Protein 5X45 (pdb70)

Radius of gyration: 27.93 Å; Cα contacts (8 Å, |Δi|>4): 1432; chains: 4; bounding box: 72×76×53 Å

B-factor: mean 42.94, std 18.09, range [15.45, 138.51]

Sequence (546 aa):
GPSDMFVHTRDAIYKCAHLTNPTDETILLALTADLQVDSTNVPGPDVIPCCDCTAGCYYSRSKDRYFPVECVSHDWYEIQESGYYPKHIQYNLLIGEGHCEPGDCGGKLLCKHGVIGMITAGGDNHVAFTDLRPYSGPSDMFVHTRDAIYKCAHLTNPTDETILLALTADLQVDSTNVPGPDVIPCCDCTAGCYYSRSKDRYFPVECVSHDWYEIQESGYYPKHIQYNLLIGEGHCEPGDCGGKLLCKHGVIGMITAGGDNHVAFTDLRPYSSGPSDMFVHTRDAIYKCAHLTNPTDETILLALTADLQVDSTNVPGPDVIPCCDCTAGCYYSRSKDRYFPVECVSHDWYEIQESGYYPKHIQYNLLIGEGHCEPGDCGGKLLCKHGVIGMITAGGDNHVAFTDLRPYSSGPSDMFVHTRDAIYKCAHLTNPTDETILLALTADLQVDSTNVPGPDVIPCCDCTAGCYYSRSKDRYFPVECVSHDWYEIQESGYYPKHIQYNLLIGEGHCEPGDCGGKLLCKHGVIGMITAGGDNHVAFTDLRPYS

Structure (mmCIF, N/CA/C/O backbone):
data_5X45
#
_entry.id   5X45
#
_cell.length_a   80.992
_cell.length_b   85.370
_cell.length_c   208.908
_cell.angle_alpha   90.000
_cell.angle_beta   90.000
_cell.angle_gamma   90.000
#
_symmetry.space_group_name_H-M   'C 2 2 21'
#
loop_
_entity.id
_entity.type
_entity.pdbx_description
1 polymer 'protease 2A'
2 non-polymer 'ZINC ION'
3 water water
#
loop_
_atom_site.group_PDB
_atom_site.id
_atom_site.type_symbol
_atom_site.label_atom_id
_atom_site.label_alt_id
_atom_site.label_comp_id
_atom_site.label_asym_id
_atom_site.label_entity_id
_atom_site.label_seq_id
_atom_site.pdbx_PDB_ins_code
_atom_site.Cartn_x
_atom_site.Cartn_y
_atom_site.Cartn_z
_atom_site.occupancy
_atom_site.B_iso_or_equiv
_atom_site.auth_seq_id
_atom_site.auth_comp_id
_atom_site.auth_asym_id
_atom_site.auth_atom_id
_atom_site.pdbx_PDB_model_num
ATOM 1 N N . GLY A 1 3 ? -21.597 2.863 27.399 1.00 59.01 1 GLY A N 1
ATOM 2 C CA . GLY A 1 3 ? -22.784 3.068 28.212 1.00 46.37 1 GLY A CA 1
ATOM 3 C C . GLY A 1 3 ? -22.528 3.565 29.623 1.00 42.23 1 GLY A C 1
ATOM 4 O O . GLY A 1 3 ? -23.085 4.584 30.028 1.00 39.41 1 GLY A O 1
ATOM 5 N N . PRO A 1 4 ? -21.694 2.843 30.391 1.00 44.01 2 PRO A N 1
ATOM 6 C CA . PRO A 1 4 ? -21.404 3.248 31.775 1.00 40.44 2 PRO A CA 1
ATOM 7 C C . PRO A 1 4 ? -20.716 4.611 31.892 1.00 35.27 2 PRO A C 1
ATOM 8 O O . PRO A 1 4 ? -20.742 5.211 32.964 1.00 31.56 2 PRO A O 1
ATOM 12 N N . SER A 1 5 ? -20.116 5.089 30.806 1.00 41.20 3 SER A N 1
ATOM 13 C CA . SER A 1 5 ? -19.371 6.340 30.836 1.00 33.15 3 SER A CA 1
ATOM 14 C C . SER A 1 5 ? -20.219 7.533 30.411 1.00 31.86 3 SER A C 1
ATOM 15 O O . SER A 1 5 ? -19.778 8.684 30.511 1.00 32.17 3 SER A O 1
ATOM 18 N N . ASP A 1 6 ? -21.430 7.267 29.936 1.00 31.10 4 ASP A N 1
ATOM 19 C CA . ASP A 1 6 ? -22.287 8.345 29.459 1.00 39.17 4 ASP A CA 1
ATOM 20 C C . ASP A 1 6 ? -22.696 9.248 30.624 1.00 36.21 4 ASP A C 1
ATOM 21 O O . ASP A 1 6 ? -23.120 8.764 31.670 1.00 27.94 4 ASP A O 1
ATOM 26 N N . MET A 1 7 ? -22.512 10.553 30.439 1.00 28.56 5 MET A N 1
ATOM 27 C CA . MET A 1 7 ? -22.834 11.575 31.438 1.00 37.49 5 MET A CA 1
ATOM 28 C C . MET A 1 7 ? -24.292 12.045 31.324 1.00 39.80 5 MET A C 1
ATOM 29 O O . MET A 1 7 ? -24.574 13.238 31.399 1.00 45.18 5 MET A O 1
ATOM 34 N N . PHE A 1 8 ? -25.202 11.116 31.074 1.00 33.22 6 PHE A N 1
ATOM 35 C CA . PHE A 1 8 ? -26.616 11.433 30.976 1.00 31.91 6 PHE A CA 1
ATOM 36 C C . PHE A 1 8 ? -27.378 10.146 31.236 1.00 33.54 6 PHE A C 1
ATOM 37 O O . PHE A 1 8 ? -26.790 9.072 31.223 1.00 32.49 6 PHE A O 1
ATOM 45 N N . VAL A 1 9 ? -28.682 10.256 31.459 1.00 34.45 7 VAL A N 1
ATOM 46 C CA . VAL A 1 9 ? -29.520 9.083 31.649 1.00 25.16 7 VAL A CA 1
ATOM 47 C C . VAL A 1 9 ? -30.541 8.981 30.532 1.00 31.39 7 VAL A C 1
ATOM 48 O O . VAL A 1 9 ? -31.293 9.916 30.287 1.00 39.41 7 VAL A O 1
ATOM 52 N N . HIS A 1 10 ? -30.573 7.834 29.864 1.00 40.60 8 HIS A N 1
ATOM 53 C CA . HIS A 1 10 ? -31.428 7.651 28.699 1.00 38.02 8 HIS A CA 1
ATOM 54 C C . HIS A 1 10 ? -32.386 6.480 28.901 1.00 29.81 8 HIS A C 1
ATOM 55 O O . HIS A 1 10 ? -32.015 5.321 28.725 1.00 31.00 8 HIS A O 1
ATOM 62 N N . THR A 1 11 ? -33.623 6.788 29.270 1.00 29.75 9 THR A N 1
ATOM 63 C CA . THR A 1 11 ? -34.622 5.750 29.515 1.00 31.22 9 THR A CA 1
ATOM 64 C C . THR A 1 11 ? -35.390 5.431 28.239 1.00 33.46 9 THR A C 1
ATOM 65 O O . THR A 1 11 ? -35.040 5.939 27.169 1.00 33.89 9 THR A O 1
ATOM 69 N N . ARG A 1 12 ? -36.443 4.617 28.356 1.00 41.07 10 ARG A N 1
ATOM 70 C CA . ARG A 1 12 ? -37.243 4.226 27.189 1.00 47.58 10 ARG A CA 1
ATOM 71 C C . ARG A 1 12 ? -37.845 5.432 26.478 1.00 49.24 10 ARG A C 1
ATOM 72 O O . ARG A 1 12 ? -37.992 5.448 25.251 1.00 61.18 10 ARG A O 1
ATOM 80 N N . ASP A 1 13 ? -38.212 6.435 27.261 1.00 46.76 11 ASP A N 1
ATOM 81 C CA . ASP A 1 13 ? -38.945 7.570 26.723 1.00 52.83 11 ASP A CA 1
ATOM 82 C C . ASP A 1 13 ? -38.306 8.941 26.980 1.00 44.71 11 ASP A C 1
ATOM 83 O O . ASP A 1 13 ? -38.747 9.937 26.411 1.00 42.32 11 ASP A O 1
ATOM 88 N N . ALA A 1 14 ? -37.268 9.008 27.810 1.00 38.09 12 ALA A N 1
ATOM 89 C CA . ALA A 1 14 ? -36.742 10.311 28.210 1.00 32.76 12 ALA A CA 1
ATOM 90 C C . ALA A 1 14 ? -35.224 10.337 28.350 1.00 38.54 12 ALA A C 1
ATOM 91 O O . ALA A 1 14 ? -34.578 9.305 28.545 1.00 41.32 12 ALA A O 1
ATOM 93 N N . ILE A 1 15 ? -34.672 11.543 28.251 1.00 34.14 13 ILE A N 1
ATOM 94 C CA . ILE A 1 15 ? -33.251 11.789 28.468 1.00 32.08 13 ILE A CA 1
ATOM 95 C C . ILE A 1 15 ? -33.063 12.815 29.588 1.00 31.08 13 ILE A C 1
ATOM 96 O O . ILE A 1 15 ? -33.659 13.891 29.561 1.00 25.26 13 ILE A O 1
ATOM 101 N N . TYR A 1 16 ? -32.231 12.474 30.566 1.00 27.96 14 TYR A N 1
ATOM 102 C CA . TYR A 1 16 ? -31.986 13.319 31.732 1.00 27.32 14 TYR A CA 1
ATOM 103 C C . TYR A 1 16 ? -30.571 13.878 31.682 1.00 23.35 14 TYR A C 1
ATOM 104 O O . TYR A 1 16 ? -29.605 13.122 31.602 1.00 26.54 14 TYR A O 1
ATOM 113 N N . LYS A 1 17 ? -30.440 15.197 31.729 1.00 25.60 15 LYS A N 1
ATOM 114 C CA . LYS A 1 17 ? -29.124 15.819 31.688 1.00 28.97 15 LYS A CA 1
ATOM 115 C C . LYS A 1 17 ? -29.012 16.876 32.772 1.00 26.88 15 LYS A C 1
ATOM 116 O O . LYS A 1 17 ? -30.023 17.380 33.258 1.00 37.35 15 LYS A O 1
ATOM 122 N N . CYS A 1 18 ? -27.804 17.220 33.121 1.00 27.62 16 CYS A N 1
ATOM 123 C CA . CYS A 1 18 ? -27.574 18.299 34.018 1.00 28.13 16 CYS A CA 1
ATOM 124 C C . CYS A 1 18 ? -27.846 19.542 33.228 1.00 39.26 16 CYS A C 1
ATOM 125 O O . CYS A 1 18 ? -27.384 19.674 32.139 1.00 40.85 16 CYS A O 1
ATOM 128 N N . ALA A 1 19 ? -28.628 20.449 33.767 1.00 39.78 17 ALA A N 1
ATOM 129 C CA . ALA A 1 19 ? -29.108 21.569 33.003 1.00 40.71 17 ALA A CA 1
ATOM 130 C C . ALA A 1 19 ? -28.035 22.500 32.447 1.00 39.82 17 ALA A C 1
ATOM 131 O O . ALA A 1 19 ? -28.186 23.017 31.373 1.00 27.97 17 ALA A O 1
ATOM 133 N N . HIS A 1 20 ? -26.958 22.694 33.172 1.00 30.24 18 HIS A N 1
ATOM 134 C CA . HIS A 1 20 ? -25.928 23.579 32.730 1.00 29.49 18 HIS A CA 1
ATOM 135 C C . HIS A 1 20 ? -25.097 23.040 31.586 1.00 47.27 18 HIS A C 1
ATOM 136 O O . HIS A 1 20 ? -24.289 23.740 31.029 1.00 46.95 18 HIS A O 1
ATOM 143 N N . LEU A 1 21 ? -25.353 21.808 31.208 1.00 40.77 19 LEU A N 1
ATOM 144 C CA . LEU A 1 21 ? -24.619 21.150 30.172 1.00 35.48 19 LEU A CA 1
ATOM 145 C C . LEU A 1 21 ? -25.430 21.073 28.916 1.00 36.43 19 LEU A C 1
ATOM 146 O O . LEU A 1 21 ? -25.023 20.478 27.960 1.00 38.93 19 LEU A O 1
ATOM 151 N N . THR A 1 22 ? -26.603 21.654 28.931 1.00 37.10 20 THR A N 1
ATOM 152 C CA . THR A 1 22 ? -27.472 21.602 27.794 1.00 42.79 20 THR A CA 1
ATOM 153 C C . THR A 1 22 ? -28.287 22.857 27.682 1.00 41.86 20 THR A C 1
ATOM 154 O O . THR A 1 22 ? -27.989 23.847 28.287 1.00 39.18 20 THR A O 1
ATOM 158 N N . ASN A 1 23 ? -29.302 22.815 26.862 1.00 38.92 21 ASN A N 1
ATOM 159 C CA . ASN A 1 23 ? -30.174 23.965 26.693 1.00 43.63 21 ASN A CA 1
ATOM 160 C C . ASN A 1 23 ? -31.592 23.499 26.443 1.00 43.04 21 ASN A C 1
ATOM 161 O O . ASN A 1 23 ? -31.807 22.390 25.947 1.00 39.37 21 ASN A O 1
ATOM 166 N N . PRO A 1 24 ? -32.573 24.322 26.831 1.00 42.18 22 PRO A N 1
ATOM 167 C CA . PRO A 1 24 ? -33.943 23.870 26.606 1.00 41.88 22 PRO A CA 1
ATOM 168 C C . PRO A 1 24 ? -34.228 23.774 25.116 1.00 49.14 22 PRO A C 1
ATOM 169 O O . PRO A 1 24 ? -33.801 24.630 24.338 1.00 56.11 22 PRO A O 1
ATOM 173 N N . THR A 1 25 ? -34.982 22.753 24.735 1.00 46.80 23 THR A N 1
ATOM 174 C CA . THR A 1 25 ? -35.289 22.497 23.341 1.00 46.00 23 THR A CA 1
ATOM 175 C C . THR A 1 25 ? -36.790 22.287 23.271 1.00 47.23 23 THR A C 1
ATOM 176 O O . THR A 1 25 ? -37.485 22.474 24.266 1.00 46.85 23 THR A O 1
ATOM 180 N N . ASP A 1 26 ? -37.301 21.879 22.118 1.00 52.61 24 ASP A N 1
ATOM 181 C CA . ASP A 1 26 ? -38.739 21.765 21.991 1.00 56.73 24 ASP A CA 1
ATOM 182 C C . ASP A 1 26 ? -39.201 20.400 22.536 1.00 54.19 24 ASP A C 1
ATOM 183 O O . ASP A 1 26 ? -40.398 20.172 22.705 1.00 52.10 24 ASP A O 1
ATOM 188 N N . GLU A 1 27 ? -38.250 19.513 22.851 1.00 50.20 25 GLU A N 1
ATOM 189 C CA . GLU A 1 27 ? -38.581 18.223 23.465 1.00 51.61 25 GLU A CA 1
ATOM 190 C C . GLU A 1 27 ? -38.425 18.246 24.983 1.00 43.97 25 GLU A C 1
ATOM 191 O O . GLU A 1 27 ? -38.605 17.221 25.640 1.00 42.46 25 GLU A O 1
ATOM 197 N N . THR A 1 28 ? -38.080 19.401 25.541 1.00 38.98 26 THR A N 1
ATOM 198 C CA . THR A 1 28 ? -37.970 19.531 26.990 1.00 34.74 26 THR A CA 1
ATOM 199 C C . THR A 1 28 ? -39.331 19.309 27.655 1.00 37.01 26 THR A C 1
ATOM 200 O O . THR A 1 28 ? -40.325 19.914 27.247 1.00 43.39 26 THR A O 1
ATOM 204 N N . ILE A 1 29 ? -39.380 18.425 28.650 1.00 29.15 27 ILE A N 1
ATOM 205 C CA . ILE A 1 29 ? -40.622 18.164 29.372 1.00 32.20 27 ILE A CA 1
ATOM 206 C C . ILE A 1 29 ? -40.483 18.522 30.859 1.00 29.45 27 ILE A C 1
ATOM 207 O O . ILE A 1 29 ? -41.465 18.536 31.595 1.00 31.02 27 ILE A O 1
ATOM 212 N N . LEU A 1 30 ? -39.264 18.831 31.292 1.00 30.28 28 LEU A N 1
ATOM 213 C CA . LEU A 1 30 ? -39.029 19.280 32.663 1.00 25.82 28 LEU A CA 1
ATOM 214 C C . LEU A 1 30 ? -37.734 20.061 32.738 1.00 29.09 28 LEU A C 1
ATOM 215 O O . LEU A 1 30 ? -36.700 19.609 32.248 1.00 28.10 28 LEU A O 1
ATOM 220 N N . LEU A 1 31 ? -37.789 21.230 33.367 1.00 25.27 29 LEU A N 1
ATOM 221 C CA . LEU A 1 31 ? -36.582 22.003 33.614 1.00 25.58 29 LEU A CA 1
ATOM 222 C C . LEU A 1 31 ? -36.600 22.532 35.041 1.00 27.66 29 LEU A C 1
ATOM 223 O O . LEU A 1 31 ? -37.466 23.321 35.412 1.00 33.36 29 LEU A O 1
ATOM 228 N N . ALA A 1 32 ? -35.659 22.050 35.847 1.00 31.61 30 ALA A N 1
ATOM 229 C CA . ALA A 1 32 ? -35.575 22.424 37.254 1.00 37.83 30 ALA A CA 1
ATOM 230 C C . ALA A 1 32 ? -34.148 22.803 37.652 1.00 25.06 30 ALA A C 1
ATOM 231 O O . ALA A 1 32 ? -33.327 21.934 37.929 1.00 33.59 30 ALA A O 1
ATOM 233 N N . LEU A 1 33 ? -33.859 24.101 37.684 1.00 41.27 31 LEU A N 1
ATOM 234 C CA . LEU A 1 33 ? -32.528 24.595 38.055 1.00 38.18 31 LEU A CA 1
ATOM 235 C C . LEU A 1 33 ? -32.217 24.401 39.538 1.00 30.37 31 LEU A C 1
ATOM 236 O O . LEU A 1 33 ? -31.052 24.366 39.938 1.00 28.16 31 LEU A O 1
ATOM 241 N N . THR A 1 34 ? -33.258 24.239 40.344 1.00 27.66 32 THR A N 1
ATOM 242 C CA . THR A 1 34 ? -33.083 23.952 41.764 1.00 44.31 32 THR A CA 1
ATOM 243 C C . THR A 1 34 ? -32.645 22.500 41.952 1.00 43.32 32 THR A C 1
ATOM 244 O O . THR A 1 34 ? -32.352 22.059 43.067 1.00 42.48 32 THR A O 1
ATOM 248 N N . ALA A 1 35 ? -32.618 21.756 40.851 1.00 35.18 33 ALA A N 1
ATOM 249 C CA . ALA A 1 35 ? -32.084 20.405 40.854 1.00 32.75 33 ALA A CA 1
ATOM 250 C C . ALA A 1 35 ? -31.014 20.246 39.776 1.00 35.14 33 ALA A C 1
ATOM 251 O O . ALA A 1 35 ? -30.527 19.134 39.547 1.00 27.68 33 ALA A O 1
ATOM 253 N N . ASP A 1 36 ? -30.675 21.357 39.112 1.00 30.76 34 ASP A N 1
ATOM 254 C CA . ASP A 1 36 ? -29.734 21.365 37.986 1.00 32.06 34 ASP A CA 1
ATOM 255 C C . ASP A 1 36 ? -30.088 20.252 36.994 1.00 30.61 34 ASP A C 1
ATOM 256 O O . ASP A 1 36 ? -29.223 19.497 36.530 1.00 28.67 34 ASP A O 1
ATOM 261 N N . LEU A 1 37 ? -31.367 20.173 36.650 1.00 23.55 35 LEU A N 1
ATOM 262 C CA . LEU A 1 37 ? -31.881 19.034 35.897 1.00 25.62 35 LEU A CA 1
ATOM 263 C C . LEU A 1 37 ? -32.731 19.454 34.724 1.00 29.66 35 LEU A C 1
ATOM 264 O O . LEU A 1 37 ? -33.619 20.298 34.854 1.00 32.64 35 LEU A O 1
ATOM 269 N N . GLN A 1 38 ? -32.460 18.855 33.574 1.00 28.31 36 GLN A N 1
ATOM 270 C CA . GLN A 1 38 ? -33.306 19.037 32.406 1.00 23.49 36 GLN A CA 1
ATOM 271 C C . GLN A 1 38 ? -33.741 17.679 31.896 1.00 23.48 36 GLN A C 1
ATOM 272 O O . GLN A 1 38 ? -32.930 16.761 31.815 1.00 23.29 36 GLN A O 1
ATOM 278 N N . VAL A 1 39 ? -35.026 17.528 31.600 1.00 23.97 37 VAL A N 1
ATOM 279 C CA . VAL A 1 39 ? -35.490 16.267 31.047 1.00 26.82 37 VAL A CA 1
ATOM 280 C C . VAL A 1 39 ? -36.142 16.493 29.689 1.00 34.37 37 VAL A C 1
ATOM 281 O O . VAL A 1 39 ? -37.015 17.351 29.542 1.00 26.47 37 VAL A O 1
ATOM 285 N N . ASP A 1 40 ? -35.709 15.712 28.701 1.00 40.23 38 ASP A N 1
ATOM 286 C CA . ASP A 1 40 ? -36.250 15.798 27.351 1.00 39.78 38 ASP A CA 1
ATOM 287 C C . ASP A 1 40 ? -36.921 14.492 26.978 1.00 35.28 38 ASP A C 1
ATOM 288 O O . ASP A 1 40 ? -36.463 13.421 27.358 1.00 38.83 38 ASP A O 1
ATOM 293 N N . SER A 1 41 ? -38.029 14.581 26.255 1.00 38.06 39 SER A N 1
ATOM 294 C CA . SER A 1 41 ? -38.645 13.390 25.695 1.00 36.85 39 SER A CA 1
ATOM 295 C C . SER A 1 41 ? -37.819 12.907 24.509 1.00 41.79 39 SER A C 1
ATOM 296 O O . SER A 1 41 ? -37.065 13.678 23.914 1.00 40.59 39 SER A O 1
ATOM 299 N N . THR A 1 42 ? -37.938 11.630 24.176 1.00 55.16 40 THR A N 1
ATOM 300 C CA . THR A 1 42 ? -37.230 11.107 23.019 1.00 58.98 40 THR A CA 1
ATOM 301 C C . THR A 1 42 ? -37.969 9.973 22.321 1.00 57.23 40 THR A C 1
ATOM 302 O O . THR A 1 42 ? -38.616 9.135 22.948 1.00 59.61 40 THR A O 1
ATOM 306 N N . ASN A 1 43 ? -37.860 9.981 21.000 1.00 55.21 41 ASN A N 1
ATOM 307 C CA . ASN A 1 43 ? -38.480 8.986 20.145 1.00 56.89 41 ASN A CA 1
ATOM 308 C C . ASN A 1 43 ? -37.679 7.686 20.132 1.00 59.53 41 ASN A C 1
ATOM 309 O O . ASN A 1 43 ? -38.219 6.623 19.822 1.00 54.48 41 ASN A O 1
ATOM 314 N N . VAL A 1 44 ? -36.376 7.786 20.399 1.00 66.62 42 VAL A N 1
ATOM 315 C CA . VAL A 1 44 ? -35.510 6.602 20.412 1.00 68.01 42 VAL A CA 1
ATOM 316 C C . VAL A 1 44 ? -35.343 6.122 21.868 1.00 61.51 42 VAL A C 1
ATOM 317 O O . VAL A 1 44 ? -34.979 6.892 22.762 1.00 55.81 42 VAL A O 1
ATOM 321 N N . PRO A 1 45 ? -35.741 4.869 22.131 1.00 60.10 43 PRO A N 1
ATOM 322 C CA . PRO A 1 45 ? -35.658 4.250 23.463 1.00 54.21 43 PRO A CA 1
ATOM 323 C C . PRO A 1 45 ? -34.224 4.080 23.988 1.00 50.56 43 PRO A C 1
ATOM 324 O O . PRO A 1 45 ? -33.314 3.755 23.225 1.00 47.63 43 PRO A O 1
ATOM 328 N N . GLY A 1 46 ? -34.033 4.320 25.282 1.00 45.99 44 GLY A N 1
ATOM 329 C CA . GLY A 1 46 ? -32.737 4.140 25.908 1.00 40.48 44 GLY A CA 1
ATOM 330 C C . GLY A 1 46 ? -32.705 2.931 26.819 1.00 47.47 44 GLY A C 1
ATOM 331 O O . GLY A 1 46 ? -33.752 2.392 27.188 1.00 44.73 44 GLY A O 1
ATOM 332 N N . PRO A 1 47 ? -31.493 2.504 27.202 1.00 51.15 45 PRO A N 1
ATOM 333 C CA . PRO A 1 47 ? -31.272 1.296 28.003 1.00 38.16 45 PRO A CA 1
ATOM 334 C C . PRO A 1 47 ? -31.439 1.486 29.511 1.00 40.28 45 PRO A C 1
ATOM 335 O O . PRO A 1 47 ? -31.564 0.488 30.216 1.00 52.28 45 PRO A O 1
ATOM 339 N N . ASP A 1 48 ? -31.413 2.723 30.000 1.00 34.22 46 ASP A N 1
ATOM 340 C CA . ASP A 1 48 ? -31.415 2.970 31.449 1.00 37.98 46 ASP A CA 1
ATOM 341 C C . ASP A 1 48 ? -32.802 2.886 32.087 1.00 41.70 46 ASP A C 1
ATOM 342 O O . ASP A 1 48 ? -33.819 3.166 31.446 1.00 42.54 46 ASP A O 1
ATOM 347 N N . VAL A 1 49 ? -32.820 2.547 33.375 1.00 37.56 47 VAL A N 1
ATOM 348 C CA . VAL A 1 49 ? -34.061 2.408 34.133 1.00 29.32 47 VAL A CA 1
ATOM 349 C C . VAL A 1 49 ? -33.959 3.128 35.476 1.00 37.22 47 VAL A C 1
ATOM 350 O O . VAL A 1 49 ? -33.048 2.869 36.264 1.00 34.60 47 VAL A O 1
ATOM 354 N N . ILE A 1 50 ? -34.889 4.042 35.732 1.00 33.36 48 ILE A N 1
ATOM 355 C CA . ILE A 1 50 ? -34.949 4.709 37.025 1.00 28.90 48 ILE A CA 1
ATOM 356 C C . ILE A 1 50 ? -35.942 3.981 37.931 1.00 34.12 48 ILE A C 1
ATOM 357 O O . ILE A 1 50 ? -37.140 3.988 37.671 1.00 39.80 48 ILE A O 1
ATOM 362 N N . PRO A 1 51 ? -35.419 3.336 38.952 1.00 36.28 49 PRO A N 1
ATOM 363 C CA . PRO A 1 51 ? -36.196 2.492 39.842 1.00 30.57 49 PRO A CA 1
ATOM 364 C C . PRO A 1 51 ? -37.015 3.284 40.806 1.00 35.42 49 PRO A C 1
ATOM 365 O O . PRO A 1 51 ? -36.744 4.416 41.042 1.00 46.66 49 PRO A O 1
ATOM 369 N N . CYS A 1 52 ? -38.024 2.671 41.368 1.00 48.29 50 CYS A N 1
ATOM 370 C CA . CYS A 1 52 ? -38.811 3.315 42.384 1.00 50.20 50 CYS A CA 1
ATOM 371 C C . CYS A 1 52 ? -38.444 2.707 43.687 1.00 52.52 50 CYS A C 1
ATOM 372 O O . CYS A 1 52 ? -39.252 2.584 44.547 1.00 66.24 50 CYS A O 1
ATOM 375 N N . CYS A 1 53 ? -3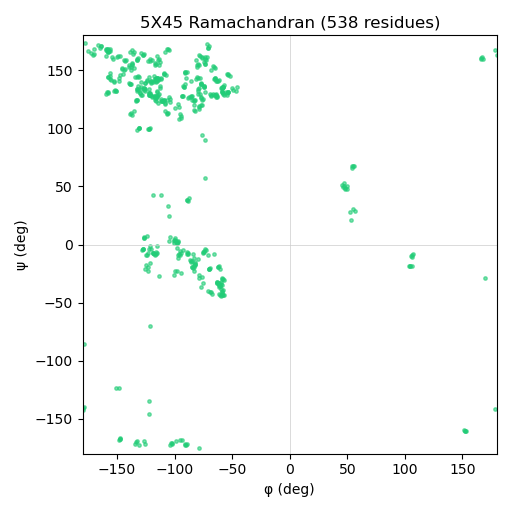7.200 2.317 43.816 1.00 43.92 51 CYS A N 1
ATOM 376 C CA . CYS A 1 53 ? -36.721 1.776 45.047 1.00 48.60 51 CYS A CA 1
ATOM 377 C C . CYS A 1 53 ? -36.425 2.886 46.042 1.00 53.57 51 CYS A C 1
ATOM 378 O O . CYS A 1 53 ? -36.703 4.053 45.823 1.00 47.78 51 CYS A O 1
ATOM 381 N N . ASP A 1 54 ? -35.878 2.461 47.151 1.00 60.92 52 ASP A N 1
ATOM 382 C CA . ASP A 1 54 ? -35.523 3.295 48.299 1.00 66.31 52 ASP A CA 1
ATOM 383 C C . ASP A 1 54 ? -34.010 3.348 48.556 1.00 59.70 52 ASP A C 1
ATOM 384 O O . ASP A 1 54 ? -33.559 4.021 49.487 1.00 58.18 52 ASP A O 1
ATOM 389 N N . CYS A 1 55 ? -33.238 2.630 47.741 1.00 58.23 53 CYS A N 1
ATOM 390 C CA . CYS A 1 55 ? -31.786 2.521 47.927 1.00 59.65 53 CYS A CA 1
ATOM 391 C C . CYS A 1 55 ? -31.047 3.859 48.032 1.00 64.42 53 CYS A C 1
ATOM 392 O O . CYS A 1 55 ? -31.435 4.857 47.419 1.00 59.75 53 CYS A O 1
ATOM 395 N N . THR A 1 56 ? -29.986 3.863 48.836 1.00 64.84 54 THR A N 1
ATOM 396 C CA . THR A 1 56 ? -29.115 5.025 48.985 1.00 62.67 54 THR A CA 1
ATOM 397 C C . THR A 1 56 ? -27.651 4.632 48.785 1.00 62.55 54 THR A C 1
ATOM 398 O O . THR A 1 56 ? -26.760 5.477 48.818 1.00 59.67 54 THR A O 1
ATOM 402 N N . ALA A 1 57 ? -27.410 3.336 48.611 1.00 61.93 55 ALA A N 1
ATOM 403 C CA . ALA A 1 57 ? -26.063 2.824 48.377 1.00 52.71 55 ALA A CA 1
ATOM 404 C C . ALA A 1 57 ? -25.944 2.182 46.997 1.00 55.89 55 ALA A C 1
ATOM 405 O O . ALA A 1 57 ? -26.868 1.515 46.524 1.00 64.17 55 ALA A O 1
ATOM 407 N N . GLY A 1 58 ? -24.792 2.368 46.365 1.00 37.04 56 GLY A N 1
ATOM 408 C CA . GLY A 1 58 ? -24.547 1.792 45.061 1.00 25.20 56 GLY A CA 1
ATOM 409 C C . GLY A 1 58 ? -23.164 2.119 44.544 1.00 24.55 56 GLY A C 1
ATOM 410 O O . GLY A 1 58 ? -22.184 2.128 45.291 1.00 32.83 56 GLY A O 1
ATOM 411 N N . CYS A 1 59 ? -23.082 2.386 43.251 1.00 23.77 57 CYS A N 1
ATOM 412 C CA . CYS A 1 59 ? -21.813 2.696 42.623 1.00 23.49 57 CYS A CA 1
ATOM 413 C C . CYS A 1 59 ? -21.975 3.840 41.640 1.00 31.29 57 CYS A C 1
ATOM 414 O O . CYS A 1 59 ? -23.062 4.056 41.105 1.00 30.95 57 CYS A O 1
ATOM 417 N N . TYR A 1 60 ? -20.909 4.597 41.417 1.00 22.84 58 TYR A N 1
ATOM 418 C CA . TYR A 1 60 ? -21.014 5.713 40.497 1.00 25.05 58 TYR A CA 1
ATOM 419 C C . TYR A 1 60 ? -19.787 5.859 39.602 1.00 31.44 58 TYR A C 1
ATOM 420 O O . TYR A 1 60 ? -18.684 5.446 39.956 1.00 28.94 58 TYR A O 1
ATOM 429 N N . TYR A 1 61 ? -19.995 6.466 38.441 1.00 28.73 59 TYR A N 1
ATOM 430 C CA . TYR A 1 61 ? -18.911 6.737 37.515 1.00 24.22 59 TYR A CA 1
ATOM 431 C C . TYR A 1 61 ? -18.211 8.054 37.857 1.00 26.74 59 TYR A C 1
ATOM 432 O O . TYR A 1 61 ? -18.858 9.087 38.012 1.00 32.13 59 TYR A O 1
ATOM 441 N N . SER A 1 62 ? -16.892 8.000 37.993 1.00 25.43 60 SER A N 1
ATOM 442 C CA . SER A 1 62 ? -16.061 9.188 38.172 1.00 31.03 60 SER A CA 1
ATOM 443 C C . SER A 1 62 ? -15.290 9.468 36.894 1.00 41.04 60 SER A C 1
ATOM 444 O O . SER A 1 62 ? -14.396 8.688 36.541 1.00 42.11 60 SER A O 1
ATOM 447 N N . ARG A 1 63 ? -15.601 10.572 36.211 1.00 28.44 61 ARG A N 1
ATOM 448 C CA . ARG A 1 63 ? -14.935 10.849 34.934 1.00 33.31 61 ARG A CA 1
ATOM 449 C C . ARG A 1 63 ? -13.461 11.170 35.147 1.00 31.83 61 ARG A C 1
ATOM 450 O O . ARG A 1 63 ? -12.612 10.698 34.392 1.00 36.16 61 ARG A O 1
ATOM 458 N N . SER A 1 64 ? -13.167 11.945 36.189 1.00 31.66 62 SER A N 1
ATOM 459 C CA . SER A 1 64 ? -11.804 12.364 36.495 1.00 33.28 62 SER A CA 1
ATOM 460 C C . SER A 1 64 ? -10.873 11.193 36.796 1.00 35.05 62 SER A C 1
ATOM 461 O O . SER A 1 64 ? -9.685 11.257 36.481 1.00 47.32 62 SER A O 1
ATOM 464 N N . LYS A 1 65 ? -11.406 10.134 37.409 1.00 32.74 63 LYS A N 1
ATOM 465 C CA . LYS A 1 65 ? -10.626 8.924 37.694 1.00 34.94 63 LYS A CA 1
ATOM 466 C C . LYS A 1 65 ? -10.835 7.849 36.632 1.00 32.26 63 LYS A C 1
ATOM 467 O O . LYS A 1 65 ? -10.126 6.845 36.620 1.00 40.12 63 LYS A O 1
ATOM 473 N N . ASP A 1 66 ? -11.806 8.086 35.749 1.00 42.53 64 ASP A N 1
ATOM 474 C CA . ASP A 1 66 ? -12.243 7.148 34.705 1.00 36.85 64 ASP A CA 1
ATOM 475 C C . ASP A 1 66 ? -12.474 5.718 35.219 1.00 34.31 64 ASP A C 1
ATOM 476 O O . ASP A 1 66 ? -11.967 4.750 34.651 1.00 38.13 64 ASP A O 1
ATOM 481 N N . ARG A 1 67 ? -13.247 5.595 36.291 1.00 29.21 65 ARG A N 1
ATOM 482 C CA . ARG A 1 67 ? -13.634 4.290 36.819 1.00 28.41 65 ARG A CA 1
ATOM 483 C C . ARG A 1 67 ? -14.872 4.410 37.686 1.00 26.84 65 ARG A C 1
ATOM 484 O O . ARG A 1 67 ? -15.275 5.504 38.063 1.00 26.34 65 ARG A O 1
ATOM 492 N N . TYR A 1 68 ? -15.458 3.272 38.018 1.00 28.21 66 TYR A N 1
ATOM 493 C CA . TYR A 1 68 ? -16.578 3.242 38.940 1.00 25.24 66 TYR A CA 1
ATOM 494 C C . TYR A 1 68 ? -16.107 3.096 40.387 1.00 25.38 66 TYR A C 1
ATOM 495 O O . TYR A 1 68 ? -15.061 2.501 40.644 1.00 26.27 66 TYR A O 1
ATOM 504 N N . PHE A 1 69 ? -16.868 3.679 41.314 1.00 24.76 67 PHE A N 1
ATOM 505 C CA . PHE A 1 69 ? -16.626 3.554 42.755 1.00 30.98 67 PHE A CA 1
ATOM 506 C C . PHE A 1 69 ? -17.863 3.064 43.480 1.00 29.16 67 PHE A C 1
ATOM 507 O O . PHE A 1 69 ? -18.955 3.540 43.206 1.00 33.91 67 PHE A O 1
ATOM 515 N N . PRO A 1 70 ? -17.692 2.162 44.453 1.00 31.36 68 PRO A N 1
ATOM 516 C CA . PRO A 1 70 ? -18.794 1.906 45.387 1.00 32.21 68 PRO A CA 1
ATOM 517 C C . PRO A 1 70 ? -19.053 3.165 46.189 1.00 31.79 68 PRO A C 1
ATOM 518 O O . PRO A 1 70 ? -18.121 3.953 46.342 1.00 40.06 68 PRO A O 1
ATOM 522 N N . VAL A 1 71 ? -20.278 3.378 46.661 1.00 27.96 69 VAL A N 1
ATOM 523 C CA . VAL A 1 71 ? -20.574 4.584 47.437 1.00 29.05 69 VAL A CA 1
ATOM 524 C C . VAL A 1 71 ? -21.808 4.369 48.306 1.00 30.78 69 VAL A C 1
ATOM 525 O O . VAL A 1 71 ? -22.729 3.647 47.913 1.00 26.40 69 VAL A O 1
ATOM 529 N N . GLU A 1 72 ? -21.800 4.950 49.506 1.00 36.07 70 GLU A N 1
ATOM 530 C CA . GLU A 1 72 ? -22.963 4.921 50.401 1.00 42.37 70 GLU A CA 1
ATOM 531 C C . GLU A 1 72 ? -23.459 6.347 50.627 1.00 37.07 70 GLU A C 1
ATOM 532 O O . GLU A 1 72 ? -22.686 7.204 51.047 1.00 40.68 70 GLU A O 1
ATOM 538 N N . CYS A 1 73 ? -24.728 6.629 50.354 1.00 39.43 71 CYS A N 1
ATOM 539 C CA . CYS A 1 73 ? -25.181 8.017 50.482 1.00 41.88 71 CYS A CA 1
ATOM 540 C C . CYS A 1 73 ? -26.207 8.271 51.577 1.00 38.28 71 CYS A C 1
ATOM 541 O O . CYS A 1 73 ? -26.914 7.373 52.019 1.00 47.59 71 CYS A O 1
ATOM 544 N N . VAL A 1 74 ? -26.277 9.530 51.984 1.00 38.41 72 VAL A N 1
ATOM 545 C CA . VAL A 1 74 ? -27.322 10.028 52.858 1.00 39.70 72 VAL A CA 1
ATOM 546 C C . VAL A 1 74 ? -28.163 11.061 52.099 1.00 36.89 72 VAL A C 1
ATOM 547 O O . VAL A 1 74 ? -27.626 11.835 51.305 1.00 38.09 72 VAL A O 1
ATOM 551 N N . SER A 1 75 ? -29.477 11.040 52.311 1.00 35.42 73 SER A N 1
ATOM 552 C CA . SER A 1 75 ? -30.375 12.044 51.739 1.00 31.02 73 SER A CA 1
ATOM 553 C C . SER A 1 75 ? -30.375 13.399 52.453 1.00 31.94 73 SER A C 1
ATOM 554 O O . SER A 1 75 ? -30.363 13.476 53.682 1.00 33.70 73 SER A O 1
ATOM 557 N N . HIS A 1 76 ? -30.405 14.463 51.657 1.00 32.13 74 HIS A N 1
ATOM 558 C CA . HIS A 1 76 ? -30.599 15.819 52.154 1.00 31.94 74 HIS A CA 1
ATOM 559 C C . HIS A 1 76 ? -31.728 16.453 51.355 1.00 31.87 74 HIS A C 1
ATOM 560 O O . HIS A 1 76 ? -31.696 16.452 50.126 1.00 31.32 74 HIS A O 1
ATOM 567 N N . ASP A 1 77 ? -32.712 17.004 52.048 1.00 29.04 75 ASP A N 1
ATOM 568 C CA . ASP A 1 77 ? -33.799 17.719 51.390 1.00 29.17 75 ASP A CA 1
ATOM 569 C C . ASP A 1 77 ? -33.262 18.887 50.569 1.00 28.32 75 ASP A C 1
ATOM 570 O O . ASP A 1 77 ? -33.710 19.125 49.455 1.00 29.02 75 ASP A O 1
ATOM 575 N N . TRP A 1 78 ? -32.277 19.595 51.106 1.00 28.67 76 TRP A N 1
ATOM 576 C CA . TRP A 1 78 ? -31.627 20.640 50.341 1.00 28.31 76 TRP A CA 1
ATOM 577 C C . TRP A 1 78 ? -30.187 20.812 50.762 1.00 28.62 76 TRP A C 1
ATOM 578 O O . TRP A 1 78 ? -29.801 20.392 51.849 1.00 30.77 76 TRP A O 1
ATOM 589 N N . TYR A 1 79 ? -29.403 21.450 49.899 1.00 28.37 77 TYR A N 1
ATOM 590 C CA . TYR A 1 79 ? -27.963 21.529 50.078 1.00 29.02 77 TYR A CA 1
ATOM 591 C C . TYR A 1 79 ? -27.408 22.786 49.429 1.00 34.10 77 TYR A C 1
ATOM 592 O O . TYR A 1 79 ? -27.850 23.168 48.342 1.00 30.55 77 TYR A O 1
ATOM 601 N N . GLU A 1 80 ? -26.441 23.424 50.089 1.00 35.61 78 GLU A N 1
ATOM 602 C CA . GLU A 1 80 ? -25.797 24.625 49.549 1.00 40.14 78 GLU A CA 1
ATOM 603 C C . GLU A 1 80 ? -24.688 24.246 48.571 1.00 39.51 78 GLU A C 1
ATOM 604 O O . GLU A 1 80 ? -23.697 23.621 48.954 1.00 39.34 78 GLU A O 1
ATOM 610 N N . ILE A 1 81 ? -24.863 24.622 47.309 1.00 33.05 79 ILE A N 1
ATOM 611 C CA . ILE A 1 81 ? -23.833 24.412 46.302 1.00 33.56 79 ILE A CA 1
ATOM 612 C C . ILE A 1 81 ? -22.970 25.659 46.198 1.00 36.61 79 ILE A C 1
ATOM 613 O O . ILE A 1 81 ? -23.491 26.770 46.026 1.00 37.67 79 ILE A O 1
ATOM 618 N N . GLN A 1 82 ? -21.656 25.495 46.300 1.00 38.47 80 GLN A N 1
ATOM 619 C CA . GLN A 1 82 ? -20.793 26.664 46.236 1.00 46.28 80 GLN A CA 1
ATOM 620 C C . GLN A 1 82 ? -20.706 27.195 44.811 1.00 43.88 80 GLN A C 1
ATOM 621 O O . GLN A 1 82 ? -20.935 26.457 43.842 1.00 45.14 80 GLN A O 1
ATOM 627 N N . GLU A 1 83 ? -20.391 28.484 44.703 1.00 51.99 81 GLU A N 1
ATOM 628 C CA . GLU A 1 83 ? -20.220 29.152 43.418 1.00 49.56 81 GLU A CA 1
ATOM 629 C C . GLU A 1 83 ? -19.288 28.370 42.501 1.00 59.31 81 GLU A C 1
ATOM 630 O O . GLU A 1 83 ? -18.227 27.909 42.923 1.00 64.82 81 GLU A O 1
ATOM 636 N N . SER A 1 84 ? -19.690 28.231 41.243 1.00 62.51 82 SER A N 1
ATOM 637 C CA . SER A 1 84 ? -18.885 27.546 40.240 1.00 60.84 82 SER A CA 1
ATOM 638 C C . SER A 1 84 ? -18.617 28.501 39.081 1.00 68.74 82 SER A C 1
ATOM 639 O O . SER A 1 84 ? -18.288 29.668 39.304 1.00 77.83 82 SER A O 1
ATOM 642 N N . GLY A 1 85 ? -18.779 28.029 37.850 1.00 64.21 83 GLY A N 1
ATOM 643 C CA . GLY A 1 85 ? -18.553 28.887 36.702 1.00 72.80 83 GLY A CA 1
ATOM 644 C C . GLY A 1 85 ? -19.854 29.132 35.969 1.00 72.33 83 GLY A C 1
ATOM 645 O O . GLY A 1 85 ? -20.049 30.178 35.343 1.00 64.07 83 GLY A O 1
ATOM 646 N N . TYR A 1 86 ? -20.765 28.173 36.085 1.00 72.95 84 TYR A N 1
ATOM 647 C CA . TYR A 1 86 ? -22.064 28.267 35.438 1.00 69.41 84 TYR A CA 1
ATOM 648 C C . TYR A 1 86 ? -23.168 28.761 36.388 1.00 67.83 84 TYR A C 1
ATOM 649 O O . TYR A 1 86 ? -24.179 29.303 35.938 1.00 72.25 84 TYR A O 1
ATOM 658 N N . TYR A 1 87 ? -22.971 28.588 37.693 1.00 59.19 85 TYR A N 1
ATOM 659 C CA . TYR A 1 87 ? -23.955 29.045 38.679 1.00 57.74 85 TYR A CA 1
ATOM 660 C C . TYR A 1 87 ? -23.287 29.829 39.789 1.00 59.88 85 TYR A C 1
ATOM 661 O O . TYR A 1 87 ? -22.171 29.501 40.207 1.00 46.37 85 TYR A O 1
ATOM 670 N N . PRO A 1 88 ? -23.981 30.857 40.295 1.00 56.36 86 PRO A N 1
ATOM 671 C CA . PRO A 1 88 ? -23.585 31.452 41.571 1.00 53.98 86 PRO A CA 1
ATOM 672 C C . PRO A 1 88 ? -23.890 30.482 42.711 1.00 52.51 86 PRO A C 1
ATOM 673 O O . PRO A 1 88 ? -24.526 29.445 42.479 1.00 50.94 86 PRO A O 1
ATOM 677 N N . LYS A 1 89 ? -23.420 30.800 43.911 1.00 45.70 87 LYS A N 1
ATOM 678 C CA . LYS A 1 89 ? -23.758 30.030 45.100 1.00 54.93 87 LYS A CA 1
ATOM 679 C C . LYS A 1 89 ? -25.283 29.959 45.213 1.00 48.59 87 LYS A C 1
ATOM 680 O O . LYS A 1 89 ? -25.956 30.990 45.142 1.00 42.76 87 LYS A O 1
ATOM 686 N N . HIS A 1 90 ? -25.825 28.751 45.376 1.00 39.18 88 HIS A N 1
ATOM 687 C CA . HIS A 1 90 ? -27.279 28.556 45.380 1.00 36.77 88 HIS A CA 1
ATOM 688 C C . HIS A 1 90 ? -27.687 27.275 46.097 1.00 36.97 88 HIS A C 1
ATOM 689 O O . HIS A 1 90 ? -26.855 26.402 46.347 1.00 35.15 88 HIS A O 1
ATOM 696 N N . ILE A 1 91 ? -28.975 27.168 46.415 1.00 35.13 89 ILE A N 1
ATOM 697 C CA . ILE A 1 91 ? -29.525 25.977 47.060 1.00 31.82 89 ILE A CA 1
ATOM 698 C C . ILE A 1 91 ? -30.058 24.993 46.020 1.00 31.98 89 ILE A C 1
ATOM 699 O O . ILE A 1 91 ? -30.720 25.389 45.067 1.00 41.93 89 ILE A O 1
ATOM 704 N N . GLN A 1 92 ? -29.768 23.709 46.213 1.00 29.67 90 GLN A N 1
ATOM 705 C CA . GLN A 1 92 ? -30.372 22.659 45.407 1.00 33.94 90 GLN A CA 1
ATOM 706 C C . GLN A 1 92 ? -31.167 21.705 46.301 1.00 26.52 90 GLN A C 1
ATOM 707 O O . GLN A 1 92 ? -30.964 21.663 47.510 1.00 26.94 90 GLN A O 1
ATOM 713 N N . TYR A 1 93 ? -32.102 20.978 45.698 1.00 30.17 91 TYR A N 1
ATOM 714 C CA . TYR A 1 93 ? -33.021 20.112 46.440 1.00 31.16 91 TYR A CA 1
ATOM 715 C C . TYR A 1 93 ? -32.864 18.637 46.072 1.00 33.93 91 TYR A C 1
ATOM 716 O O . TYR A 1 93 ? -32.366 18.305 44.990 1.00 32.47 91 TYR A O 1
ATOM 725 N N . ASN A 1 94 ? -33.271 17.763 46.992 1.00 32.63 92 ASN A N 1
ATOM 726 C CA . ASN A 1 94 ? -33.227 16.314 46.789 1.00 26.46 92 ASN A CA 1
ATOM 727 C C . ASN A 1 94 ? -31.849 15.781 46.415 1.00 31.62 92 ASN A C 1
ATOM 728 O O . ASN A 1 94 ? -31.624 15.308 45.299 1.00 31.37 92 ASN A O 1
ATOM 733 N N . LEU A 1 95 ? -30.923 15.858 47.363 1.00 31.94 93 LEU A N 1
ATOM 734 C CA . LEU A 1 95 ? -29.579 15.381 47.111 1.00 22.85 93 LEU A CA 1
ATOM 735 C C . LEU A 1 95 ? -29.256 14.107 47.866 1.00 26.07 93 LEU A C 1
ATOM 736 O O . LEU A 1 95 ? -29.728 13.879 48.984 1.00 25.27 93 LEU A O 1
ATOM 741 N N . LEU A 1 96 ? -28.433 13.285 47.228 1.00 23.66 94 LEU A N 1
ATOM 742 C CA . LEU A 1 96 ? -27.760 12.187 47.893 1.00 27.45 94 LEU A CA 1
ATOM 743 C C . LEU A 1 96 ? -26.304 12.577 48.103 1.00 23.84 94 LEU A C 1
ATOM 744 O O . LEU A 1 96 ? -25.647 13.039 47.174 1.00 30.28 94 LEU A O 1
ATOM 749 N N . ILE A 1 97 ? -25.818 12.474 49.333 1.00 25.33 95 ILE A N 1
ATOM 750 C CA . ILE A 1 97 ? -24.433 12.852 49.596 1.00 28.72 95 ILE A CA 1
ATOM 751 C C . ILE A 1 97 ? -23.624 11.688 50.141 1.00 30.53 95 ILE A C 1
ATOM 752 O O . ILE A 1 97 ? -24.013 11.068 51.132 1.00 33.55 95 ILE A O 1
ATOM 757 N N . GLY A 1 98 ? -22.491 11.409 49.503 1.00 31.66 96 GLY A N 1
ATOM 758 C CA . GLY A 1 98 ? -21.633 10.332 49.946 1.00 35.11 96 GLY A CA 1
ATOM 759 C C . GLY A 1 98 ? -20.178 10.749 49.938 1.00 44.40 96 GLY A C 1
ATOM 760 O O . GLY A 1 98 ? -19.811 11.739 49.312 1.00 54.41 96 GLY A O 1
ATOM 761 N N . GLU A 1 99 ? -19.341 9.977 50.624 1.00 48.85 97 GLU A N 1
ATOM 762 C CA . GLU A 1 99 ? -17.911 10.206 50.569 1.00 52.36 97 GLU A CA 1
ATOM 763 C C . GLU A 1 99 ? -17.402 9.614 49.273 1.00 49.53 97 GLU A C 1
ATOM 764 O O . GLU A 1 99 ? -17.750 8.497 48.902 1.00 46.91 97 GLU A O 1
ATOM 770 N N . GLY A 1 100 ? -16.570 10.376 48.582 1.00 46.93 98 GLY A N 1
ATOM 771 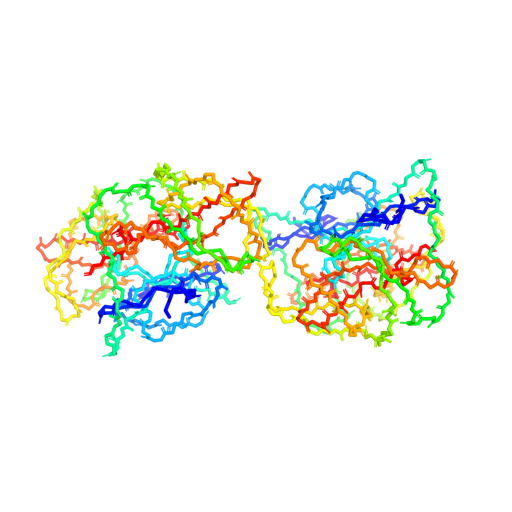C CA . GLY A 1 100 ? -16.069 9.953 47.295 1.00 44.73 98 GLY A CA 1
ATOM 772 C C . GLY A 1 100 ? -15.383 11.092 46.586 1.00 46.82 98 GLY A C 1
ATOM 773 O O . GLY A 1 100 ? -15.581 12.252 46.925 1.00 43.77 98 GLY A O 1
ATOM 774 N N . HIS A 1 101 ? -14.539 10.749 45.623 1.00 52.94 99 HIS A N 1
ATOM 775 C CA . HIS A 1 101 ? -13.818 11.751 44.866 1.00 55.35 99 HIS A CA 1
ATOM 776 C C . HIS A 1 101 ? -14.708 12.474 43.852 1.00 54.05 99 HIS A C 1
ATOM 777 O O . HIS A 1 101 ? -15.517 11.853 43.151 1.00 49.61 99 HIS A O 1
ATOM 784 N N . CYS A 1 102 ? -14.557 13.794 43.785 1.00 58.19 100 CYS A N 1
ATOM 785 C CA . CYS A 1 102 ? -15.287 14.583 42.804 1.00 38.36 100 CYS A CA 1
ATOM 786 C C . CYS A 1 102 ? -14.509 15.838 42.420 1.00 47.27 100 CYS A C 1
ATOM 787 O O . CYS A 1 102 ? -14.010 16.562 43.276 1.00 57.32 100 CYS A O 1
ATOM 790 N N . GLU A 1 103 ? -14.409 16.086 41.121 1.00 48.27 101 GLU A N 1
ATOM 791 C CA . GLU A 1 103 ? -13.730 17.267 40.601 1.00 50.56 101 GLU A CA 1
ATOM 792 C C . GLU A 1 103 ? -14.655 18.000 39.644 1.00 48.71 101 GLU A C 1
ATOM 793 O O . GLU A 1 103 ? -15.627 17.419 39.163 1.00 41.75 101 GLU A O 1
ATOM 799 N N . PRO A 1 104 ? -14.346 19.273 39.345 1.00 60.72 102 PRO A N 1
ATOM 800 C CA . PRO A 1 104 ? -15.064 19.934 38.252 1.00 55.39 102 PRO A CA 1
ATOM 801 C C . PRO A 1 104 ? -14.990 19.109 36.969 1.00 47.20 102 PRO A C 1
ATOM 802 O O . PRO A 1 104 ? -13.911 18.660 36.592 1.00 50.84 102 PRO A O 1
ATOM 806 N N . GLY A 1 105 ? -16.130 18.894 36.322 1.00 45.22 103 GLY A N 1
ATOM 807 C CA . GLY A 1 105 ? -16.158 18.104 35.106 1.00 44.15 103 GLY A CA 1
ATOM 808 C C . GLY A 1 105 ? -16.765 16.725 35.291 1.00 44.03 103 GLY A C 1
ATOM 809 O O . GLY A 1 105 ? -16.980 16.003 34.318 1.00 39.06 103 GLY A O 1
ATOM 810 N N . ASP A 1 106 ? -17.027 16.349 36.538 1.00 37.34 104 ASP A N 1
ATOM 811 C CA . ASP A 1 106 ? -17.575 15.027 36.832 1.00 40.71 104 ASP A CA 1
ATOM 812 C C . ASP A 1 106 ? -19.110 15.024 36.804 1.00 42.54 104 ASP A C 1
ATOM 813 O O . ASP A 1 106 ? -19.733 13.966 36.917 1.00 41.05 104 ASP A O 1
ATOM 818 N N . CYS A 1 107 ? -19.716 16.203 36.666 1.00 32.17 105 CYS A N 1
ATOM 819 C CA . CYS A 1 107 ? -21.180 16.317 36.669 1.00 31.54 105 CYS A CA 1
ATOM 820 C C . CYS A 1 107 ? -21.827 15.490 35.556 1.00 28.98 105 CYS A C 1
ATOM 821 O O . CYS A 1 107 ? -21.360 15.482 34.415 1.00 30.72 105 CYS A O 1
ATOM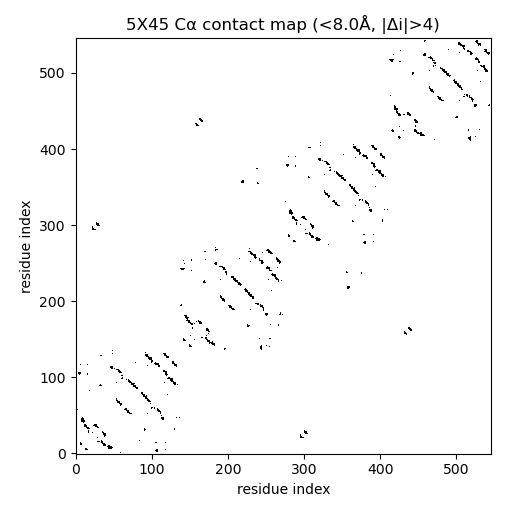 824 N N . GLY A 1 108 ? -22.888 14.768 35.908 1.00 26.88 106 GLY A N 1
ATOM 825 C CA . GLY A 1 108 ? -23.582 13.928 34.951 1.00 27.86 106 GLY A CA 1
ATOM 826 C C . GLY A 1 108 ? -23.262 12.446 35.117 1.00 34.76 106 GLY A C 1
ATOM 827 O O . GLY A 1 108 ? -23.994 11.590 34.613 1.00 32.32 106 GLY A O 1
ATOM 828 N N . GLY A 1 109 ? -22.154 12.147 35.799 1.00 33.53 107 GLY A N 1
ATOM 829 C CA . GLY A 1 109 ? -21.760 10.779 36.078 1.00 25.90 107 GLY A CA 1
ATOM 830 C C . GLY A 1 109 ? -22.865 10.074 36.836 1.00 28.13 107 GLY A C 1
ATOM 831 O O . GLY A 1 109 ? -23.458 10.641 37.756 1.00 23.88 107 GLY A O 1
ATOM 832 N N . LYS A 1 110 ? -23.159 8.845 36.427 1.00 23.94 108 LYS A N 1
ATOM 833 C CA . LYS A 1 110 ? -24.311 8.123 36.940 1.00 22.85 108 LYS A CA 1
ATOM 834 C C . LYS A 1 110 ? -24.088 7.461 38.286 1.00 22.50 108 LYS A C 1
ATOM 835 O O . LYS A 1 110 ? -23.021 6.915 38.543 1.00 26.75 108 LYS A O 1
ATOM 841 N N . LEU A 1 111 ? -25.129 7.492 39.116 1.00 21.72 109 LEU A N 1
ATOM 842 C CA . LEU A 1 111 ? -25.200 6.725 40.352 1.00 21.78 109 LEU A CA 1
ATOM 843 C C . LEU A 1 111 ? -26.210 5.590 40.191 1.00 28.97 109 LEU A C 1
ATOM 844 O O . LEU A 1 111 ? -27.39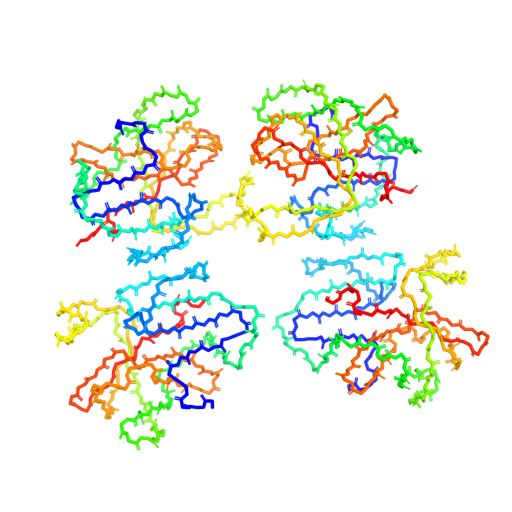8 5.825 39.931 1.00 25.07 109 LEU A O 1
ATOM 849 N N . LEU A 1 112 ? -25.735 4.361 40.370 1.00 22.77 110 LEU A N 1
ATOM 850 C CA . LEU A 1 112 ? -26.573 3.177 40.196 1.00 26.38 110 LEU A CA 1
ATOM 851 C C . LEU A 1 112 ? -26.706 2.341 41.455 1.00 27.45 110 LEU A C 1
ATOM 852 O O . LEU A 1 112 ? -25.746 2.147 42.199 1.00 29.41 110 LEU A O 1
ATOM 857 N N . CYS A 1 113 ? -27.914 1.854 41.689 1.00 28.00 111 CYS A N 1
ATOM 858 C CA . CYS A 1 113 ? -28.129 0.771 42.633 1.00 26.63 111 CYS A CA 1
ATOM 859 C C . CYS A 1 113 ? -28.362 -0.516 41.838 1.00 27.95 111 CYS A C 1
ATOM 860 O O . CYS A 1 113 ? -28.226 -0.531 40.619 1.00 31.68 111 CYS A O 1
ATOM 863 N N . LYS A 1 114 ? -28.733 -1.589 42.519 1.00 36.01 112 LYS A N 1
ATOM 864 C CA . LYS A 1 114 ? -28.964 -2.851 41.842 1.00 36.60 112 LYS A CA 1
ATOM 865 C C . LYS A 1 114 ? -30.091 -2.730 40.805 1.00 34.32 112 LYS A C 1
ATOM 866 O O . LYS A 1 114 ? -30.034 -3.339 39.742 1.00 38.18 112 LYS A O 1
ATOM 872 N N . HIS A 1 115 ? -31.103 -1.925 41.112 1.00 31.52 113 HIS A N 1
ATOM 873 C CA . HIS A 1 115 ? -32.301 -1.834 40.278 1.00 40.13 113 HIS A CA 1
ATOM 874 C C . HIS A 1 115 ? -32.215 -0.838 39.108 1.00 43.84 113 HIS A C 1
ATOM 875 O O . HIS A 1 115 ? -33.038 -0.881 38.195 1.00 47.59 113 HIS A O 1
ATOM 882 N N . GLY A 1 116 ? -31.220 0.042 39.121 1.00 43.72 114 GLY A N 1
ATOM 883 C CA . GLY A 1 116 ? -31.040 0.970 38.021 1.00 27.66 114 GLY A CA 1
ATOM 884 C C . GLY A 1 116 ? -30.360 2.266 38.407 1.00 25.70 114 GLY A C 1
ATOM 885 O O . GLY A 1 116 ? -29.676 2.351 39.424 1.00 30.88 114 GLY A O 1
ATOM 886 N N . VAL A 1 117 ? -30.534 3.276 37.569 1.00 25.20 115 VAL A N 1
ATOM 887 C CA . VAL A 1 117 ? -29.931 4.576 37.798 1.00 30.87 115 VAL A CA 1
ATOM 888 C C . VAL A 1 117 ? -30.814 5.424 38.714 1.00 26.65 115 VAL A C 1
ATOM 889 O O . VAL A 1 117 ? -31.988 5.641 38.420 1.00 28.08 115 VAL A O 1
ATOM 893 N N . ILE A 1 118 ? -30.259 5.908 39.818 1.00 24.91 116 ILE A N 1
ATOM 894 C CA . ILE A 1 118 ? -31.057 6.697 40.746 1.00 32.82 116 ILE A CA 1
ATOM 895 C C . ILE A 1 118 ? -30.560 8.137 40.852 1.00 33.23 116 ILE A C 1
ATOM 896 O O . ILE A 1 118 ? -31.222 8.969 41.465 1.00 38.93 116 ILE A O 1
ATOM 901 N N . GLY A 1 119 ? -29.413 8.438 40.251 1.00 21.10 117 GLY A N 1
ATOM 902 C CA . GLY A 1 119 ? -28.827 9.756 40.407 1.00 20.64 117 GLY A CA 1
ATOM 903 C C . GLY A 1 119 ? -27.745 10.151 39.424 1.00 27.34 117 GLY A C 1
ATOM 904 O O . GLY A 1 119 ? -27.270 9.337 38.634 1.00 28.34 117 GLY A O 1
ATOM 905 N N . MET A 1 120 ? -27.375 11.427 39.471 1.00 25.77 118 MET A N 1
ATOM 906 C CA . MET A 1 120 ? -26.310 11.986 38.640 1.00 24.90 118 MET A CA 1
ATOM 907 C C . MET A 1 120 ? -25.480 12.948 39.469 1.00 29.18 118 MET A C 1
ATOM 908 O O . MET A 1 120 ? -26.030 13.724 40.252 1.00 24.95 118 MET A O 1
ATOM 913 N N . ILE A 1 121 ? -24.166 12.912 39.308 1.00 26.35 119 ILE A N 1
ATOM 914 C CA . ILE A 1 121 ? -23.323 13.877 40.002 1.00 28.87 119 ILE A CA 1
ATOM 915 C C . ILE A 1 121 ? -23.722 15.287 39.591 1.00 28.62 119 ILE A C 1
ATOM 916 O O . ILE A 1 121 ? -23.865 15.573 38.402 1.00 27.58 119 ILE A O 1
ATOM 921 N N . THR A 1 122 ? -23.915 16.160 40.574 1.00 32.43 120 THR A N 1
ATOM 922 C CA . THR A 1 122 ? -24.332 17.528 40.303 1.00 31.57 120 THR A CA 1
ATOM 923 C C . THR A 1 122 ? -23.378 18.538 40.934 1.00 33.57 120 THR A C 1
ATOM 924 O O . THR A 1 122 ? -23.312 19.697 40.522 1.00 49.37 120 THR A O 1
ATOM 928 N N . ALA A 1 123 ? -22.640 18.072 41.934 1.00 34.77 121 ALA A N 1
ATOM 929 C CA . ALA A 1 123 ? -21.675 18.878 42.663 1.00 33.26 121 ALA A CA 1
ATOM 930 C C . ALA A 1 123 ? -20.870 17.963 43.575 1.00 37.02 121 ALA A C 1
ATOM 931 O O . ALA A 1 123 ? -21.267 16.829 43.826 1.00 46.84 121 ALA A O 1
ATOM 933 N N . GLY A 1 124 ? -19.729 18.445 44.046 1.00 38.92 122 GLY A N 1
ATOM 934 C CA . GLY A 1 124 ? -18.925 17.711 45.007 1.00 44.72 122 GLY A CA 1
ATOM 935 C C . GLY A 1 124 ? -17.656 18.466 45.356 1.00 55.04 122 GLY A C 1
ATOM 936 O O . GLY A 1 124 ? -17.278 19.402 44.659 1.00 61.53 122 GLY A O 1
ATOM 937 N N . GLY A 1 125 ? -16.960 18.033 46.399 1.00 62.83 123 GLY A N 1
ATOM 938 C CA . GLY A 1 125 ? -15.737 18.707 46.790 1.00 72.60 123 GLY A CA 1
ATOM 939 C C . GLY A 1 125 ? -14.695 17.798 47.413 1.00 80.60 123 GLY A C 1
ATOM 940 O O . GLY A 1 125 ? -14.291 16.804 46.805 1.00 91.24 123 GLY A O 1
ATOM 941 N N . ASP A 1 126 ? -14.268 18.134 48.627 1.00 77.47 124 ASP A N 1
ATOM 942 C CA . ASP A 1 126 ? -13.268 17.356 49.367 1.00 87.44 124 ASP A CA 1
ATOM 943 C C . ASP A 1 126 ? -13.822 16.069 49.984 1.00 83.70 124 ASP A C 1
ATOM 944 O O . ASP A 1 126 ? -14.392 16.054 51.075 1.00 79.97 124 ASP A O 1
ATOM 949 N N . ASN A 1 127 ? -13.654 15.001 49.210 1.00 76.56 125 ASN A N 1
ATOM 950 C CA . ASN A 1 127 ? -14.086 13.644 49.518 1.00 74.67 125 ASN A CA 1
ATOM 951 C C . ASN A 1 127 ? -15.595 13.596 49.803 1.00 63.13 125 ASN A C 1
ATOM 952 O O . ASN A 1 127 ? -16.103 12.829 50.621 1.00 65.09 125 ASN A O 1
ATOM 957 N N . HIS A 1 128 ? -16.301 14.516 49.180 1.00 59.07 126 HIS A N 1
ATOM 958 C CA . HIS A 1 128 ? -17.735 14.437 49.130 1.00 50.56 126 HIS A CA 1
ATOM 959 C C . HIS A 1 128 ? -18.217 14.597 47.701 1.00 44.82 126 HIS A C 1
ATOM 960 O O . HIS A 1 128 ? -17.686 15.405 46.931 1.00 48.38 126 HIS A O 1
ATOM 967 N N . VAL A 1 129 ? -19.216 13.806 47.349 1.00 37.21 127 VAL A N 1
ATOM 968 C CA . VAL A 1 129 ? -19.830 13.874 46.042 1.00 34.38 127 VAL A CA 1
ATOM 969 C C . VAL A 1 129 ? -21.334 13.975 46.274 1.00 28.89 127 VAL A C 1
ATOM 970 O O . VAL A 1 129 ? -21.888 13.273 47.126 1.00 28.24 127 VAL A O 1
ATOM 974 N N . ALA A 1 130 ? -21.977 14.875 45.539 1.00 26.46 128 ALA A N 1
ATOM 975 C CA . ALA A 1 130 ? -23.410 15.119 45.660 1.00 24.92 128 ALA A CA 1
ATOM 976 C C . ALA A 1 130 ? -24.127 14.701 44.389 1.00 27.22 128 ALA A C 1
ATOM 977 O O . ALA A 1 130 ? -23.743 15.088 43.283 1.00 27.28 128 ALA A O 1
ATOM 979 N N . PHE A 1 131 ? -25.180 13.918 44.551 1.00 22.41 129 PHE A N 1
ATOM 980 C CA . PHE A 1 131 ? -25.958 13.475 43.412 1.00 29.05 129 PHE A CA 1
ATOM 981 C C . PHE A 1 131 ? -27.353 14.082 43.493 1.00 28.06 129 PHE A C 1
ATOM 982 O O . PHE A 1 131 ? -27.911 14.193 44.589 1.00 21.35 129 PHE A O 1
ATOM 990 N N . THR A 1 132 ? -27.919 14.479 42.356 1.00 24.28 130 THR A N 1
ATOM 991 C CA . THR A 1 132 ? -29.355 14.712 42.332 1.00 33.99 130 THR A CA 1
ATOM 992 C C . THR A 1 132 ? -30.044 13.360 42.247 1.00 26.96 130 THR A C 1
ATOM 993 O O . THR A 1 132 ? -29.701 12.521 41.421 1.00 26.97 130 THR A O 1
ATOM 997 N N . ASP A 1 133 ? -30.998 13.158 43.138 1.00 23.01 131 ASP A N 1
ATOM 998 C CA . ASP A 1 133 ? -31.823 11.977 43.134 1.00 29.31 131 ASP A CA 1
ATOM 999 C C . ASP A 1 133 ? -32.838 12.141 42.003 1.00 32.81 131 ASP A C 1
ATOM 1000 O O . ASP A 1 133 ? -33.616 13.096 41.996 1.00 38.74 131 ASP A O 1
ATOM 1005 N N . LEU A 1 134 ? -32.822 11.216 41.047 1.00 26.66 132 LEU A N 1
ATOM 1006 C CA . LEU A 1 134 ? -33.670 11.317 39.864 1.00 27.18 132 LEU A CA 1
ATOM 1007 C C . LEU A 1 134 ? -35.074 10.786 40.127 1.00 28.35 132 LEU A C 1
ATOM 1008 O O . LEU A 1 134 ? -36.006 11.089 39.381 1.00 41.85 132 LEU A O 1
ATOM 1013 N N . ARG A 1 135 ? -35.218 9.981 41.175 1.00 25.62 133 ARG A N 1
ATOM 1014 C CA . ARG A 1 135 ? -36.496 9.335 41.476 1.00 33.23 133 ARG A CA 1
ATOM 1015 C C . ARG A 1 135 ? -37.671 10.309 41.686 1.00 34.48 133 ARG A C 1
ATOM 1016 O O . ARG A 1 135 ? -38.762 10.065 41.158 1.00 39.16 133 ARG A O 1
ATOM 1024 N N . PRO A 1 136 ? -37.461 11.416 42.428 1.00 38.80 134 PRO A N 1
ATOM 1025 C CA . PRO A 1 136 ? -38.554 12.398 42.511 1.00 37.98 134 PRO A CA 1
ATOM 1026 C C . PRO A 1 136 ? -39.027 12.922 41.152 1.00 52.30 134 PRO A C 1
ATOM 1027 O O . PRO A 1 136 ? -40.199 13.272 41.021 1.00 65.36 134 PRO A O 1
ATOM 1031 N N . TYR A 1 137 ? -38.135 12.983 40.166 1.00 52.26 135 TYR A N 1
ATOM 1032 C CA . TYR A 1 137 ? -38.461 13.609 38.886 1.00 50.11 135 TYR A CA 1
ATOM 1033 C C . TYR A 1 137 ? -38.820 12.648 37.752 1.00 54.58 135 TYR A C 1
ATOM 1034 O O . TYR A 1 137 ? -39.090 13.101 36.644 1.00 60.50 135 TYR A O 1
ATOM 1043 N N . SER A 1 138 ? -38.835 11.342 38.007 1.00 51.43 136 SER A N 1
ATOM 1044 C CA . SER A 1 138 ? -39.155 10.392 36.941 1.00 51.17 136 SER A CA 1
ATOM 1045 C C . SER A 1 138 ? -40.657 10.140 36.825 1.00 52.87 136 SER A C 1
ATOM 1046 O O . SER A 1 138 ? -41.367 10.091 37.828 1.00 55.37 136 SER A O 1
ATOM 1049 N N . GLY B 1 3 ? -81.825 13.525 23.219 1.00 45.05 1 GLY B N 1
ATOM 1050 C CA . GLY B 1 3 ? -81.094 13.021 22.070 1.00 30.05 1 GLY B CA 1
ATOM 1051 C C . GLY B 1 3 ? -80.142 13.893 21.271 1.00 43.28 1 GLY B C 1
ATOM 1052 O O . GLY B 1 3 ? -78.983 13.513 21.093 1.00 38.60 1 GLY B O 1
ATOM 1053 N N . PRO B 1 4 ? -80.606 15.054 20.778 1.00 39.79 2 PRO B N 1
ATOM 1054 C CA . PRO B 1 4 ? -79.742 15.892 19.933 1.00 30.02 2 PRO B CA 1
ATOM 1055 C C . PRO B 1 4 ? -78.457 16.392 20.601 1.00 30.24 2 PRO B C 1
ATOM 1056 O O . PRO B 1 4 ? -77.506 16.751 19.906 1.00 29.78 2 PRO B O 1
ATOM 1060 N N . SER B 1 5 ? -78.428 16.415 21.928 1.00 38.43 3 SER B N 1
ATOM 1061 C CA . SER B 1 5 ? -77.263 16.906 22.657 1.00 31.94 3 SER B CA 1
ATOM 1062 C C . SER B 1 5 ? -76.341 15.764 23.126 1.00 36.03 3 SER B C 1
ATOM 1063 O O . SER B 1 5 ? -75.294 16.014 23.723 1.00 34.88 3 SER B O 1
ATOM 1066 N N . ASP B 1 6 ? -76.738 14.518 22.871 1.00 29.25 4 ASP B N 1
ATOM 1067 C CA . ASP B 1 6 ? -75.951 13.366 23.296 1.00 28.31 4 ASP B CA 1
ATOM 1068 C C . ASP B 1 6 ? -74.591 13.313 22.600 1.00 33.80 4 ASP B C 1
ATOM 1069 O O . ASP B 1 6 ? -74.494 13.427 21.373 1.00 32.54 4 ASP B O 1
ATOM 1074 N N . MET B 1 7 ? -73.538 13.159 23.398 1.00 29.13 5 MET B N 1
ATOM 1075 C CA . MET B 1 7 ? -72.174 13.126 22.876 1.00 35.28 5 MET B CA 1
ATOM 1076 C C . MET B 1 7 ? -71.734 11.721 22.501 1.00 26.76 5 MET B C 1
ATOM 1077 O O . MET B 1 7 ? -70.591 11.343 22.714 1.00 31.25 5 MET B O 1
ATOM 1082 N N . PHE B 1 8 ? -72.653 10.951 21.942 1.00 24.92 6 PHE B N 1
ATOM 1083 C CA . PHE B 1 8 ? -72.365 9.594 21.502 1.00 29.05 6 PHE B CA 1
ATOM 1084 C C . PHE B 1 8 ? -73.392 9.211 20.455 1.00 28.02 6 PHE B C 1
ATOM 1085 O O . PHE B 1 8 ? -74.435 9.858 20.338 1.00 31.00 6 PHE B O 1
ATOM 1093 N N . VAL B 1 9 ? -73.132 8.138 19.724 1.00 21.43 7 VAL B N 1
ATOM 1094 C CA . VAL B 1 9 ? -74.095 7.678 18.749 1.00 21.02 7 VAL B CA 1
ATOM 1095 C C . VAL B 1 9 ? -74.607 6.305 19.164 1.00 29.07 7 VAL B C 1
ATOM 1096 O O . VAL B 1 9 ? -73.828 5.409 19.485 1.00 33.41 7 VAL B O 1
ATOM 1100 N N . HIS B 1 10 ? -75.926 6.168 19.216 1.00 29.42 8 HIS B N 1
ATOM 1101 C CA . HIS B 1 10 ? -76.552 4.942 19.677 1.00 22.59 8 HIS B CA 1
ATOM 1102 C C . HIS B 1 10 ? -77.480 4.371 18.604 1.00 23.51 8 HIS B C 1
ATOM 1103 O O . HIS B 1 10 ? -78.613 4.823 18.435 1.00 23.31 8 HIS B O 1
ATOM 1110 N N . THR B 1 11 ? -76.988 3.381 17.872 1.00 22.26 9 THR B N 1
ATOM 1111 C CA . THR B 1 11 ? -77.777 2.737 16.830 1.00 30.51 9 THR B CA 1
ATOM 1112 C C . THR B 1 11 ? -78.542 1.536 17.381 1.00 30.97 9 THR B C 1
ATOM 1113 O O . THR B 1 11 ? -78.589 1.318 18.587 1.00 43.47 9 THR B O 1
ATOM 1117 N N . ARG B 1 12 ? -79.151 0.772 16.478 1.00 31.43 10 ARG B N 1
ATOM 1118 C CA . ARG B 1 12 ? -79.907 -0.429 16.820 1.00 37.22 10 ARG B CA 1
ATOM 1119 C C . ARG B 1 12 ? -79.040 -1.478 17.525 1.00 37.34 10 ARG B C 1
ATOM 1120 O O . ARG B 1 12 ? -79.512 -2.244 18.362 1.00 42.25 10 ARG B O 1
ATOM 1128 N N . ASP B 1 13 ? -77.764 -1.516 17.160 1.00 41.65 11 ASP B N 1
ATOM 1129 C CA . ASP B 1 13 ? -76.862 -2.587 17.581 1.00 48.20 11 ASP B CA 1
ATOM 1130 C C . ASP B 1 13 ? -75.615 -2.179 18.363 1.00 43.32 11 ASP B C 1
ATOM 1131 O O . ASP B 1 13 ? -75.009 -3.014 19.034 1.00 44.77 11 ASP B O 1
ATOM 1136 N N . ALA B 1 14 ? -75.270 -0.895 18.320 1.00 36.93 12 ALA B N 1
ATOM 1137 C CA . ALA B 1 14 ? -73.985 -0.444 18.847 1.00 28.31 12 ALA B CA 1
ATOM 1138 C C . ALA B 1 14 ? -74.017 0.960 19.434 1.00 26.52 12 ALA B C 1
ATOM 1139 O O . ALA B 1 14 ? -74.935 1.727 19.175 1.00 33.26 12 ALA B O 1
ATOM 1141 N N . ILE B 1 15 ? -73.011 1.273 20.244 1.00 25.60 13 ILE B N 1
ATOM 1142 C CA . ILE B 1 15 ? -72.814 2.613 20.779 1.00 24.83 13 ILE B CA 1
ATOM 1143 C C . ILE B 1 15 ? -71.431 3.066 20.348 1.00 24.72 13 ILE B C 1
ATOM 1144 O O . ILE B 1 15 ? -70.461 2.330 20.510 1.00 31.22 13 ILE B O 1
ATOM 1149 N N . TYR B 1 16 ? -71.354 4.254 19.755 1.00 20.80 14 TYR B N 1
ATOM 1150 C CA . TYR B 1 16 ? -70.092 4.789 19.249 1.00 20.34 14 TYR B CA 1
ATOM 1151 C C . TYR B 1 16 ? -69.682 5.991 20.103 1.00 21.68 14 TYR B C 1
ATOM 1152 O O . TYR B 1 16 ? -70.460 6.927 20.279 1.00 27.87 14 TYR B O 1
ATOM 1161 N N . LYS B 1 17 ? -68.475 5.959 20.654 1.00 23.72 15 LYS B N 1
ATOM 1162 C CA . LYS B 1 17 ? -67.973 7.067 21.461 1.00 27.47 15 LYS B CA 1
ATOM 1163 C C . LYS B 1 17 ? -66.560 7.449 21.047 1.00 22.54 15 LYS B C 1
ATOM 1164 O O . LYS B 1 17 ? -65.843 6.639 20.471 1.00 33.07 15 LYS B O 1
ATOM 1170 N N . CYS B 1 18 ? -66.162 8.677 21.368 1.00 29.98 16 CYS B N 1
ATOM 1171 C CA . CYS B 1 18 ? -64.768 9.091 21.270 1.00 24.27 16 CYS B CA 1
ATOM 1172 C C . CYS B 1 18 ? -63.979 8.355 22.329 1.00 30.09 16 CYS B C 1
ATOM 1173 O O . CYS B 1 18 ? -64.328 8.409 23.507 1.00 26.45 16 CYS B O 1
ATOM 1176 N N . ALA B 1 19 ? -62.897 7.704 21.912 1.00 31.73 17 ALA B N 1
ATOM 1177 C CA . ALA B 1 19 ? -62.122 6.831 22.794 1.00 26.30 17 ALA B CA 1
ATOM 1178 C C . ALA B 1 19 ? -61.543 7.518 24.039 1.00 33.40 17 ALA B C 1
ATOM 1179 O O . ALA B 1 19 ? -61.604 6.941 25.119 1.00 34.90 17 ALA B O 1
ATOM 1181 N N . HIS B 1 20 ? -61.011 8.703 23.914 1.00 39.83 18 HIS B N 1
ATOM 1182 C CA . HIS B 1 20 ? -60.489 9.362 25.057 1.00 31.56 18 HIS B CA 1
ATOM 1183 C C . HIS B 1 20 ? -61.520 9.745 26.103 1.00 36.51 18 HIS B C 1
ATOM 1184 O O . HIS B 1 20 ? -61.159 10.141 27.166 1.00 44.74 18 HIS B O 1
ATOM 1191 N N . LEU B 1 21 ? -62.797 9.596 25.815 1.00 36.26 19 LEU B N 1
ATOM 1192 C CA . LEU B 1 21 ? -63.850 9.936 26.764 1.00 43.60 19 LEU B CA 1
ATOM 1193 C C . LEU B 1 21 ? -64.476 8.698 27.412 1.00 45.88 19 LEU B C 1
ATOM 1194 O O . LEU B 1 21 ? -65.467 8.794 28.140 1.00 43.08 19 LEU B O 1
ATOM 1199 N N . THR B 1 22 ? -63.902 7.533 27.130 1.00 43.08 20 THR B N 1
ATOM 1200 C CA . THR B 1 22 ? -64.387 6.296 27.721 1.00 41.30 20 THR B CA 1
ATOM 1201 C C . THR B 1 22 ? -63.225 5.334 27.939 1.00 39.15 20 THR B C 1
ATOM 1202 O O . THR B 1 22 ? -62.060 5.719 27.856 1.00 44.82 20 THR B O 1
ATOM 1206 N N . ASN B 1 23 ? -63.551 4.081 28.219 1.00 42.71 21 ASN B N 1
ATOM 1207 C CA . ASN B 1 23 ? -62.549 3.050 28.443 1.00 37.54 21 ASN B CA 1
ATOM 1208 C C . ASN B 1 23 ? -63.053 1.741 27.876 1.00 34.33 21 ASN B C 1
ATOM 1209 O O . ASN B 1 23 ? -64.261 1.518 27.821 1.00 37.96 21 ASN B O 1
ATOM 1214 N N . PRO B 1 24 ? -62.138 0.877 27.428 1.00 37.37 22 PRO B N 1
ATOM 1215 C CA . PRO B 1 24 ? -62.604 -0.384 26.844 1.00 37.67 22 PRO B CA 1
ATOM 1216 C C . PRO B 1 24 ? -63.299 -1.240 27.894 1.00 40.98 22 PRO B C 1
ATOM 1217 O O . PRO B 1 24 ? -62.884 -1.249 29.055 1.00 51.59 22 PRO B O 1
ATOM 1221 N N . THR B 1 25 ? -64.351 -1.939 27.478 1.00 38.71 23 THR B N 1
ATOM 1222 C CA . THR B 1 25 ? -65.186 -2.759 28.362 1.00 39.65 23 THR B CA 1
ATOM 1223 C C . THR B 1 25 ? -65.428 -4.131 27.719 1.00 47.46 23 THR B C 1
ATOM 1224 O O . THR B 1 25 ? -64.812 -4.454 26.697 1.00 44.48 23 THR B O 1
ATOM 1228 N N . ASP B 1 26 ? -66.329 -4.937 28.283 1.00 50.92 24 ASP B N 1
ATOM 1229 C CA . ASP B 1 26 ? -66.529 -6.284 27.739 1.00 49.37 24 ASP B CA 1
ATOM 1230 C C . ASP B 1 26 ? -67.401 -6.305 26.509 1.00 45.27 24 ASP B C 1
ATOM 1231 O O . ASP B 1 26 ? -67.445 -7.312 25.811 1.00 39.37 24 ASP B O 1
ATOM 1236 N N . GLU B 1 27 ? -68.066 -5.195 26.220 1.00 34.72 25 GLU B N 1
ATOM 1237 C CA . GLU B 1 27 ? -68.883 -5.107 25.021 1.00 32.82 25 GLU B CA 1
ATOM 1238 C C . GLU B 1 27 ? -68.159 -4.373 23.903 1.00 39.52 25 GLU B C 1
ATOM 1239 O O . GLU B 1 27 ? -68.734 -4.139 22.836 1.00 41.68 25 GLU B O 1
ATOM 1245 N N . THR B 1 28 ? -66.901 -4.010 24.140 1.00 35.83 26 THR B N 1
ATOM 1246 C CA . THR B 1 28 ? -66.125 -3.346 23.100 1.00 36.28 26 THR B CA 1
ATOM 1247 C C . THR B 1 28 ? -65.934 -4.309 21.926 1.00 36.18 26 THR B C 1
ATOM 1248 O O . THR B 1 28 ? -65.485 -5.438 22.109 1.00 39.27 26 THR B O 1
ATOM 1252 N N . ILE B 1 29 ? -66.292 -3.855 20.727 1.00 34.39 27 ILE B N 1
ATOM 1253 C CA . ILE B 1 29 ? -66.144 -4.654 19.511 1.00 33.65 27 ILE B CA 1
ATOM 1254 C C . ILE B 1 29 ? -65.196 -3.968 18.524 1.00 25.12 27 ILE B C 1
ATOM 1255 O O . ILE B 1 29 ? -64.852 -4.519 17.486 1.00 36.32 27 ILE B O 1
ATOM 1260 N N . LEU B 1 30 ? -64.792 -2.750 18.843 1.00 24.28 28 LEU B N 1
ATOM 1261 C CA . LEU B 1 30 ? -63.862 -2.030 18.004 1.00 23.61 28 LEU B CA 1
ATOM 1262 C C . LEU B 1 30 ? -63.196 -0.936 18.812 1.00 28.02 28 LEU B C 1
ATOM 1263 O O . LEU B 1 30 ? -63.866 -0.127 19.454 1.00 23.20 28 LEU B O 1
ATOM 1268 N N . LEU B 1 31 ? -61.874 -0.891 18.758 1.00 27.18 29 LEU B N 1
ATOM 1269 C CA . LEU B 1 31 ? -61.140 0.192 19.393 1.00 24.59 29 LEU B CA 1
ATOM 1270 C C . LEU B 1 31 ? -60.049 0.642 18.457 1.00 24.74 29 LEU B C 1
ATOM 1271 O O . LEU B 1 31 ? -59.075 -0.074 18.245 1.00 25.74 29 LEU B O 1
ATOM 1276 N N . ALA B 1 32 ? -60.193 1.849 17.928 1.00 27.87 30 ALA B N 1
ATOM 1277 C CA . ALA B 1 32 ? -59.253 2.362 16.945 1.00 24.52 30 ALA B CA 1
ATOM 1278 C C . ALA B 1 32 ? -58.788 3.763 17.306 1.00 31.60 30 ALA B C 1
ATOM 1279 O O . ALA B 1 32 ? -59.496 4.747 17.069 1.00 33.55 30 ALA B O 1
ATOM 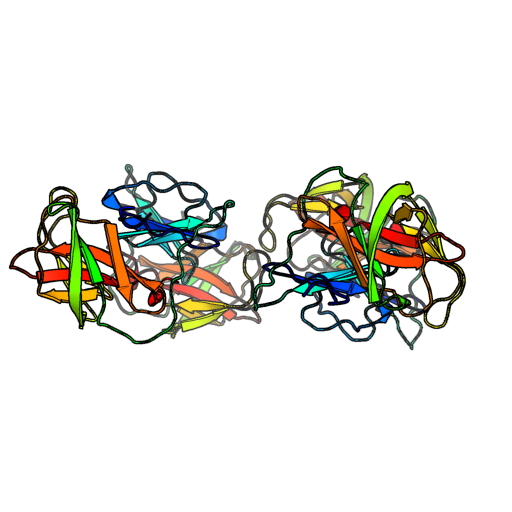1281 N N . LEU B 1 33 ? -57.594 3.849 17.877 1.00 31.14 31 LEU B N 1
ATOM 1282 C CA . LEU B 1 33 ? -57.043 5.133 18.299 1.00 40.76 31 LEU B CA 1
ATOM 1283 C C . LEU B 1 33 ? -56.668 6.030 17.113 1.00 37.13 31 LEU B C 1
ATOM 1284 O O . LEU B 1 33 ? -56.572 7.252 17.262 1.00 39.88 31 LEU B O 1
ATOM 1289 N N . THR B 1 34 ? -56.483 5.431 15.938 1.00 33.70 32 THR B N 1
ATOM 1290 C CA . THR B 1 34 ? -56.186 6.192 14.720 1.00 39.30 32 THR B CA 1
ATOM 1291 C C . THR B 1 34 ? -57.421 6.905 14.192 1.00 41.72 32 THR B C 1
ATOM 1292 O O . THR B 1 34 ? -57.339 7.660 13.223 1.00 40.46 32 THR B O 1
ATOM 1296 N N . ALA B 1 35 ? -58.566 6.628 14.810 1.00 37.31 33 ALA B N 1
ATOM 1297 C CA . ALA B 1 35 ? -59.799 7.352 14.525 1.00 30.53 33 ALA B CA 1
ATOM 1298 C C . ALA B 1 35 ? -60.417 7.913 15.814 1.00 34.21 33 ALA B C 1
ATOM 1299 O O . ALA B 1 35 ? -61.529 8.439 15.784 1.00 34.24 33 ALA B O 1
ATOM 1301 N N . ASP B 1 36 ? -59.696 7.779 16.932 1.00 29.99 34 ASP B N 1
ATOM 1302 C CA . ASP B 1 36 ? -60.178 8.172 18.260 1.00 25.48 34 ASP B CA 1
ATOM 1303 C C . ASP B 1 36 ? -61.587 7.617 18.508 1.00 31.17 34 ASP B C 1
ATOM 1304 O O . ASP B 1 36 ? -62.495 8.336 18.947 1.00 23.87 34 ASP B O 1
ATOM 1309 N N . LEU B 1 37 ? -61.764 6.329 18.236 1.00 23.25 35 LEU B N 1
ATOM 1310 C CA . LEU B 1 37 ? -63.097 5.739 18.222 1.00 22.13 35 LEU B CA 1
ATOM 1311 C C . LEU B 1 37 ? -63.175 4.433 18.993 1.00 29.68 35 LEU B C 1
ATOM 1312 O O . LEU B 1 37 ? -62.313 3.563 18.855 1.00 22.71 35 LEU B O 1
ATOM 1317 N N . GLN B 1 38 ? -64.214 4.315 19.811 1.00 22.13 36 GLN B N 1
ATOM 1318 C CA . GLN B 1 38 ? -64.527 3.070 20.492 1.00 25.56 36 GLN B CA 1
ATOM 1319 C C . GLN B 1 38 ? -65.976 2.685 20.203 1.00 22.21 36 GLN B C 1
ATOM 1320 O O . GLN B 1 38 ? -66.876 3.521 20.266 1.00 21.54 36 GLN B O 1
ATOM 1326 N N . VAL B 1 39 ? -66.191 1.423 19.855 1.00 21.93 37 VAL B N 1
ATOM 1327 C CA . VAL B 1 39 ? -67.530 0.947 19.565 1.00 21.67 37 VAL B CA 1
ATOM 1328 C C . VAL B 1 39 ? -67.892 -0.199 20.473 1.00 25.54 37 VAL B C 1
ATOM 1329 O O . VAL B 1 39 ? -67.120 -1.154 20.629 1.00 29.23 37 VAL B O 1
ATOM 1333 N N . ASP B 1 40 ? -69.064 -0.095 21.087 1.00 28.44 38 ASP B N 1
ATOM 1334 C CA . ASP B 1 40 ? -69.562 -1.147 21.958 1.00 33.88 38 ASP B CA 1
ATOM 1335 C C . ASP B 1 40 ? -70.852 -1.707 21.373 1.00 34.00 38 ASP B C 1
ATOM 1336 O O . ASP B 1 40 ? -71.686 -0.965 20.863 1.00 36.53 38 ASP B O 1
ATOM 1341 N N . SER B 1 41 ? -71.020 -3.019 21.465 1.00 36.18 39 SER B N 1
ATOM 1342 C CA . SER B 1 41 ? -72.279 -3.646 21.092 1.00 36.01 39 SER B CA 1
ATOM 1343 C C . SER B 1 41 ? -73.302 -3.324 22.162 1.00 34.43 39 SER B C 1
ATOM 1344 O O . SER B 1 41 ? -72.934 -3.019 23.293 1.00 39.70 39 SER B O 1
ATOM 1347 N N . THR B 1 42 ? -74.585 -3.410 21.835 1.00 32.45 40 THR B N 1
ATOM 1348 C CA . THR B 1 42 ? -75.566 -3.130 22.859 1.00 33.14 40 THR B CA 1
ATOM 1349 C C . THR B 1 42 ? -76.827 -3.974 22.759 1.00 41.27 40 THR B C 1
ATOM 1350 O O . THR B 1 42 ? -77.263 -4.374 21.681 1.00 41.15 40 THR B O 1
ATOM 1354 N N . ASN B 1 43 ? -77.359 -4.254 23.943 1.00 43.19 41 ASN B N 1
ATOM 1355 C CA . ASN B 1 43 ? -78.549 -5.044 24.164 1.00 41.79 41 ASN B CA 1
ATOM 1356 C C . ASN B 1 43 ? -79.862 -4.301 23.881 1.00 46.59 41 ASN B C 1
ATOM 1357 O O . ASN B 1 43 ? -80.833 -4.897 23.406 1.00 48.78 41 ASN B O 1
ATOM 1362 N N . VAL B 1 44 ? -79.904 -3.012 24.208 1.00 44.41 42 VAL B N 1
ATOM 1363 C CA . VAL B 1 44 ? -81.106 -2.202 23.987 1.00 50.49 42 VAL B CA 1
ATOM 1364 C C . VAL B 1 44 ? -80.897 -1.297 22.773 1.00 41.46 42 VAL B C 1
ATOM 1365 O O . VAL B 1 44 ? -79.927 -0.541 22.702 1.00 39.90 42 VAL B O 1
ATOM 1369 N N . PRO B 1 45 ? -81.777 -1.426 21.776 1.00 45.92 43 PRO B N 1
ATOM 1370 C CA . PRO B 1 45 ? -81.666 -0.640 20.542 1.00 38.07 43 PRO B CA 1
ATOM 1371 C C . PRO B 1 45 ? -81.772 0.864 20.783 1.00 38.85 43 PRO B C 1
ATOM 1372 O O . PRO B 1 45 ? -82.540 1.312 21.633 1.00 42.57 43 PRO B O 1
ATOM 1376 N N . GLY B 1 46 ? -80.974 1.626 20.043 1.00 38.09 44 GLY B N 1
ATOM 1377 C CA . GLY B 1 46 ? -80.988 3.075 20.108 1.00 34.03 44 GLY B CA 1
ATOM 1378 C C . GLY B 1 46 ? -81.649 3.665 18.871 1.00 40.62 44 GLY B C 1
ATOM 1379 O O . GLY B 1 46 ? -81.894 2.953 17.891 1.00 38.54 44 GLY B O 1
ATOM 1380 N N . PRO B 1 47 ? -81.945 4.974 18.908 1.00 40.96 45 PRO B N 1
ATOM 1381 C CA . PRO B 1 47 ? -82.676 5.665 17.834 1.00 36.82 45 PRO B CA 1
ATOM 1382 C C . PRO B 1 47 ? -81.837 6.107 16.617 1.00 36.03 45 PRO B C 1
ATOM 1383 O O . PRO B 1 47 ? -82.426 6.386 15.570 1.00 41.07 45 PRO B O 1
ATOM 1387 N N . ASP B 1 48 ? -80.512 6.166 16.735 1.00 25.53 46 ASP B N 1
ATOM 1388 C CA . ASP B 1 48 ? -79.680 6.728 15.662 1.00 24.20 46 ASP B CA 1
ATOM 1389 C C . ASP B 1 48 ? -79.453 5.740 14.510 1.00 36.54 46 ASP B C 1
ATOM 1390 O O . ASP B 1 48 ? -79.511 4.518 14.684 1.00 39.66 46 ASP B O 1
ATOM 1395 N N . VAL B 1 49 ? -79.180 6.290 13.333 1.00 36.05 47 VAL B N 1
ATOM 1396 C CA . VAL B 1 49 ? -78.928 5.493 12.140 1.00 36.44 47 VAL B CA 1
ATOM 1397 C C . VAL B 1 49 ? -77.685 5.999 11.415 1.00 40.08 47 VAL B C 1
ATOM 1398 O O . VAL B 1 49 ? -77.599 7.181 11.082 1.00 39.74 47 VAL B O 1
ATOM 1402 N N . ILE B 1 50 ? -76.716 5.119 11.184 1.00 27.65 48 ILE B N 1
ATOM 1403 C CA . ILE B 1 50 ? -75.569 5.490 10.367 1.00 24.10 48 ILE B CA 1
ATOM 1404 C C . ILE B 1 50 ? -75.815 5.042 8.926 1.00 31.65 48 ILE B C 1
ATOM 1405 O O . ILE B 1 50 ? -75.822 3.850 8.639 1.00 32.08 48 ILE B O 1
ATOM 1410 N N . PRO B 1 51 ? -75.980 6.022 8.066 1.00 34.31 49 PRO B N 1
ATOM 1411 C CA . PRO B 1 51 ? -76.392 5.848 6.690 1.00 31.79 49 PRO B CA 1
ATOM 1412 C C . PRO B 1 51 ? -75.263 5.461 5.762 1.00 31.36 49 PRO B C 1
ATOM 1413 O O . PRO B 1 51 ? -74.116 5.695 6.024 1.00 36.99 49 PRO B O 1
ATOM 1417 N N . CYS B 1 52 ? -75.636 4.888 4.643 1.00 37.12 50 CYS B N 1
ATOM 1418 C CA . CYS B 1 52 ? -74.717 4.261 3.725 1.00 44.23 50 CYS B CA 1
ATOM 1419 C C . CYS B 1 52 ? -74.496 5.130 2.516 1.00 52.95 50 CYS B C 1
ATOM 1420 O O . CYS B 1 52 ? -74.158 4.685 1.464 1.00 71.45 50 CYS B O 1
ATOM 1423 N N . CYS B 1 53 ? -74.710 6.398 2.706 1.00 51.04 51 CYS B N 1
ATOM 1424 C CA . CYS B 1 53 ? -74.691 7.424 1.671 1.00 50.15 51 CYS B CA 1
ATOM 1425 C C . CYS B 1 53 ? -73.318 8.085 1.552 1.00 50.76 51 CYS B C 1
ATOM 1426 O O . CYS B 1 53 ? -72.338 7.625 2.138 1.00 58.03 51 CYS B O 1
ATOM 1429 N N . ASP B 1 54 ? -73.274 9.193 0.818 1.00 48.26 52 ASP B N 1
ATOM 1430 C CA . ASP B 1 54 ? -72.022 9.863 0.467 1.00 60.21 52 ASP B CA 1
ATOM 1431 C C . ASP B 1 54 ? -71.924 11.320 0.938 1.00 61.06 52 ASP B C 1
ATOM 1432 O O . ASP B 1 54 ? -70.919 11.986 0.677 1.00 60.85 52 ASP B O 1
ATOM 1437 N N . CYS B 1 55 ? -72.975 11.819 1.588 1.00 56.22 53 CYS B N 1
ATOM 1438 C CA . CYS B 1 55 ? -73.046 13.225 2.005 1.00 55.89 53 CYS B CA 1
ATOM 1439 C C . CYS B 1 55 ? -71.835 13.705 2.804 1.00 60.83 53 CYS B C 1
ATOM 1440 O O . CYS B 1 55 ? -71.255 12.964 3.596 1.00 64.22 53 CYS B O 1
ATOM 1443 N N . THR B 1 56 ? -71.475 14.966 2.589 1.00 62.99 54 THR B N 1
ATOM 1444 C CA . THR B 1 56 ? -70.389 15.600 3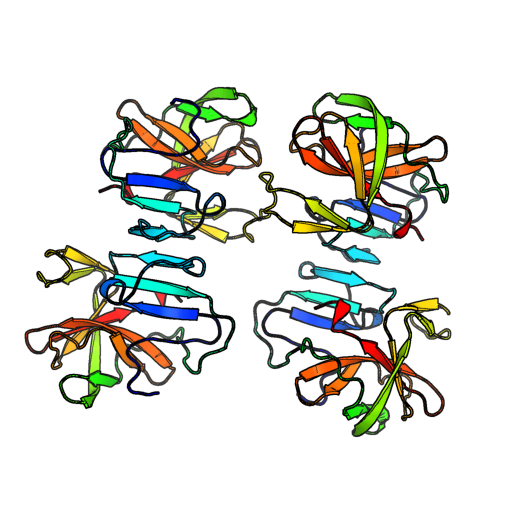.318 1.00 63.80 54 THR B CA 1
ATOM 1445 C C . THR B 1 56 ? -70.878 16.922 3.927 1.00 67.01 54 THR B C 1
ATOM 1446 O O . THR B 1 56 ? -70.151 17.594 4.654 1.00 64.68 54 THR B O 1
ATOM 1450 N N . ALA B 1 57 ? -72.121 17.284 3.625 1.00 62.91 55 ALA B N 1
ATOM 1451 C CA . ALA B 1 57 ? -72.730 18.485 4.185 1.00 50.57 55 ALA B CA 1
ATOM 1452 C C . ALA B 1 57 ? -73.923 18.134 5.084 1.00 53.06 55 ALA B C 1
ATOM 1453 O O . ALA B 1 57 ? -74.663 17.181 4.819 1.00 63.40 55 ALA B O 1
ATOM 1455 N N . GLY B 1 58 ? -74.089 18.891 6.161 1.00 34.01 56 GLY B N 1
ATOM 1456 C CA . GLY B 1 58 ? -75.195 18.679 7.071 1.00 24.81 56 GLY B CA 1
ATOM 1457 C C . GLY B 1 58 ? -75.154 19.640 8.240 1.00 24.22 56 GLY B C 1
ATOM 1458 O O . GLY B 1 58 ? -74.807 20.804 8.077 1.00 39.74 56 GLY B O 1
ATOM 1459 N N . CYS B 1 59 ? -75.498 19.146 9.422 1.00 23.22 57 CYS B N 1
ATOM 1460 C CA . CYS B 1 59 ? -75.508 19.967 10.626 1.00 22.97 57 CYS B CA 1
ATOM 1461 C C . CYS B 1 59 ? -74.918 19.236 11.833 1.00 30.64 57 CYS B C 1
ATOM 1462 O O . CYS B 1 59 ? -75.033 18.013 11.940 1.00 38.25 57 CYS B O 1
ATOM 1465 N N . TYR B 1 60 ? -74.321 19.982 12.761 1.00 22.15 58 TYR B N 1
ATOM 1466 C CA . TYR B 1 60 ? -73.710 19.354 13.935 1.00 21.65 58 TYR B CA 1
ATOM 1467 C C . TYR B 1 60 ? -73.999 20.072 15.242 1.00 25.07 58 TYR B C 1
ATOM 1468 O O . TYR B 1 60 ? -74.312 21.256 15.269 1.00 22.92 58 TYR B O 1
ATOM 1477 N N . TYR B 1 61 ? -73.910 19.313 16.327 1.00 28.63 59 TYR B N 1
ATOM 1478 C CA . TYR B 1 61 ? -74.093 19.849 17.656 1.00 22.68 59 TYR B CA 1
ATOM 1479 C C . TYR B 1 61 ? -72.790 20.429 18.205 1.00 23.40 59 TYR B C 1
ATOM 1480 O O . TYR B 1 61 ? -71.754 19.766 18.205 1.00 36.03 59 TYR B O 1
ATOM 1489 N N . SER B 1 62 ? -72.851 21.675 18.656 1.00 24.58 60 SER B N 1
ATOM 1490 C CA . SER B 1 62 ? -71.743 22.308 19.359 1.00 26.02 60 SER B CA 1
ATOM 1491 C C . SER B 1 62 ? -72.099 22.442 20.829 1.00 28.62 60 SER B C 1
ATOM 1492 O O . SER B 1 62 ? -73.019 23.176 21.180 1.00 39.13 60 SER B O 1
ATOM 1495 N N . ARG B 1 63 ? -71.370 21.740 21.687 1.00 34.27 61 ARG B N 1
ATOM 1496 C CA . ARG B 1 63 ? -71.672 21.741 23.114 1.00 41.26 61 ARG B CA 1
ATOM 1497 C C . ARG B 1 63 ? -71.402 23.104 23.739 1.00 44.00 61 ARG B C 1
ATOM 1498 O O . ARG B 1 63 ? -72.189 23.596 24.549 1.00 41.08 61 ARG B O 1
ATOM 1506 N N . SER B 1 64 ? -70.278 23.700 23.356 1.00 31.45 62 SER B N 1
ATOM 1507 C CA . SER B 1 64 ? -69.857 24.984 23.898 1.00 40.07 62 SER B CA 1
ATOM 1508 C C . SER B 1 64 ? -70.828 26.124 23.560 1.00 42.18 62 SER B C 1
ATOM 1509 O O . SER B 1 64 ? -70.989 27.049 24.356 1.00 48.20 62 SER B O 1
ATOM 1512 N N . LYS B 1 65 ? -71.470 26.055 22.394 1.00 34.32 63 LYS B N 1
ATOM 1513 C CA . LYS B 1 65 ? -72.469 27.056 21.991 1.00 34.55 63 LYS B CA 1
ATOM 1514 C C . LYS B 1 65 ? -73.906 26.627 22.311 1.00 32.66 63 LYS B C 1
ATOM 1515 O O . LYS B 1 65 ? -74.838 27.418 22.175 1.00 39.59 63 LYS B O 1
ATOM 1521 N N . ASP B 1 66 ? -74.056 25.365 22.714 1.00 32.51 64 ASP B N 1
ATOM 1522 C CA . ASP B 1 66 ? -75.341 24.700 22.981 1.00 32.16 64 ASP B CA 1
ATOM 1523 C C . ASP B 1 66 ? -76.396 24.955 21.892 1.00 39.40 64 ASP B C 1
ATOM 1524 O O . ASP B 1 66 ? -77.534 25.371 22.166 1.00 45.09 64 ASP B O 1
ATOM 1529 N N . ARG B 1 67 ? -75.996 24.708 20.650 1.00 28.84 65 ARG B N 1
ATOM 1530 C CA . ARG B 1 67 ? -76.900 24.797 19.508 1.00 34.09 65 ARG B CA 1
ATOM 1531 C C . ARG B 1 67 ? -76.339 23.993 18.342 1.00 31.02 65 ARG B C 1
ATOM 1532 O O . ARG B 1 67 ? -75.186 23.566 18.366 1.00 25.98 65 ARG B O 1
ATOM 1540 N N . TYR B 1 68 ? -77.166 23.777 17.329 1.00 31.48 66 TYR B N 1
ATOM 1541 C CA . TYR B 1 68 ? -76.705 23.153 16.101 1.00 24.89 66 TYR B CA 1
ATOM 1542 C C . TYR B 1 68 ? -76.241 24.206 15.090 1.00 29.30 66 TYR B C 1
ATOM 1543 O O . TYR B 1 68 ? -76.774 25.326 15.044 1.00 27.83 66 TYR B O 1
ATOM 1552 N N . PHE B 1 69 ? -75.251 23.832 14.281 1.00 24.96 67 PHE B N 1
ATOM 1553 C CA . PHE B 1 69 ? -74.747 24.657 13.188 1.00 25.71 67 PHE B CA 1
ATOM 1554 C C . PHE B 1 69 ? -74.831 23.869 11.887 1.00 26.50 67 PHE B C 1
ATOM 1555 O O . PHE B 1 69 ? -74.580 22.669 11.882 1.00 28.05 67 PHE B O 1
ATOM 1563 N N . PRO B 1 70 ? -75.206 24.524 10.779 1.00 33.27 68 PRO B N 1
ATOM 1564 C CA . PRO B 1 70 ? -74.975 23.907 9.463 1.00 26.24 68 PRO B CA 1
ATOM 1565 C C . PRO B 1 70 ? -73.477 23.800 9.157 1.00 26.28 68 PRO B C 1
ATOM 1566 O O . PRO B 1 70 ? -72.700 24.578 9.691 1.00 26.75 68 PRO B O 1
ATOM 1570 N N . VAL B 1 71 ? -73.068 22.851 8.325 1.00 26.08 69 VAL B N 1
ATOM 1571 C CA . VAL B 1 71 ? -71.651 22.708 7.999 1.00 26.39 69 VAL B CA 1
ATOM 1572 C C . VAL B 1 71 ? -71.449 22.007 6.655 1.00 35.88 69 VAL B C 1
ATOM 1573 O O . VAL B 1 71 ? -72.240 21.142 6.275 1.00 35.77 69 VAL B O 1
ATOM 1577 N N . GLU B 1 72 ? -70.414 22.417 5.918 1.00 48.30 70 GLU B N 1
ATOM 1578 C CA . GLU B 1 72 ? -70.001 21.738 4.680 1.00 54.41 70 GLU B CA 1
ATOM 1579 C C . GLU B 1 72 ? -68.620 21.117 4.865 1.00 44.56 70 GLU B C 1
ATOM 1580 O O . GLU B 1 72 ? -67.653 21.824 5.146 1.00 48.90 70 GLU B O 1
ATOM 1586 N N . CYS B 1 73 ? -68.506 19.811 4.674 1.00 43.46 71 CYS B N 1
ATOM 1587 C CA . CYS B 1 73 ? -67.236 19.147 4.934 1.00 46.93 71 CYS B CA 1
ATOM 1588 C C . CYS B 1 73 ? -66.559 18.582 3.701 1.00 50.00 71 CYS B C 1
ATOM 1589 O O . CYS B 1 73 ? -67.199 18.336 2.678 1.00 55.26 71 CYS B O 1
ATOM 1592 N N . VAL B 1 74 ? -65.254 18.368 3.836 1.00 45.01 72 VAL B N 1
ATOM 1593 C CA . VAL B 1 74 ? -64.475 17.645 2.853 1.00 40.41 72 VAL B CA 1
ATOM 1594 C C . VAL B 1 74 ? -64.025 16.345 3.486 1.00 36.29 72 VAL B C 1
ATOM 1595 O O . VAL B 1 74 ? -63.548 16.329 4.622 1.00 33.94 72 VAL B O 1
ATOM 1599 N N . SER B 1 75 ? -64.163 15.259 2.737 1.00 32.57 73 SER B N 1
ATOM 1600 C CA . SER B 1 75 ? -63.719 13.959 3.200 1.00 32.13 73 SER B CA 1
ATOM 1601 C C . SER B 1 75 ? -62.198 13.902 3.065 1.00 37.87 73 SER B C 1
ATOM 1602 O O . SER B 1 75 ? -61.651 14.380 2.070 1.00 35.77 73 SER B O 1
ATOM 1605 N N . HIS B 1 76 ? -61.517 13.343 4.064 1.00 32.99 74 HIS B N 1
ATOM 1606 C CA . HIS B 1 76 ? -60.063 13.135 3.992 1.00 35.65 74 HIS B CA 1
ATOM 1607 C C . HIS B 1 76 ? -59.672 11.713 4.361 1.00 34.72 74 HIS B C 1
ATOM 1608 O O . HIS B 1 76 ? -60.131 11.183 5.380 1.00 32.99 74 HIS B O 1
ATOM 1615 N N . ASP B 1 77 ? -58.850 11.075 3.532 1.00 25.49 75 ASP B N 1
ATOM 1616 C CA . ASP B 1 77 ? -58.366 9.747 3.898 1.00 24.13 75 ASP B CA 1
ATOM 1617 C C . ASP B 1 77 ? -57.572 9.827 5.203 1.00 25.83 75 ASP B C 1
ATOM 1618 O O . ASP B 1 77 ? -57.760 9.004 6.090 1.00 27.57 75 ASP B O 1
ATOM 1623 N N . TRP B 1 78 ? -56.720 10.834 5.350 1.00 30.04 76 TRP B N 1
ATOM 1624 C CA . TRP B 1 78 ? -56.100 11.063 6.648 1.00 31.63 76 TRP B CA 1
ATOM 1625 C C . TRP B 1 78 ? -55.688 12.513 6.824 1.00 31.80 76 TRP B C 1
ATOM 1626 O O . TRP B 1 78 ? -55.580 13.262 5.859 1.00 31.23 76 TRP B O 1
ATOM 1637 N N . TYR B 1 79 ? -55.482 12.908 8.072 1.00 32.74 77 TYR B N 1
ATOM 1638 C CA . TYR B 1 79 ? -55.216 14.300 8.369 1.00 36.78 77 TYR B CA 1
ATOM 1639 C C . TYR B 1 79 ? -54.454 14.427 9.682 1.00 34.14 77 TYR B C 1
ATOM 1640 O O . TYR B 1 79 ? -54.633 13.625 10.593 1.00 29.58 77 TYR B O 1
ATOM 1649 N N . GLU B 1 80 ? -53.593 15.429 9.772 1.00 36.84 78 GLU B N 1
ATOM 1650 C CA . GLU B 1 80 ? -52.826 15.652 10.986 1.00 42.37 78 GLU B CA 1
ATOM 1651 C C . GLU B 1 80 ? -53.637 16.348 12.075 1.00 43.30 78 GLU B C 1
ATOM 1652 O O . GLU B 1 80 ? -54.080 17.477 11.894 1.00 44.36 78 GLU B O 1
ATOM 1658 N N . ILE B 1 81 ? -53.837 15.664 13.198 1.00 41.91 79 ILE B N 1
ATOM 1659 C CA . ILE B 1 81 ? -54.466 16.277 14.365 1.00 47.74 79 ILE B CA 1
ATOM 1660 C C . ILE B 1 81 ? -53.381 16.833 15.286 1.00 56.20 79 ILE B C 1
ATOM 1661 O O . ILE B 1 81 ? -52.423 16.132 15.607 1.00 56.19 79 ILE B O 1
ATOM 1666 N N . GLN B 1 82 ? -53.495 18.102 15.662 1.00 59.48 80 GLN B N 1
ATOM 1667 C CA . GLN B 1 82 ? -52.492 18.723 16.521 1.00 64.98 80 GLN B CA 1
ATOM 1668 C C . GLN B 1 82 ? -52.647 18.284 17.990 1.00 59.83 80 GLN B C 1
ATOM 1669 O O . GLN B 1 82 ? -53.700 17.785 18.396 1.00 52.82 80 GLN B O 1
ATOM 1675 N N . GLU B 1 83 ? -51.577 18.478 18.759 1.00 59.25 81 GLU B N 1
ATOM 1676 C CA . GLU B 1 83 ? -51.496 18.145 20.180 1.00 63.61 81 GLU B CA 1
ATOM 1677 C C . GLU B 1 83 ? -52.675 18.581 21.060 1.00 67.95 81 GLU B C 1
ATOM 1678 O O . GLU B 1 83 ? -53.148 19.721 21.007 1.00 65.94 81 GLU B O 1
ATOM 1684 N N . SER B 1 84 ? -53.149 17.642 21.869 1.00 70.67 82 SER B N 1
ATOM 1685 C CA . SER B 1 84 ? -54.145 17.927 22.885 1.00 66.20 82 SER B CA 1
ATOM 1686 C C . SER B 1 84 ? -53.567 17.392 24.194 1.00 70.10 82 SER B C 1
ATOM 1687 O O . SER B 1 84 ? -52.392 17.018 24.258 1.00 66.90 82 SER B O 1
ATOM 1690 N N . GLY B 1 85 ? -54.392 17.344 25.231 1.00 69.89 83 GLY B N 1
ATOM 1691 C CA . GLY B 1 85 ? -53.975 16.828 26.522 1.00 68.54 83 GLY B CA 1
ATOM 1692 C C . GLY B 1 85 ? -54.056 15.316 26.577 1.00 68.21 83 GLY B C 1
ATOM 1693 O O . GLY B 1 85 ? -53.404 14.675 27.403 1.00 71.36 83 GLY B O 1
ATOM 1694 N N . TYR B 1 86 ? -54.889 14.749 25.708 1.00 61.56 84 TYR B N 1
ATOM 1695 C CA . TYR B 1 86 ? -55.060 13.307 25.652 1.00 48.05 84 TYR B CA 1
ATOM 1696 C C . TYR B 1 86 ? -54.153 12.680 24.603 1.00 52.59 84 TYR B C 1
ATOM 1697 O O . TYR B 1 86 ? -53.796 11.508 24.710 1.00 50.29 84 TYR B O 1
ATOM 1706 N N . TYR B 1 87 ? -53.764 13.459 23.597 1.00 61.41 85 TYR B N 1
ATOM 1707 C CA . TYR B 1 87 ? -52.909 12.933 22.534 1.00 63.92 85 TYR B CA 1
ATOM 1708 C C . TYR B 1 87 ? -51.758 13.867 22.180 1.00 62.65 85 TYR B C 1
ATOM 1709 O O . TYR B 1 87 ? -51.924 15.088 22.176 1.00 63.44 85 TYR B O 1
ATOM 1718 N N . PRO B 1 88 ? -50.590 13.295 21.851 1.00 59.40 86 PRO B N 1
ATOM 1719 C CA . PRO B 1 88 ? -49.579 14.099 21.158 1.00 58.47 86 PRO B CA 1
ATOM 1720 C C . PRO B 1 88 ? -50.047 14.378 19.729 1.00 60.65 86 PRO B C 1
ATOM 1721 O O . PRO B 1 88 ? -51.024 13.769 19.301 1.00 64.24 86 PRO B O 1
ATOM 1725 N N . LYS B 1 89 ? -49.378 15.275 19.011 1.00 59.14 87 LYS B N 1
ATOM 1726 C CA . LYS B 1 89 ? -49.702 15.537 17.606 1.00 52.88 87 LYS B CA 1
ATOM 1727 C C . LYS B 1 89 ? -49.590 14.235 16.788 1.00 52.48 87 LYS B C 1
ATOM 1728 O O . LYS B 1 89 ? -48.597 13.514 16.886 1.00 55.59 87 LYS B O 1
ATOM 1734 N N . HIS B 1 90 ? -50.625 13.933 16.004 1.00 50.85 88 HIS B N 1
ATOM 1735 C CA . HIS B 1 90 ? -50.731 12.640 15.330 1.00 35.87 88 HIS B CA 1
ATOM 1736 C C . HIS B 1 90 ? -51.652 12.634 14.106 1.00 34.01 88 HIS B C 1
ATOM 1737 O O . HIS B 1 90 ? -52.412 13.572 13.870 1.00 46.55 88 HIS B O 1
ATOM 1744 N N . ILE B 1 91 ? -51.573 11.557 13.335 1.00 33.23 89 ILE B N 1
ATOM 1745 C CA . ILE B 1 91 ? -52.412 11.370 12.163 1.00 34.27 89 ILE B CA 1
ATOM 1746 C C . ILE B 1 91 ? -53.696 10.604 12.506 1.00 30.31 89 ILE B C 1
ATOM 1747 O O . ILE B 1 91 ? -53.649 9.597 13.208 1.00 31.47 89 ILE B O 1
ATOM 1752 N N . GLN B 1 92 ? -54.837 11.071 11.999 1.00 29.10 90 GLN B N 1
ATOM 1753 C CA . GLN B 1 92 ? -56.081 10.312 12.103 1.00 30.19 90 GLN B CA 1
ATOM 1754 C C . GLN B 1 92 ? -56.664 10.007 10.722 1.00 28.24 90 GLN B C 1
ATOM 1755 O O . GLN B 1 92 ? -56.334 10.667 9.737 1.00 28.79 90 GLN B O 1
ATOM 1761 N N . TYR B 1 93 ? -57.527 8.999 10.655 1.00 26.59 91 TYR B N 1
ATOM 1762 C CA . TYR B 1 93 ? -58.065 8.542 9.378 1.00 25.45 91 TYR B CA 1
ATOM 1763 C C . TYR B 1 93 ? -59.574 8.736 9.252 1.00 28.48 91 TYR B C 1
ATOM 1764 O O . TYR B 1 93 ? -60.296 8.779 10.256 1.00 35.72 91 TYR B O 1
ATOM 1773 N N . ASN B 1 94 ? -60.028 8.839 8.003 1.00 23.61 92 ASN B N 1
ATOM 1774 C CA . ASN B 1 94 ? -61.439 9.005 7.660 1.00 22.81 92 ASN B CA 1
ATOM 1775 C C . ASN B 1 94 ? -62.056 10.182 8.372 1.00 23.60 92 ASN B C 1
ATOM 1776 O O . ASN B 1 94 ? -62.896 10.020 9.242 1.00 30.71 92 ASN B O 1
ATOM 1781 N N . LEU B 1 95 ? -61.609 11.371 8.006 1.00 25.41 93 LEU B N 1
ATOM 1782 C CA . LEU B 1 95 ? -62.098 12.568 8.640 1.00 29.48 93 LEU B CA 1
ATOM 1783 C C . LEU B 1 95 ? -62.975 13.354 7.689 1.00 32.55 93 LEU B C 1
ATOM 1784 O O . LEU B 1 95 ? -62.772 13.329 6.471 1.00 32.48 93 LEU B O 1
ATOM 1789 N N . LEU B 1 96 ? -63.975 14.015 8.263 1.00 30.72 94 LEU B N 1
ATOM 1790 C CA . LEU B 1 96 ? -64.706 15.080 7.596 1.00 27.03 94 LEU B CA 1
ATOM 1791 C C . LEU B 1 96 ? -64.269 16.392 8.224 1.00 29.77 94 LEU B C 1
ATOM 1792 O O . LEU B 1 96 ? -64.359 16.555 9.440 1.00 37.22 94 LEU B O 1
ATOM 1797 N N . ILE B 1 97 ? -63.798 17.321 7.399 1.00 24.55 95 ILE B N 1
ATOM 1798 C CA . ILE B 1 97 ? -63.280 18.594 7.888 1.00 25.89 95 ILE B CA 1
ATOM 1799 C C . ILE B 1 97 ? -64.105 19.740 7.341 1.00 33.53 95 ILE B C 1
ATOM 1800 O O . ILE B 1 97 ? -64.296 19.843 6.130 1.00 32.44 95 ILE B O 1
ATOM 1805 N N . GLY B 1 98 ? -64.584 20.611 8.220 1.00 34.82 96 GLY B N 1
ATOM 1806 C CA . GLY B 1 98 ? -65.381 21.740 7.783 1.00 31.70 96 GLY B CA 1
ATOM 1807 C C . GLY B 1 98 ? -65.045 23.026 8.505 1.00 33.59 96 GLY B C 1
ATOM 1808 O O . GLY B 1 98 ? -64.360 23.017 9.528 1.00 38.89 96 GLY B O 1
ATOM 1809 N N . GLU B 1 99 ? -65.520 24.140 7.963 1.00 34.05 97 GLU B N 1
ATOM 1810 C CA . GLU B 1 99 ? -65.423 25.412 8.658 1.00 39.25 97 GLU B CA 1
ATOM 1811 C C . GLU B 1 99 ? -66.542 25.478 9.697 1.00 41.11 97 GLU B C 1
ATOM 1812 O O . GLU B 1 99 ? -67.686 25.140 9.403 1.00 47.36 97 GLU B O 1
ATOM 1814 N N . GLY B 1 100 ? -66.207 25.886 10.915 1.00 36.87 98 GLY B N 1
ATOM 1815 C CA . GLY B 1 100 ? -67.175 25.934 11.994 1.00 31.25 98 GLY B CA 1
ATOM 1816 C C . GLY B 1 100 ? -66.474 26.115 13.329 1.00 45.53 98 GLY B C 1
ATOM 1817 O O . GLY B 1 100 ? -65.268 25.879 13.444 1.00 35.83 98 GLY B O 1
ATOM 1818 N N . HIS B 1 101 ? -67.223 26.552 14.336 1.00 52.52 99 HIS B N 1
ATOM 1819 C CA . HIS B 1 101 ? -66.666 26.759 15.671 1.00 48.37 99 HIS B CA 1
ATOM 1820 C C . HIS B 1 101 ? -66.412 25.455 16.426 1.00 51.31 99 HIS B C 1
ATOM 1821 O O . HIS B 1 101 ? -67.263 24.562 16.432 1.00 46.45 99 HIS B O 1
ATOM 1828 N N . CYS B 1 102 ? -65.250 25.354 17.073 1.00 52.24 100 CYS B N 1
ATOM 1829 C CA . CYS B 1 102 ? -64.930 24.168 17.865 1.00 48.97 100 CYS B CA 1
ATOM 1830 C C . CYS B 1 102 ? -63.958 24.447 19.025 1.00 55.93 100 CYS B C 1
ATOM 1831 O O . CYS B 1 102 ? -62.913 25.075 18.833 1.00 60.82 100 CYS B O 1
ATOM 1834 N N . GLU B 1 103 ? -64.294 23.949 20.215 1.00 48.10 101 GLU B N 1
ATOM 1835 C CA . GLU B 1 103 ? -63.460 24.130 21.407 1.00 49.95 101 GLU B CA 1
ATOM 1836 C C . GLU B 1 103 ? -63.154 22.797 22.095 1.00 49.19 101 GLU B C 1
ATOM 1837 O O . GLU B 1 103 ? -63.821 21.800 21.837 1.00 45.74 101 GLU B O 1
ATOM 1843 N N . PRO B 1 104 ? -62.133 22.772 22.970 1.00 53.68 102 PRO B N 1
ATOM 1844 C CA . PRO B 1 104 ? -61.958 21.583 23.807 1.00 54.36 102 PRO B CA 1
ATOM 1845 C C . PRO B 1 104 ? -63.236 21.277 24.579 1.00 54.37 102 PRO B C 1
ATOM 1846 O O . PRO B 1 104 ? -63.796 22.188 25.189 1.00 52.13 102 PRO B O 1
ATOM 1850 N N . GLY B 1 105 ? -63.695 20.030 24.547 1.00 53.29 103 GLY B N 1
ATOM 1851 C CA . GLY B 1 105 ? -64.917 19.667 25.242 1.00 40.25 103 GLY B CA 1
ATOM 1852 C C . GLY B 1 105 ? -66.090 19.430 24.309 1.00 40.18 103 GLY B C 1
ATOM 1853 O O . GLY B 1 105 ? -67.151 18.984 24.743 1.00 44.98 103 GLY B O 1
ATOM 1854 N N . ASP B 1 106 ? -65.914 19.759 23.033 1.00 31.78 104 ASP B N 1
ATOM 1855 C CA . ASP B 1 106 ? -66.968 19.561 22.039 1.00 29.20 104 ASP B CA 1
ATOM 1856 C C . ASP B 1 106 ? -66.902 18.183 21.384 1.00 31.53 104 ASP B C 1
ATOM 1857 O O . ASP B 1 106 ? -67.808 17.804 20.641 1.00 34.69 104 ASP B O 1
ATOM 1862 N N . CYS B 1 107 ? -65.836 17.434 21.657 1.00 29.54 105 CYS B N 1
ATOM 1863 C CA . CYS B 1 107 ? -65.656 16.118 21.044 1.00 29.76 105 CYS B CA 1
ATOM 1864 C C . CYS B 1 107 ? -66.826 15.190 21.374 1.00 30.40 105 CYS B C 1
ATOM 1865 O O . CYS B 1 107 ? -67.304 15.156 22.508 1.00 31.49 105 CYS B O 1
ATOM 1868 N N . GLY B 1 108 ? -67.317 14.474 20.367 1.00 27.80 106 GLY B N 1
ATOM 1869 C CA . GLY B 1 108 ? -68.444 13.586 20.572 1.00 23.64 106 GLY B CA 1
ATOM 1870 C C . GLY B 1 108 ? -69.743 14.151 20.022 1.00 31.47 106 GLY B C 1
ATOM 1871 O O . GLY B 1 108 ? -70.711 13.409 19.851 1.00 27.72 106 GLY B O 1
ATOM 1872 N N . GLY B 1 109 ? -69.777 15.467 19.786 1.00 30.49 107 GLY B N 1
ATOM 1873 C CA . GLY B 1 109 ? -70.933 16.125 19.195 1.00 22.07 107 GLY B CA 1
ATOM 1874 C C . GLY B 1 109 ? -71.273 15.529 17.840 1.00 32.00 107 GLY B C 1
ATOM 1875 O O . GLY B 1 109 ? -70.382 15.273 17.023 1.00 24.94 107 GLY B O 1
ATOM 1876 N N . LYS B 1 110 ? -72.556 15.284 17.599 1.00 20.62 108 LYS B N 1
ATOM 1877 C CA . LYS B 1 110 ? -72.950 14.537 16.412 1.00 19.73 108 LYS B CA 1
ATOM 1878 C C . LYS B 1 110 ? -72.989 15.382 15.148 1.00 19.14 108 LYS B C 1
ATOM 1879 O O . LYS B 1 110 ? -73.341 16.552 15.179 1.00 19.44 108 LYS B O 1
ATOM 1885 N N . LEU B 1 111 ? -72.609 14.770 14.035 1.00 18.66 109 LEU B N 1
ATOM 1886 C CA . LEU B 1 111 ? -72.771 15.362 12.717 1.00 18.02 109 LEU B CA 1
ATOM 1887 C C . LEU B 1 111 ? -73.858 14.607 11.950 1.00 20.53 109 LEU B C 1
ATOM 1888 O O . LEU B 1 111 ? -73.785 13.387 11.804 1.00 27.88 109 LEU B O 1
ATOM 1893 N N . LEU B 1 112 ? -74.881 15.307 11.477 1.00 22.30 110 LEU B N 1
ATOM 1894 C CA . LEU B 1 112 ? -75.962 14.619 10.765 1.00 28.59 110 LEU B CA 1
ATOM 1895 C C . LEU B 1 112 ? -76.160 15.108 9.341 1.00 25.71 110 LEU B C 1
ATOM 1896 O O . LEU B 1 112 ? -76.096 16.299 9.072 1.00 33.22 110 LEU B O 1
ATOM 1901 N N . CYS B 1 113 ? -76.418 14.184 8.428 1.00 28.64 111 CYS B N 1
ATOM 1902 C CA . CYS B 1 113 ? -76.957 14.566 7.127 1.00 23.69 111 CYS B CA 1
ATOM 1903 C C . CYS B 1 113 ? -78.445 14.241 7.155 1.00 24.59 111 CYS B C 1
ATOM 1904 O O . CYS B 1 113 ? -78.977 13.899 8.207 1.00 30.41 111 CYS B O 1
ATOM 1907 N N . LYS B 1 114 ? -79.128 14.351 6.023 1.00 31.67 112 LYS B N 1
ATOM 1908 C CA . LYS B 1 114 ? -80.561 14.070 6.009 1.00 36.67 112 LYS B CA 1
ATOM 1909 C C . LYS B 1 114 ? -80.850 12.607 6.410 1.00 36.82 112 LYS B C 1
ATOM 1910 O O . LYS B 1 114 ? -81.843 12.318 7.088 1.00 37.46 112 LYS B O 1
ATOM 1916 N N . HIS B 1 115 ? -79.965 11.695 6.015 1.00 33.36 113 HIS B N 1
ATOM 1917 C CA . HIS B 1 115 ? -80.212 10.266 6.180 1.00 30.22 113 HIS B CA 1
ATOM 1918 C C . HIS B 1 115 ? -79.834 9.716 7.554 1.00 31.88 113 HIS B C 1
ATOM 1919 O O . HIS B 1 115 ? -80.235 8.613 7.912 1.00 36.23 113 HIS B O 1
ATOM 1926 N N . GLY B 1 116 ? -79.076 10.481 8.328 1.00 32.80 114 GLY B N 1
ATOM 1927 C CA . GLY B 1 116 ? -78.733 10.061 9.671 1.00 26.01 114 GLY B CA 1
ATOM 1928 C C . GLY B 1 116 ? -77.421 10.625 10.165 1.00 25.70 114 GLY B C 1
ATOM 1929 O O . GLY B 1 116 ? -76.907 11.613 9.629 1.00 25.36 114 GLY B O 1
ATOM 1930 N N . VAL B 1 117 ? -76.873 9.983 11.189 1.00 23.33 115 VAL B N 1
ATOM 1931 C CA . VAL B 1 117 ? -75.617 10.409 11.788 1.00 23.79 115 VAL B CA 1
ATOM 1932 C C . VAL B 1 117 ? -74.424 9.869 11.008 1.00 21.04 115 VAL B C 1
ATOM 1933 O O . VAL B 1 117 ? -74.298 8.664 10.809 1.00 31.00 115 VAL B O 1
ATOM 1937 N N . ILE B 1 118 ? -73.543 10.762 10.567 1.00 27.43 116 ILE B N 1
ATOM 1938 C CA . ILE B 1 118 ? -72.389 10.338 9.776 1.00 31.39 116 ILE B CA 1
ATOM 1939 C C . ILE B 1 118 ? -71.063 10.596 10.472 1.00 30.33 116 ILE B C 1
ATOM 1940 O O . ILE B 1 118 ? -70.016 10.171 9.982 1.00 31.83 116 ILE B O 1
ATOM 1945 N N . GLY B 1 119 ? -71.096 11.294 11.604 1.00 25.78 117 GLY B N 1
ATOM 1946 C CA . GLY B 1 119 ? -69.861 11.636 12.282 1.00 20.23 117 GLY B CA 1
ATOM 1947 C C . GLY B 1 119 ? -69.981 12.139 13.706 1.00 26.43 117 GLY B C 1
ATOM 1948 O O . GLY B 1 119 ? -71.083 12.406 14.192 1.00 20.70 117 GLY B O 1
ATOM 1949 N N . MET B 1 120 ? -68.822 12.279 14.352 1.00 18.44 118 MET B N 1
ATOM 1950 C CA . MET B 1 120 ? -68.687 12.814 15.704 1.00 18.77 118 MET B CA 1
ATOM 1951 C C . MET B 1 120 ? -67.474 13.748 15.726 1.00 24.53 118 MET B C 1
ATOM 1952 O O . MET B 1 120 ? -66.439 13.437 15.144 1.00 26.25 118 MET B O 1
ATOM 1957 N N . ILE B 1 121 ? -67.588 14.886 16.393 1.00 28.26 119 ILE B N 1
ATOM 1958 C CA . ILE B 1 121 ? -66.454 15.794 16.509 1.00 20.34 119 ILE B CA 1
ATOM 1959 C C . ILE B 1 121 ? -65.284 15.089 17.182 1.00 21.44 119 ILE B C 1
ATOM 1960 O O . ILE B 1 121 ? -65.442 14.477 18.229 1.00 22.16 119 ILE B O 1
ATOM 1965 N N . THR B 1 122 ? -64.104 15.187 16.590 1.00 28.93 120 THR B N 1
ATOM 1966 C CA . THR B 1 122 ? -62.944 14.495 17.140 1.00 33.01 120 THR B CA 1
ATOM 1967 C C . THR B 1 122 ? -61.807 15.473 17.399 1.00 28.74 120 THR B C 1
ATOM 1968 O O . THR B 1 122 ? -60.884 15.191 18.156 1.00 37.36 120 THR B O 1
ATOM 1972 N N . ALA B 1 123 ? -61.905 16.635 16.769 1.00 37.38 121 ALA B N 1
ATOM 1973 C CA . ALA B 1 123 ? -60.886 17.659 16.872 1.00 38.79 121 ALA B CA 1
ATOM 1974 C C . ALA B 1 123 ? -61.399 18.939 16.253 1.00 39.01 121 ALA B C 1
ATOM 1975 O O . ALA B 1 123 ? -62.433 18.958 15.584 1.00 32.30 121 ALA B O 1
ATOM 1977 N N . GLY B 1 124 ? -60.675 20.019 16.493 1.00 48.99 122 GLY B N 1
ATOM 1978 C CA . GLY B 1 124 ? -60.986 21.283 15.858 1.00 53.57 122 GLY B CA 1
ATOM 1979 C C . GLY B 1 124 ? -59.948 22.319 16.217 1.00 60.46 122 GLY B C 1
ATOM 1980 O O . GLY B 1 124 ? -59.144 22.110 17.120 1.00 68.39 122 GLY B O 1
ATOM 1981 N N . GLY B 1 125 ? -59.947 23.432 15.493 1.00 69.39 123 GLY B N 1
ATOM 1982 C CA . GLY B 1 125 ? -58.982 24.479 15.751 1.00 83.46 123 GLY B CA 1
ATOM 1983 C C . GLY B 1 125 ? -59.445 25.876 15.402 1.00 93.24 123 GLY B C 1
ATOM 1984 O O . GLY B 1 125 ? -60.501 26.322 15.850 1.00 93.38 123 GLY B O 1
ATOM 1985 N N . ASP B 1 126 ? -58.675 26.539 14.542 1.00 96.12 124 ASP B N 1
ATOM 1986 C CA . ASP B 1 126 ? -58.972 27.906 14.134 1.00 91.95 124 ASP B CA 1
ATOM 1987 C C . ASP B 1 126 ? -60.160 27.915 13.186 1.00 86.75 124 ASP B C 1
ATOM 1988 O O . ASP B 1 126 ? -60.002 27.791 11.971 1.00 86.76 124 ASP B O 1
ATOM 1990 N N . ASN B 1 127 ? -61.350 28.027 13.771 1.00 79.43 125 ASN B N 1
ATOM 1991 C CA . ASN B 1 127 ? -62.617 28.010 13.042 1.00 71.20 125 ASN B CA 1
ATOM 1992 C C . ASN B 1 127 ? -62.708 26.778 12.111 1.00 58.90 125 ASN B C 1
ATOM 1993 O O . ASN B 1 127 ? -63.401 26.779 11.092 1.00 53.29 125 ASN B O 1
ATOM 1998 N N . HIS B 1 128 ? -62.015 25.714 12.493 1.00 55.94 126 HIS B N 1
ATOM 1999 C CA . HIS B 1 128 ? -62.179 24.420 11.846 1.00 55.51 126 HIS B CA 1
ATOM 2000 C C . HIS B 1 128 ? -62.620 23.367 12.832 1.00 44.14 126 HIS B C 1
ATOM 2001 O O . HIS B 1 128 ? -62.218 23.366 13.991 1.00 47.76 126 HIS B O 1
ATOM 2008 N N . VAL B 1 129 ? -63.509 22.507 12.365 1.00 28.32 127 VAL B N 1
ATOM 2009 C CA . VAL B 1 129 ? -63.994 21.403 13.164 1.00 38.39 127 VAL B CA 1
ATOM 2010 C C . VAL B 1 129 ? -63.792 20.109 12.378 1.00 32.34 127 VAL B C 1
ATOM 2011 O O . VAL B 1 129 ? -64.036 20.056 11.174 1.00 24.34 127 VAL B O 1
ATOM 2015 N N . ALA B 1 130 ? -63.279 19.089 13.055 1.00 30.59 128 ALA B N 1
ATOM 2016 C CA . ALA B 1 130 ? -63.023 17.805 12.422 1.00 25.19 128 ALA B CA 1
ATOM 2017 C C . ALA B 1 130 ? -63.905 16.725 13.022 1.00 25.33 128 ALA B C 1
ATOM 2018 O O . ALA B 1 130 ? -64.011 16.592 14.248 1.00 33.36 128 ALA B O 1
ATOM 2020 N N . PHE B 1 131 ? -64.536 15.954 12.148 1.00 25.98 129 PHE B N 1
ATOM 2021 C CA . PHE B 1 131 ? -65.374 14.844 12.573 1.00 21.56 129 PHE B CA 1
ATOM 2022 C C . PHE B 1 131 ? -64.730 13.529 12.166 1.00 22.59 129 PHE B C 1
ATOM 2023 O O . PHE B 1 131 ? -64.108 13.446 11.109 1.00 24.29 129 PHE B O 1
ATOM 2031 N N . THR B 1 132 ? -64.862 12.507 13.006 1.00 27.30 130 THR B N 1
ATOM 2032 C CA . THR B 1 132 ? -64.600 11.149 12.553 1.00 27.33 130 THR B CA 1
ATOM 2033 C C . THR B 1 132 ? -65.781 10.677 11.726 1.00 29.76 130 THR B C 1
ATOM 2034 O O . THR B 1 132 ? -66.923 10.749 12.182 1.00 36.97 130 THR B O 1
ATOM 2038 N N . ASP B 1 133 ? -65.514 10.201 10.516 1.00 22.88 131 ASP B N 1
ATOM 2039 C CA . ASP B 1 133 ? -66.565 9.656 9.664 1.00 20.49 131 ASP B CA 1
ATOM 2040 C C . ASP B 1 133 ? -66.903 8.237 10.134 1.00 32.29 131 ASP B C 1
ATOM 2041 O O . ASP B 1 133 ? -66.054 7.344 10.120 1.00 34.53 131 ASP B O 1
ATOM 2046 N N . LEU B 1 134 ? -68.154 8.038 10.539 1.00 26.40 132 LEU B N 1
ATOM 2047 C CA . LEU B 1 134 ? -68.584 6.771 11.122 1.00 30.72 132 LEU B CA 1
ATOM 2048 C C . LEU B 1 134 ? -68.976 5.737 10.072 1.00 33.07 132 LEU B C 1
ATOM 2049 O O . LEU B 1 134 ? -69.011 4.541 10.360 1.00 27.76 132 LEU B O 1
ATOM 2054 N N . ARG B 1 135 ? -69.270 6.196 8.859 1.00 27.29 133 ARG B N 1
ATOM 2055 C CA . ARG B 1 135 ? -69.746 5.288 7.824 1.00 30.86 133 ARG B CA 1
ATOM 2056 C C . ARG B 1 135 ? -68.779 4.128 7.533 1.00 33.04 133 ARG B C 1
ATOM 2057 O O . ARG B 1 135 ? -69.226 2.989 7.399 1.00 35.00 133 ARG B O 1
ATOM 2065 N N . PRO B 1 136 ? -67.460 4.397 7.444 1.00 37.75 134 PRO B N 1
ATOM 2066 C CA . PRO B 1 136 ? -66.542 3.258 7.297 1.00 39.45 134 PRO B CA 1
ATOM 2067 C C . PRO B 1 136 ? -66.620 2.243 8.433 1.00 43.36 134 PRO B C 1
ATOM 2068 O O . PRO B 1 136 ? -66.338 1.067 8.207 1.00 51.00 134 PRO B O 1
ATOM 2072 N N . TYR B 1 137 ? -66.968 2.696 9.636 1.00 43.57 135 TYR B N 1
ATOM 2073 C CA . TYR B 1 137 ? -66.942 1.831 10.820 1.00 49.56 135 TYR B CA 1
ATOM 2074 C C . TYR B 1 137 ? -68.297 1.243 11.207 1.00 49.18 135 TYR B C 1
ATOM 2075 O O . TYR B 1 137 ? -68.397 0.553 12.210 1.00 50.75 135 TYR B O 1
ATOM 2084 N N . SER B 1 138 ? -69.339 1.541 10.438 1.00 45.24 136 SER B N 1
ATOM 2085 C CA . SER B 1 138 ? -70.664 0.999 10.705 1.00 43.61 136 SER B CA 1
ATOM 2086 C C . SER B 1 138 ? -70.895 -0.323 9.982 1.00 61.07 136 SER B C 1
ATOM 2087 O O . SER B 1 138 ? -70.431 -0.509 8.853 1.00 66.22 136 SER B O 1
ATOM 2090 N N . SER B 1 139 ? -71.607 -1.233 10.642 1.00 71.46 137 SER B N 1
ATOM 2091 C CA . SER B 1 139 ? -72.018 -2.502 10.042 1.00 78.84 137 SER B CA 1
ATOM 2092 C C . SER B 1 139 ? -73.168 -3.124 10.833 1.00 88.58 137 SER B C 1
ATOM 2093 O O . SER B 1 139 ? -74.287 -3.247 10.331 1.00 95.36 137 SER B O 1
ATOM 2096 N N . GLY C 1 3 ? -53.273 45.590 29.445 1.00 38.93 1 GLY C N 1
ATOM 2097 C CA . GLY C 1 3 ? -52.565 44.933 30.533 1.00 34.77 1 GLY C CA 1
ATOM 2098 C C . GLY C 1 3 ? -53.358 43.926 31.358 1.00 41.94 1 GLY C C 1
ATOM 2099 O O . GLY C 1 3 ? -52.932 42.785 31.539 1.00 39.15 1 GLY C O 1
ATOM 2100 N N . PRO C 1 4 ? -54.505 44.361 31.907 1.00 34.48 2 PRO C N 1
ATOM 2101 C CA . PRO C 1 4 ? -55.332 43.485 32.742 1.00 29.18 2 PRO C CA 1
ATOM 2102 C C . PRO C 1 4 ? -55.881 42.267 32.005 1.00 27.03 2 PRO C C 1
ATOM 2103 O O . PRO C 1 4 ? -56.285 41.306 32.645 1.00 36.01 2 PRO C O 1
ATOM 2107 N N . SER C 1 5 ? -55.915 42.316 30.681 1.00 38.34 3 SER C N 1
ATOM 2108 C CA . SER C 1 5 ? -56.485 41.226 29.903 1.00 28.38 3 SER C CA 1
ATOM 2109 C C . SER C 1 5 ? -55.416 40.246 29.430 1.00 33.46 3 SER C C 1
ATOM 2110 O O . SER C 1 5 ? -55.731 39.221 28.832 1.00 37.57 3 SER C O 1
ATOM 2113 N N . ASP C 1 6 ? -54.153 40.577 29.681 1.00 29.20 4 ASP C N 1
ATOM 2114 C CA . ASP C 1 6 ? -53.046 39.738 29.239 1.00 35.53 4 ASP C CA 1
ATOM 2115 C C . ASP C 1 6 ? -53.073 38.394 29.973 1.00 37.82 4 ASP C C 1
ATOM 2116 O O . ASP C 1 6 ? -53.173 38.350 31.203 1.00 43.15 4 ASP C O 1
ATOM 2121 N N . MET C 1 7 ? -53.005 37.310 29.205 1.00 26.36 5 MET C N 1
ATOM 2122 C CA . MET C 1 7 ? -53.065 35.950 29.742 1.00 35.46 5 MET C CA 1
ATOM 2123 C C . MET C 1 7 ? -51.691 35.402 30.113 1.00 35.56 5 MET C C 1
ATOM 2124 O O . MET C 1 7 ? -51.410 34.231 29.902 1.00 38.29 5 MET C O 1
ATOM 2129 N N . PHE C 1 8 ? -50.841 36.259 30.660 1.00 42.33 6 PHE C N 1
ATOM 2130 C CA . PHE C 1 8 ? -49.503 35.867 31.077 1.00 30.88 6 PHE C CA 1
ATOM 2131 C C . PHE C 1 8 ? -49.045 36.842 32.137 1.00 30.89 6 PHE C C 1
ATOM 2132 O O . PHE C 1 8 ? -49.653 37.892 32.321 1.00 37.91 6 PHE C O 1
ATOM 2140 N N . VAL C 1 9 ? -47.973 36.510 32.835 1.00 29.95 7 VAL C N 1
ATOM 2141 C CA . VAL C 1 9 ? -47.440 37.420 33.834 1.00 23.54 7 VAL C CA 1
ATOM 2142 C C . VAL C 1 9 ? -46.038 37.850 33.429 1.00 24.43 7 VAL C C 1
ATOM 2143 O O . VAL C 1 9 ? -45.170 37.027 33.178 1.00 34.06 7 VAL C O 1
ATOM 2147 N N . HIS C 1 10 ? -45.822 39.152 33.372 1.00 28.48 8 HIS C N 1
ATOM 2148 C CA . HIS C 1 10 ? -44.563 39.701 32.898 1.00 26.48 8 HIS C CA 1
ATOM 2149 C C . HIS C 1 10 ? -43.937 40.566 33.991 1.00 29.21 8 HIS C C 1
ATOM 2150 O O . HIS C 1 10 ? -44.343 41.703 34.203 1.00 27.32 8 HIS C O 1
ATOM 2157 N N . THR C 1 11 ? -42.968 40.016 34.708 1.00 33.60 9 THR C N 1
ATOM 2158 C CA . THR C 1 11 ? -42.329 40.760 35.784 1.00 32.37 9 THR C CA 1
ATOM 2159 C C . THR C 1 11 ? -41.111 41.525 35.260 1.00 29.83 9 THR C C 1
ATOM 2160 O O . THR C 1 11 ? -40.911 41.604 34.053 1.00 30.67 9 THR C O 1
ATOM 2164 N N . ARG C 1 12 ? -40.325 42.126 36.149 1.00 30.63 10 ARG C N 1
ATOM 2165 C CA . ARG C 1 12 ? -39.145 42.864 35.700 1.00 35.93 10 ARG C CA 1
ATOM 2166 C C . ARG C 1 12 ? -38.115 41.955 35.001 1.00 38.56 10 ARG C C 1
ATOM 2167 O O . ARG C 1 12 ? -37.418 42.399 34.098 1.00 54.77 10 ARG C O 1
ATOM 2175 N N . ASP C 1 13 ? -38.010 40.697 35.416 1.00 38.27 11 ASP C N 1
ATOM 2176 C CA . ASP C 1 13 ? -36.973 39.812 34.878 1.00 43.23 11 ASP C CA 1
ATOM 2177 C C . ASP C 1 13 ? -37.498 38.508 34.232 1.00 36.50 11 ASP C C 1
ATOM 2178 O O . ASP C 1 13 ? -36.727 37.750 33.651 1.00 35.70 11 ASP C O 1
ATOM 2183 N N . ALA C 1 14 ? -38.792 38.228 34.344 1.00 33.87 12 ALA C N 1
ATOM 2184 C CA . ALA C 1 14 ? -39.308 36.935 33.885 1.00 28.93 12 ALA C CA 1
ATOM 2185 C C . ALA C 1 14 ? -40.705 37.003 33.264 1.00 27.84 12 ALA C C 1
ATOM 2186 O O . ALA C 1 14 ? -41.472 37.930 33.529 1.00 27.67 12 ALA C O 1
ATOM 2188 N N . ILE C 1 15 ? -41.027 35.995 32.452 1.00 27.49 13 ILE C N 1
ATOM 2189 C CA . ILE C 1 15 ? -42.367 35.834 31.893 1.00 31.45 13 ILE C CA 1
ATOM 2190 C C . ILE C 1 15 ? -42.948 34.481 32.295 1.00 34.77 13 ILE C C 1
ATOM 2191 O O . ILE C 1 15 ? -42.312 33.443 32.110 1.00 30.97 13 ILE C O 1
ATOM 2196 N N . TYR C 1 16 ? -44.159 34.501 32.844 1.00 24.46 14 TYR C N 1
ATOM 2197 C CA . TYR C 1 16 ? -44.818 33.293 33.320 1.00 23.63 14 TYR C CA 1
ATOM 2198 C C . TYR C 1 16 ? -46.016 32.965 32.442 1.00 23.52 14 TYR C C 1
ATOM 2199 O O . TYR C 1 16 ? -46.905 33.794 32.276 1.00 28.82 14 TYR C O 1
ATOM 2208 N N . LYS C 1 17 ? -46.039 31.765 31.875 1.00 23.71 15 LYS C N 1
ATOM 2209 C CA . LYS C 1 17 ? -47.160 31.326 31.053 1.00 28.59 15 LYS C CA 1
ATOM 2210 C C . LYS C 1 17 ? -47.627 29.929 31.443 1.00 28.06 15 LYS C C 1
ATOM 2211 O O . LYS C 1 17 ? -46.903 29.174 32.086 1.00 33.87 15 LYS C O 1
ATOM 2217 N N . CYS C 1 18 ? -48.855 29.609 31.062 1.00 26.33 16 CYS C N 1
ATOM 2218 C CA . CYS C 1 18 ? -49.371 28.258 31.149 1.00 27.43 16 CYS C CA 1
ATOM 2219 C C . CYS C 1 18 ? -48.638 27.396 30.144 1.00 33.81 16 CYS C C 1
ATOM 2220 O O . CYS C 1 18 ? -48.544 27.764 28.974 1.00 39.22 16 CYS C O 1
ATOM 2223 N N . ALA C 1 19 ? -48.111 26.260 30.597 1.00 34.86 17 ALA C N 1
ATOM 2224 C CA . ALA C 1 19 ? -47.290 25.408 29.738 1.00 25.88 17 ALA C CA 1
ATOM 2225 C C . ALA C 1 19 ? -48.065 24.949 28.492 1.00 27.08 17 ALA C C 1
ATOM 2226 O O . ALA C 1 19 ? -47.540 24.987 27.393 1.00 33.73 17 ALA C O 1
ATOM 2228 N N . HIS C 1 20 ? -49.303 24.601 28.607 1.00 32.79 18 HIS C N 1
ATOM 2229 C CA . HIS C 1 20 ? -49.935 24.153 27.419 1.00 33.10 18 HIS C CA 1
ATOM 2230 C C . HIS C 1 20 ? -50.271 25.234 26.415 1.00 33.93 18 HIS C C 1
ATOM 2231 O O . HIS C 1 20 ? -50.716 24.932 25.349 1.00 39.74 18 HIS C O 1
ATOM 2238 N N . LEU C 1 21 ? -50.022 26.486 26.754 1.00 41.20 19 LEU C N 1
ATOM 2239 C CA . LEU C 1 21 ? -50.238 27.594 25.827 1.00 45.24 19 LEU C CA 1
ATOM 2240 C C . LEU C 1 21 ? -48.963 28.095 25.151 1.00 46.62 19 LEU C C 1
ATOM 2241 O O . LEU C 1 21 ? -48.990 29.076 24.409 1.00 53.05 19 LEU C O 1
ATOM 2246 N N . THR C 1 22 ? -47.845 27.435 25.410 1.00 43.94 20 THR C N 1
ATOM 2247 C CA . THR C 1 22 ? -46.589 27.854 24.809 1.00 42.74 20 THR C CA 1
ATOM 2248 C C . THR C 1 22 ? -45.694 26.653 24.554 1.00 31.39 20 THR C C 1
ATOM 2249 O O . THR C 1 22 ? -46.150 25.513 24.620 1.00 51.23 20 THR C O 1
ATOM 2253 N N . ASN C 1 23 ? -44.425 26.910 24.256 1.00 36.05 21 ASN C N 1
ATOM 2254 C CA . ASN C 1 23 ? -43.442 25.852 24.010 1.00 34.24 21 ASN C CA 1
ATOM 2255 C C . ASN C 1 23 ? -42.103 26.258 24.583 1.00 40.91 21 ASN C C 1
ATOM 2256 O O . ASN C 1 23 ? -41.806 27.449 24.683 1.00 33.33 21 ASN C O 1
ATOM 2261 N N . PRO C 1 24 ? -41.292 25.271 24.981 1.00 44.75 22 PRO C N 1
ATOM 2262 C CA . PRO C 1 24 ? -40.003 25.638 25.562 1.00 46.74 22 PRO C CA 1
ATOM 2263 C C . PRO C 1 24 ? -39.110 26.321 24.533 1.00 49.60 22 PRO C C 1
ATOM 2264 O O . PRO C 1 24 ? -39.116 25.982 23.349 1.00 49.16 22 PRO C O 1
ATOM 2268 N N . THR C 1 25 ? -38.353 27.297 25.013 1.00 51.50 23 THR C N 1
ATOM 2269 C CA . THR C 1 25 ? -37.486 28.113 24.180 1.00 55.82 23 THR C CA 1
ATOM 2270 C C . THR C 1 25 ? -36.124 28.194 24.840 1.00 54.73 23 THR C C 1
ATOM 2271 O O . THR C 1 25 ? -35.843 27.472 25.799 1.00 51.74 23 THR C O 1
ATOM 2275 N N . ASP C 1 26 ? -35.282 29.084 24.331 1.00 55.95 24 ASP C N 1
ATOM 2276 C CA . ASP C 1 26 ? -33.903 29.162 24.790 1.00 58.01 24 ASP C CA 1
ATOM 2277 C C . ASP C 1 26 ? -33.768 29.979 26.074 1.00 51.79 24 ASP C C 1
ATOM 2278 O O . ASP C 1 26 ? -32.768 29.874 26.783 1.00 47.11 24 ASP C O 1
ATOM 2283 N N . GLU C 1 27 ? -34.812 30.735 26.403 1.00 45.21 25 GLU C N 1
ATOM 2284 C CA . GLU C 1 27 ? -34.827 31.548 27.613 1.00 46.48 25 GLU C CA 1
ATOM 2285 C C . GLU C 1 27 ? -35.617 30.905 28.738 1.00 39.95 25 GLU C C 1
ATOM 2286 O O . GLU C 1 27 ? -35.791 31.501 29.804 1.00 37.25 25 GLU C O 1
ATOM 2292 N N . THR C 1 28 ? -36.109 29.697 28.496 1.00 37.45 26 THR C N 1
ATOM 2293 C CA . THR C 1 28 ? -36.850 28.983 29.514 1.00 31.91 26 THR C CA 1
ATOM 2294 C C . THR C 1 28 ? -35.932 28.697 30.698 1.00 34.93 26 THR C C 1
ATOM 2295 O O . THR C 1 28 ? -34.838 28.154 30.540 1.00 37.36 26 THR C O 1
ATOM 2299 N N . ILE C 1 29 ? -36.385 29.078 31.884 1.00 30.71 27 ILE C N 1
ATOM 2300 C CA . ILE C 1 29 ? -35.618 28.859 33.099 1.00 37.06 27 ILE C CA 1
ATOM 2301 C C . ILE C 1 29 ? -36.373 27.952 34.069 1.00 29.65 27 ILE C C 1
ATOM 2302 O O . ILE C 1 29 ? -35.832 27.553 35.089 1.00 30.70 27 ILE C O 1
ATOM 2307 N N . LEU C 1 30 ? -37.622 27.631 33.746 1.00 28.39 28 LEU C N 1
ATOM 2308 C CA . LEU C 1 30 ? -38.405 26.719 34.568 1.00 27.45 28 LEU C CA 1
ATOM 2309 C C . LEU C 1 30 ? -39.524 26.103 33.748 1.00 26.82 28 LEU C C 1
ATOM 2310 O O . LEU C 1 30 ? -40.233 26.793 33.037 1.00 26.42 28 LEU C O 1
ATOM 2315 N N . LEU C 1 31 ? -39.641 24.782 33.822 1.00 32.61 29 LEU C N 1
ATOM 2316 C CA . LEU C 1 31 ? -40.753 24.076 33.207 1.00 32.01 29 LEU C CA 1
ATOM 2317 C C . LEU C 1 31 ? -41.245 22.968 34.131 1.00 34.16 29 LEU C C 1
ATOM 2318 O O . LEU C 1 31 ? -40.552 21.975 34.364 1.00 29.35 29 LEU C O 1
ATOM 2323 N N . ALA C 1 32 ? -42.455 23.148 34.642 1.00 27.34 30 ALA C N 1
ATOM 2324 C CA . ALA C 1 32 ? -43.055 22.213 35.571 1.00 25.81 30 ALA C CA 1
ATOM 2325 C C . ALA C 1 32 ? -44.457 21.903 35.082 1.00 29.02 30 ALA C C 1
ATOM 2326 O O . ALA C 1 32 ? -45.383 22.693 35.279 1.00 31.04 30 ALA C O 1
ATOM 2328 N N . LEU C 1 33 ? -44.603 20.760 34.422 1.00 34.71 31 LEU C N 1
ATOM 2329 C CA . LEU C 1 33 ? -45.881 20.359 33.854 1.00 26.63 31 LEU C CA 1
ATOM 2330 C C . LEU C 1 33 ? -46.890 19.994 34.934 1.00 27.26 31 LEU C C 1
ATOM 2331 O O . LEU C 1 33 ? -48.096 20.022 34.689 1.00 32.73 31 LEU C O 1
ATOM 2336 N N . THR C 1 34 ? -46.397 19.672 36.129 1.00 26.96 32 THR C N 1
ATOM 2337 C CA . THR C 1 34 ? -47.260 19.356 37.268 1.00 27.43 32 THR C CA 1
ATOM 2338 C C . THR C 1 34 ? -47.907 20.604 37.871 1.00 37.21 32 THR C C 1
ATOM 2339 O O . THR C 1 34 ? -48.776 20.505 38.734 1.00 40.65 32 THR C O 1
ATOM 2343 N N . ALA C 1 35 ? -47.504 21.776 37.395 1.00 37.15 33 ALA C N 1
ATOM 2344 C CA . ALA C 1 35 ? -48.145 23.024 37.794 1.00 33.52 33 ALA C CA 1
ATOM 2345 C C . ALA C 1 35 ? -48.622 23.758 36.549 1.00 39.39 33 ALA C C 1
ATOM 2346 O O . ALA C 1 35 ? -49.062 24.902 36.629 1.00 41.27 33 ALA C O 1
ATOM 2348 N N . ASP C 1 36 ? -48.517 23.085 35.401 1.00 40.38 34 ASP C N 1
ATOM 2349 C CA . ASP C 1 36 ? -48.843 23.667 34.102 1.00 30.80 34 ASP C CA 1
ATOM 2350 C C . ASP C 1 36 ? -48.154 25.022 33.930 1.00 36.19 34 ASP C C 1
ATOM 2351 O O . ASP C 1 36 ? -48.772 25.997 33.510 1.00 23.66 34 ASP C O 1
ATOM 2356 N N . LEU C 1 37 ? -46.864 25.082 34.235 1.00 30.87 35 LEU C N 1
ATOM 2357 C CA . LEU C 1 37 ? -46.193 26.374 34.275 1.00 23.40 35 LEU C CA 1
ATOM 2358 C C . LEU C 1 37 ? -44.871 26.376 33.526 1.00 27.90 35 LEU C C 1
ATOM 2359 O O . LEU C 1 37 ? -44.042 25.475 33.683 1.00 25.62 35 LEU C O 1
ATOM 2364 N N . GLN C 1 38 ? -44.696 27.398 32.697 1.00 24.81 36 GLN C N 1
ATOM 2365 C CA . GLN C 1 38 ? -43.430 27.651 32.033 1.00 24.82 36 GLN C CA 1
ATOM 2366 C C . GLN C 1 38 ? -42.997 29.086 32.322 1.00 25.02 36 GLN C C 1
ATOM 2367 O O . GLN C 1 38 ? -43.778 30.026 32.188 1.00 35.44 36 GLN C O 1
ATOM 2373 N N . VAL C 1 39 ? -41.744 29.247 32.718 1.00 27.99 37 VAL C N 1
ATOM 2374 C CA . VAL C 1 39 ? -41.190 30.552 33.024 1.00 25.60 37 VAL C CA 1
ATOM 2375 C C . VAL C 1 39 ? -39.983 30.844 32.154 1.00 27.06 37 VAL C C 1
ATOM 2376 O O . VAL C 1 39 ? -39.075 30.024 32.042 1.00 27.85 37 VAL C O 1
ATOM 2380 N N . ASP C 1 40 ? -39.979 32.021 31.535 1.00 35.42 38 ASP C N 1
ATOM 2381 C CA . ASP C 1 40 ? -38.860 32.458 30.696 1.00 33.54 38 ASP C CA 1
ATOM 2382 C C . ASP C 1 40 ? -38.213 33.708 31.286 1.00 32.09 38 ASP C C 1
ATOM 2383 O O . ASP C 1 40 ? -38.899 34.572 31.831 1.00 35.27 38 ASP C O 1
ATOM 2388 N N . SER C 1 41 ? -36.893 33.800 31.186 1.00 31.82 39 SER C N 1
ATOM 2389 C CA . SER C 1 41 ? -36.200 35.030 31.552 1.00 34.63 39 SER C CA 1
ATOM 2390 C C . SER C 1 41 ? -36.460 36.060 30.469 1.00 41.49 39 SER C C 1
ATOM 2391 O O . SER C 1 41 ? -36.821 35.706 29.347 1.00 34.43 39 SER C O 1
ATOM 2394 N N . THR C 1 42 ? -36.290 37.334 30.788 1.00 37.80 40 THR C N 1
ATOM 2395 C CA . THR C 1 42 ? -36.504 38.339 29.767 1.00 38.41 40 THR C CA 1
ATOM 2396 C C . THR C 1 42 ? -35.596 39.551 29.917 1.00 42.26 40 THR C C 1
ATOM 2397 O O . THR C 1 42 ? -35.232 39.941 31.026 1.00 45.73 40 THR C O 1
ATOM 2401 N N . ASN C 1 43 ? -35.225 40.106 28.762 1.00 48.03 41 ASN C N 1
ATOM 2402 C CA . ASN C 1 43 ? -34.393 41.299 28.622 1.00 34.00 41 ASN C CA 1
ATOM 2403 C C . ASN C 1 43 ? -35.144 42.588 28.926 1.00 49.00 41 ASN C C 1
ATOM 2404 O O . ASN C 1 43 ? -34.556 43.577 29.374 1.00 48.37 41 ASN C O 1
ATOM 2409 N N . VAL C 1 44 ? -36.435 42.581 28.600 1.00 43.35 42 VAL C N 1
ATOM 2410 C CA . VAL C 1 44 ? -37.306 43.736 28.769 1.00 47.02 42 VAL C CA 1
ATOM 2411 C C . VAL C 1 44 ? -38.155 43.644 30.030 1.00 43.79 42 VAL C C 1
ATOM 2412 O O . VAL C 1 44 ? -38.979 42.744 30.154 1.00 43.40 42 VAL C O 1
ATOM 2416 N N . PRO C 1 45 ? -37.970 44.585 30.965 1.00 40.79 43 PRO C N 1
ATOM 2417 C CA . PRO C 1 45 ? -38.742 44.538 32.209 1.00 38.15 43 PRO C CA 1
ATOM 2418 C C . PRO C 1 45 ? -40.228 44.692 31.949 1.00 36.31 43 PRO C C 1
ATOM 2419 O O . PRO C 1 45 ? -40.613 45.472 31.080 1.00 40.63 43 PRO C O 1
ATOM 2423 N N . GLY C 1 46 ? -41.037 43.939 32.685 1.00 31.54 44 GLY C N 1
ATOM 2424 C CA . GLY C 1 46 ? -42.481 44.010 32.588 1.00 28.53 44 GLY C CA 1
ATOM 2425 C C . GLY C 1 46 ? -43.029 44.725 33.808 1.00 31.09 44 GLY C C 1
ATOM 2426 O O . GLY C 1 46 ? -42.302 44.960 34.773 1.00 31.78 44 GLY C O 1
ATOM 2427 N N . PRO C 1 47 ? -44.316 45.088 33.769 1.00 28.75 45 PRO C N 1
ATOM 2428 C CA . PRO C 1 47 ? -44.955 45.867 34.838 1.00 31.73 45 PRO C CA 1
ATOM 2429 C C . PRO C 1 47 ? -45.426 45.054 36.055 1.00 33.57 45 PRO C C 1
ATOM 2430 O O . PRO C 1 47 ? -45.684 45.649 37.103 1.00 40.21 45 PRO C O 1
ATOM 2434 N N . ASP C 1 48 ? -45.546 43.735 35.923 1.00 30.61 46 ASP C N 1
ATOM 2435 C CA . ASP C 1 48 ? -46.147 42.908 36.982 1.00 25.64 46 ASP C CA 1
ATOM 2436 C C . ASP C 1 48 ? -45.192 42.612 38.137 1.00 25.31 46 ASP C C 1
ATOM 2437 O O . ASP C 1 48 ? -43.971 42.609 37.980 1.00 36.70 46 ASP C O 1
ATOM 2442 N N . VAL C 1 49 ? -45.773 42.353 39.301 1.00 24.89 47 VAL C N 1
ATOM 2443 C CA . VAL C 1 49 ? -45.018 42.039 40.499 1.00 25.49 47 VAL C CA 1
ATOM 2444 C C . VAL C 1 49 ? -45.620 40.821 41.200 1.00 36.88 47 VAL C C 1
ATOM 2445 O O . VAL C 1 49 ? -46.812 40.813 41.513 1.00 43.05 47 VAL C O 1
ATOM 2449 N N . ILE C 1 50 ? -44.811 39.782 41.415 1.00 35.64 48 ILE C N 1
ATOM 2450 C CA . ILE C 1 50 ? -45.249 38.635 42.202 1.00 24.08 48 ILE C CA 1
ATOM 2451 C C . ILE C 1 50 ? -44.763 38.807 43.626 1.00 26.15 48 ILE C C 1
ATOM 2452 O O . ILE C 1 50 ? -43.570 38.691 43.892 1.00 42.09 48 ILE C O 1
ATOM 2457 N N . PRO C 1 51 ? -45.701 39.099 44.494 1.00 27.49 49 PRO C N 1
ATOM 2458 C CA . PRO C 1 51 ? -45.476 39.422 45.883 1.00 27.56 49 PRO C CA 1
ATOM 2459 C C . PRO C 1 51 ? -45.221 38.226 46.776 1.00 32.88 49 PRO C C 1
ATOM 2460 O O . PRO C 1 51 ? -45.503 37.111 46.450 1.00 36.05 49 PRO C O 1
ATOM 2464 N N . CYS C 1 52 ? -44.672 38.500 47.939 1.00 38.97 50 CYS C N 1
ATOM 2465 C CA . CYS C 1 52 ? -44.323 37.460 48.868 1.00 43.98 50 CYS C CA 1
ATOM 2466 C C . CYS C 1 52 ? -45.195 37.529 50.079 1.00 53.74 50 CYS C C 1
ATOM 2467 O O . CYS C 1 52 ? -44.753 37.393 51.183 1.00 62.91 50 CYS C O 1
ATOM 2470 N N . CYS C 1 53 ? -46.459 37.744 49.830 1.00 54.56 51 CYS C N 1
ATOM 2471 C CA . CYS C 1 53 ? -47.501 37.818 50.854 1.00 53.32 51 CYS C CA 1
ATOM 2472 C C . CYS C 1 53 ? -48.221 36.486 51.063 1.00 55.15 51 CYS C C 1
ATOM 2473 O O . CYS C 1 53 ? -47.798 35.450 50.555 1.00 53.58 51 CYS C O 1
ATOM 2476 N N . ASP C 1 54 ? -49.330 36.534 51.792 1.00 59.91 52 ASP C N 1
ATOM 2477 C CA . ASP C 1 54 ? -50.035 35.331 52.230 1.00 59.61 52 ASP C CA 1
ATOM 2478 C C . ASP C 1 54 ? -51.468 35.272 51.727 1.00 53.64 52 ASP C C 1
ATOM 2479 O O . ASP C 1 54 ? -52.185 34.308 51.990 1.00 57.86 52 ASP C O 1
ATOM 2484 N N . CYS C 1 55 ? -51.892 36.326 51.040 1.00 43.98 53 CYS C N 1
ATOM 2485 C CA . CYS C 1 55 ? -53.266 36.443 50.574 1.00 45.40 53 CYS C CA 1
ATOM 2486 C C . CYS C 1 55 ? -53.728 35.240 49.752 1.00 46.34 53 CYS C C 1
ATOM 2487 O O . CYS C 1 55 ? -52.945 34.622 49.034 1.00 50.94 53 CYS C O 1
ATOM 2490 N N . THR C 1 56 ? -55.008 34.914 49.888 1.00 43.52 54 THR C N 1
ATOM 2491 C CA . THR C 1 56 ? -55.651 33.867 49.106 1.00 41.20 54 THR C CA 1
ATOM 2492 C C . THR C 1 56 ? -56.895 34.463 48.462 1.00 45.23 54 THR C C 1
ATOM 2493 O O . THR C 1 56 ? -57.597 33.804 47.700 1.00 47.37 54 THR C O 1
ATOM 2497 N N . ALA C 1 57 ? -57.161 35.724 48.790 1.00 48.39 55 ALA C N 1
ATOM 2498 C CA . ALA C 1 57 ? -58.294 36.448 48.231 1.00 43.23 55 ALA C CA 1
ATOM 2499 C C . ALA C 1 57 ? -57.864 37.628 47.363 1.00 43.39 55 ALA C C 1
ATOM 2500 O O . ALA C 1 57 ? -56.885 38.320 47.661 1.00 51.51 55 ALA C O 1
ATOM 2502 N N . GLY C 1 58 ? -58.611 37.851 46.288 1.00 33.63 56 GLY C N 1
ATOM 2503 C CA . GLY C 1 58 ? -58.369 38.976 45.411 1.00 28.64 56 GLY C CA 1
ATOM 2504 C C . GLY C 1 58 ? -59.354 39.012 44.262 1.00 31.16 56 GLY C C 1
ATOM 2505 O O . GLY C 1 58 ? -60.529 38.670 44.402 1.00 33.79 56 GLY C O 1
ATOM 2506 N N . CYS C 1 59 ? -58.863 39.399 43.100 1.00 27.87 57 CYS C N 1
ATOM 2507 C CA . CYS C 1 59 ? -59.723 39.477 41.943 1.00 21.94 57 CYS C CA 1
ATOM 2508 C C . CYS C 1 59 ? -59.010 38.859 40.753 1.00 23.97 57 CYS C C 1
ATOM 2509 O O . CYS C 1 59 ? -57.776 38.852 40.690 1.00 26.75 57 CYS C O 1
ATOM 2512 N N . TYR C 1 60 ? -59.783 38.321 39.819 1.00 20.90 58 TYR C N 1
ATOM 2513 C CA . TYR C 1 60 ? -59.183 37.688 38.661 1.00 20.69 58 TYR C CA 1
ATOM 2514 C C . TYR C 1 60 ? -59.893 38.046 37.366 1.00 24.75 58 TYR C C 1
ATOM 2515 O O . TYR C 1 60 ? -61.084 38.357 37.365 1.00 21.34 58 TYR C O 1
ATOM 2524 N N . TYR C 1 61 ? -59.154 37.972 36.261 1.00 26.34 59 TYR C N 1
ATOM 2525 C CA . TYR C 1 61 ? -59.714 38.225 34.941 1.00 23.33 59 TYR C CA 1
ATOM 2526 C C . TYR C 1 61 ? -60.374 36.996 34.329 1.00 21.44 59 TYR C C 1
ATOM 2527 O O . TYR C 1 61 ? -59.771 35.939 34.228 1.00 21.07 59 TYR C O 1
ATOM 2536 N N . SER C 1 62 ? -61.617 37.165 33.900 1.00 28.76 60 SER C N 1
ATOM 2537 C CA . SER C 1 62 ? -62.325 36.134 33.154 1.00 34.31 60 SER C CA 1
ATOM 2538 C C . SER C 1 62 ? -62.420 36.523 31.675 1.00 34.97 60 SER C C 1
ATOM 2539 O O . SER C 1 62 ? -63.082 37.496 31.328 1.00 39.37 60 SER C O 1
ATOM 2542 N N . ARG C 1 63 ? -61.738 35.772 30.812 1.00 32.64 61 ARG C N 1
ATOM 2543 C CA . ARG C 1 63 ? -61.725 36.073 29.381 1.00 34.50 61 ARG C CA 1
ATOM 2544 C C . ARG C 1 63 ? -63.067 35.824 28.708 1.00 32.17 61 ARG C C 1
ATOM 2545 O O . ARG C 1 63 ? -63.485 36.595 27.842 1.00 34.52 61 ARG C O 1
ATOM 2553 N N . SER C 1 64 ? -63.716 34.731 29.094 1.00 27.33 62 SER C N 1
ATOM 2554 C CA . SER C 1 64 ? -65.017 34.343 28.553 1.00 30.08 62 SER C CA 1
ATOM 2555 C C . SER C 1 64 ? -66.104 35.362 28.867 1.00 29.90 62 SER C C 1
ATOM 2556 O O . SER C 1 64 ? -67.034 35.534 28.079 1.00 39.69 62 SER C O 1
ATOM 2559 N N . LYS C 1 65 ? -66.001 36.005 30.034 1.00 28.97 63 LYS C N 1
ATOM 2560 C CA . LYS C 1 65 ? -66.928 37.069 30.429 1.00 36.32 63 LYS C CA 1
ATOM 2561 C C . LYS C 1 65 ? -66.380 38.472 30.142 1.00 34.01 63 LYS C C 1
ATOM 2562 O O . LYS C 1 65 ? -67.127 39.452 30.180 1.00 43.98 63 LYS C O 1
ATOM 2568 N N . ASP C 1 66 ? -65.088 38.544 29.818 1.00 30.54 64 ASP C N 1
ATOM 2569 C CA . ASP C 1 66 ? -64.340 39.799 29.617 1.00 37.82 64 ASP C CA 1
ATOM 2570 C C . ASP C 1 66 ? -64.557 40.838 30.717 1.00 27.58 64 ASP C C 1
ATOM 2571 O O . ASP C 1 66 ? -64.909 41.985 30.446 1.00 40.59 64 ASP C O 1
ATOM 2576 N N . ARG C 1 67 ? -64.356 40.415 31.958 1.00 33.28 65 ARG C N 1
ATOM 2577 C CA . ARG C 1 67 ? -64.406 41.304 33.113 1.00 25.92 65 ARG C CA 1
ATOM 2578 C C . ARG C 1 67 ? -63.647 40.694 34.291 1.00 30.54 65 ARG C C 1
ATOM 2579 O O . ARG C 1 67 ? -63.311 39.505 34.281 1.00 23.85 65 ARG C O 1
ATOM 2587 N N . TYR C 1 68 ? -63.381 41.503 35.309 1.00 27.45 66 TYR C N 1
ATOM 2588 C CA . TYR C 1 68 ? -62.773 40.987 36.531 1.00 25.42 66 TYR C CA 1
ATOM 2589 C C . TYR C 1 68 ? -63.834 40.560 37.554 1.00 24.77 66 TYR C C 1
ATOM 2590 O O . TYR C 1 68 ? -64.911 41.153 37.621 1.00 24.80 66 TYR C O 1
ATOM 2599 N N . PHE C 1 69 ? -63.509 39.535 38.346 1.00 30.13 67 PHE C N 1
ATOM 2600 C CA . PHE C 1 69 ? -64.352 39.033 39.444 1.00 23.93 67 PHE C CA 1
ATOM 2601 C C . PHE C 1 69 ? -63.603 39.023 40.764 1.00 28.15 67 PHE C C 1
ATOM 2602 O O . PHE C 1 69 ? -62.426 38.706 40.782 1.00 30.46 67 PHE C O 1
ATOM 2610 N N . PRO C 1 70 ? -64.275 39.375 41.874 1.00 34.40 68 PRO C N 1
ATOM 2611 C CA . PRO C 1 70 ? -63.709 39.056 43.196 1.00 24.40 68 PRO C CA 1
ATOM 2612 C C . PRO C 1 70 ? -63.695 37.543 43.464 1.00 36.84 68 PRO C C 1
ATOM 2613 O O . PRO C 1 70 ? -64.586 36.836 42.978 1.00 34.28 68 PRO C O 1
ATOM 2617 N N . VAL C 1 71 ? -62.734 37.053 44.248 1.00 23.87 69 VAL C N 1
ATOM 2618 C CA . VAL C 1 71 ? -62.685 35.624 44.562 1.00 23.76 69 VAL C CA 1
ATOM 2619 C C . VAL C 1 71 ? -61.907 35.327 45.851 1.00 27.84 69 VAL C C 1
ATOM 2620 O O . VAL C 1 71 ? -60.949 36.021 46.180 1.00 33.41 69 VAL C O 1
ATOM 2624 N N . GLU C 1 72 ? -62.369 34.325 46.600 1.00 38.20 70 GLU C N 1
ATOM 2625 C CA . GLU C 1 72 ? -61.659 33.795 47.774 1.00 35.77 70 GLU C CA 1
ATOM 2626 C C . GLU C 1 72 ? -61.243 32.364 47.506 1.00 28.81 70 GLU C C 1
ATOM 2627 O O . GLU C 1 72 ? -62.050 31.541 47.087 1.00 38.39 70 GLU C O 1
ATOM 2633 N N . CYS C 1 73 ? -59.962 32.085 47.692 1.00 30.92 71 CYS C N 1
ATOM 2634 C CA . CYS C 1 73 ? -59.431 30.770 47.366 1.00 29.20 71 CYS C CA 1
ATOM 2635 C C . CYS C 1 73 ? -58.919 30.012 48.582 1.00 36.56 71 CYS C C 1
ATOM 2636 O O . CYS C 1 73 ? -58.674 30.585 49.645 1.00 39.39 71 CYS C O 1
ATOM 2639 N N . VAL C 1 74 ? -58.775 28.706 48.414 1.00 37.36 72 VAL C N 1
ATOM 2640 C CA . VAL C 1 74 ? -58.093 27.880 49.395 1.00 28.77 72 VAL C CA 1
ATOM 2641 C C . VAL C 1 74 ? -56.794 27.363 48.775 1.00 26.55 72 VAL C C 1
ATOM 2642 O O . VAL C 1 74 ? -56.777 26.955 47.617 1.00 36.37 72 VAL C O 1
ATOM 2646 N N . SER C 1 75 ? -55.707 27.401 49.539 1.00 32.19 73 SER C N 1
ATOM 2647 C CA . SER C 1 75 ? -54.438 26.832 49.092 1.00 30.93 73 SER C CA 1
ATOM 2648 C C . SER C 1 75 ? -54.419 25.310 49.204 1.00 34.58 73 SER C C 1
ATOM 2649 O O . SER C 1 75 ? -54.875 24.739 50.197 1.00 29.40 73 SER C O 1
ATOM 2652 N N . HIS C 1 76 ? -53.869 24.661 48.184 1.00 29.74 74 HIS C N 1
ATOM 2653 C CA . HIS C 1 76 ? -53.664 23.221 48.217 1.00 27.94 74 HIS C CA 1
ATOM 2654 C C . HIS C 1 76 ? -52.243 22.874 47.825 1.00 28.14 74 HIS C C 1
ATOM 2655 O O . HIS C 1 76 ? -51.741 23.395 46.833 1.00 27.03 74 HIS C O 1
ATOM 2662 N N . ASP C 1 77 ? -51.569 22.043 48.614 1.00 21.95 75 ASP C N 1
ATOM 2663 C CA . ASP C 1 77 ? -50.257 21.563 48.192 1.00 22.28 75 ASP C CA 1
ATOM 2664 C C . ASP C 1 77 ? -50.431 20.776 46.886 1.00 22.88 75 ASP C C 1
ATOM 2665 O O . ASP C 1 77 ? -49.667 20.930 45.945 1.00 25.82 75 ASP C O 1
ATOM 2670 N N . TRP C 1 78 ? -51.459 19.948 46.821 1.00 30.64 76 TRP C N 1
ATOM 2671 C CA . TRP C 1 78 ? -51.821 19.336 45.557 1.00 32.97 76 TRP C CA 1
ATOM 2672 C C . TRP C 1 78 ? -53.303 18.998 45.581 1.00 33.54 76 TRP C C 1
ATOM 2673 O O . TRP C 1 78 ? -53.922 18.927 46.647 1.00 28.73 76 TRP C O 1
ATOM 2684 N N . TYR C 1 79 ? -53.867 18.835 44.392 1.00 29.70 77 TYR C N 1
ATOM 2685 C CA . TYR C 1 79 ? -55.284 18.587 44.237 1.00 27.11 77 TYR C CA 1
ATOM 2686 C C . TYR C 1 79 ? -55.530 17.873 42.923 1.00 28.78 77 TYR C C 1
ATOM 2687 O O . TYR C 1 79 ? -54.884 18.167 41.917 1.00 31.78 77 TYR C O 1
ATOM 2696 N N . GLU C 1 80 ? -56.462 16.929 42.929 1.00 40.60 78 GLU C N 1
ATOM 2697 C CA . GLU C 1 80 ? -56.807 16.239 41.700 1.00 40.40 78 GLU C CA 1
ATOM 2698 C C . GLU C 1 80 ? -57.816 17.065 40.910 1.00 42.14 78 GLU C C 1
ATOM 2699 O O . GLU C 1 80 ? -58.906 17.369 41.393 1.00 46.87 78 GLU C O 1
ATOM 2705 N N . ILE C 1 81 ? -57.418 17.440 39.697 1.00 41.36 79 ILE C N 1
ATOM 2706 C CA . ILE C 1 81 ? -58.291 18.139 38.769 1.00 47.21 79 ILE C CA 1
ATOM 2707 C C . ILE C 1 81 ? -59.051 17.100 37.950 1.00 55.93 79 ILE C C 1
ATOM 2708 O O . ILE C 1 81 ? -58.445 16.233 37.315 1.00 51.65 79 ILE C O 1
ATOM 2713 N N . GLN C 1 82 ? -60.375 17.206 37.932 1.00 57.39 80 GLN C N 1
ATOM 2714 C CA . GLN C 1 82 ? -61.204 16.251 37.201 1.00 57.27 80 GLN C CA 1
ATOM 2715 C C . GLN C 1 82 ? -61.081 16.431 35.694 1.00 53.56 80 GLN C C 1
ATOM 2716 O O . GLN C 1 82 ? -60.594 17.456 35.211 1.00 44.73 80 GLN C O 1
ATOM 2722 N N . GLU C 1 83 ? -61.481 15.392 34.969 1.00 65.81 81 GLU C N 1
ATOM 2723 C CA . GLU C 1 83 ? -61.552 15.415 33.509 1.00 76.42 81 GLU C CA 1
ATOM 2724 C C . GLU C 1 83 ? -62.216 16.717 33.044 1.00 72.90 81 GLU C C 1
ATOM 2725 O O . GLU C 1 83 ? -63.218 17.153 33.617 1.00 69.48 81 GLU C O 1
ATOM 2731 N N . SER C 1 84 ? -61.644 17.347 32.022 1.00 69.36 82 SER C N 1
ATOM 2732 C CA . SER C 1 84 ? -62.176 18.612 31.535 1.00 74.09 82 SER C CA 1
ATOM 2733 C C . SER C 1 84 ? -62.575 18.587 30.069 1.00 89.55 82 SER C C 1
ATOM 2734 O O . SER C 1 84 ? -63.756 18.650 29.731 1.00 95.13 82 SER C O 1
ATOM 2737 N N . GLY C 1 85 ? -61.579 18.520 29.202 1.00 91.48 83 GLY C N 1
ATOM 2738 C CA . GLY C 1 85 ? -61.806 18.497 27.775 1.00 88.47 83 GLY C CA 1
ATOM 2739 C C . GLY C 1 85 ? -60.452 18.691 27.143 1.00 84.17 83 GLY C C 1
ATOM 2740 O O . GLY C 1 85 ? -60.214 18.251 26.017 1.00 87.13 83 GLY C O 1
ATOM 2741 N N . TYR C 1 86 ? -59.570 19.390 27.857 1.00 74.34 84 TYR C N 1
ATOM 2742 C CA . TYR C 1 86 ? -58.204 19.510 27.385 1.00 75.13 84 TYR C CA 1
ATOM 2743 C C . TYR C 1 86 ? -57.327 18.526 28.138 1.00 71.58 84 TYR C C 1
ATOM 2744 O O . TYR C 1 86 ? -56.313 18.091 27.622 1.00 74.04 84 TYR C O 1
ATOM 2753 N N . TYR C 1 87 ? -57.729 18.161 29.351 1.00 67.44 85 TYR C N 1
ATOM 2754 C CA . TYR C 1 87 ? -56.972 17.193 30.143 1.00 62.38 85 TYR C CA 1
ATOM 2755 C C . TYR C 1 87 ? -57.838 16.111 30.755 1.00 51.55 85 TYR C C 1
ATOM 2756 O O . TYR C 1 87 ? -58.978 16.356 31.148 1.00 53.23 85 TYR C O 1
ATOM 2765 N N . PRO C 1 88 ? -57.291 14.892 30.819 1.00 52.21 86 PRO C N 1
ATOM 2766 C CA . PRO C 1 88 ? -57.828 13.833 31.669 1.00 53.30 86 PRO C CA 1
ATOM 2767 C C . PRO C 1 88 ? -57.535 14.155 33.129 1.00 53.08 86 PRO C C 1
ATOM 2768 O O . PRO C 1 88 ? -56.799 15.098 33.422 1.00 45.75 86 PRO C O 1
ATOM 2772 N N . LYS C 1 89 ? -58.100 13.364 34.029 1.00 57.66 87 LYS C N 1
ATOM 2773 C CA . LYS C 1 89 ? -57.836 13.490 35.453 1.00 46.47 87 LYS C CA 1
ATOM 2774 C C . LYS C 1 89 ? -56.338 13.453 35.753 1.00 43.39 87 LYS C C 1
ATOM 2775 O O . LYS C 1 89 ? -55.610 12.612 35.225 1.00 44.96 87 LYS C O 1
ATOM 2781 N N . HIS C 1 90 ? -55.873 14.411 36.548 1.00 40.31 88 HIS C N 1
ATOM 2782 C CA . HIS C 1 90 ? -54.467 14.489 36.905 1.00 38.65 88 HIS C CA 1
ATOM 2783 C C . HIS C 1 90 ? -54.283 15.310 38.174 1.00 42.80 88 HIS C C 1
ATOM 2784 O O . HIS C 1 90 ? -55.155 16.106 38.543 1.00 37.64 88 HIS C O 1
ATOM 2791 N N . ILE C 1 91 ? -53.124 15.150 38.807 1.00 39.37 89 ILE C N 1
ATOM 2792 C CA . ILE C 1 91 ? -52.784 15.915 40.000 1.00 33.30 89 ILE C CA 1
ATOM 2793 C C . ILE C 1 91 ? -52.035 17.182 39.599 1.00 36.61 89 ILE C C 1
ATOM 2794 O O . ILE C 1 91 ? -51.158 17.134 38.738 1.00 34.67 89 ILE C O 1
ATOM 2799 N N . GLN C 1 92 ? -52.386 18.317 40.192 1.00 33.68 90 GLN C N 1
ATOM 2800 C CA . GLN C 1 92 ? -51.547 19.499 40.047 1.00 32.49 90 GLN C CA 1
ATOM 2801 C C . GLN C 1 92 ? -51.118 20.004 41.414 1.00 31.86 90 GLN C C 1
ATOM 2802 O O . GLN C 1 92 ? -51.790 19.752 42.414 1.00 25.87 90 GLN C O 1
ATOM 2808 N N . TYR C 1 93 ? -50.024 20.757 41.445 1.00 27.94 91 TYR C N 1
ATOM 2809 C CA . TYR C 1 93 ? -49.448 21.205 42.703 1.00 25.07 91 TYR C CA 1
ATOM 2810 C C . TYR C 1 93 ? -49.571 22.714 42.839 1.00 27.66 91 TYR C C 1
ATOM 2811 O O . TYR C 1 93 ? -49.691 23.423 41.835 1.00 31.24 91 TYR C O 1
ATOM 2820 N N . ASN C 1 94 ? -49.582 23.181 44.087 1.00 29.61 92 ASN C N 1
ATOM 2821 C CA . ASN C 1 94 ? -49.654 24.605 44.425 1.00 24.23 92 ASN C CA 1
ATOM 2822 C C . ASN C 1 94 ? -50.827 25.312 43.770 1.00 29.03 92 ASN C C 1
ATOM 2823 O O . ASN C 1 94 ? -50.653 26.202 42.935 1.00 33.51 92 ASN C O 1
ATOM 2828 N N . LEU C 1 95 ? -52.022 24.923 44.182 1.00 28.50 93 LEU C N 1
ATOM 2829 C CA . LEU C 1 95 ? -53.237 25.461 43.615 1.00 24.90 93 LEU C CA 1
ATOM 2830 C C . LEU C 1 95 ? -53.930 26.398 44.568 1.00 24.39 93 LEU C C 1
ATOM 2831 O O . LEU C 1 95 ? -53.871 26.217 45.782 1.00 35.56 93 LEU C O 1
ATOM 2836 N N . LEU C 1 96 ? -54.554 27.422 44.005 1.00 29.50 94 LEU C N 1
ATOM 2837 C CA . LEU C 1 96 ? -55.560 28.190 44.713 1.00 24.02 94 LEU C CA 1
ATOM 2838 C C . LEU C 1 96 ? -56.901 27.849 44.088 1.00 30.41 94 LEU C C 1
ATOM 2839 O O . LEU C 1 96 ? -57.062 27.964 42.871 1.00 37.47 94 LEU C O 1
ATOM 2844 N N . ILE C 1 97 ? -57.855 27.402 44.897 1.00 31.17 95 ILE C N 1
ATOM 2845 C CA . ILE C 1 97 ? -59.168 27.043 44.369 1.00 29.32 95 ILE C CA 1
ATOM 2846 C C . ILE C 1 97 ? -60.292 27.854 44.968 1.00 34.97 95 ILE C C 1
ATOM 2847 O O . ILE C 1 97 ? -60.443 27.915 46.189 1.00 36.49 95 ILE C O 1
ATOM 2852 N N . GLY C 1 98 ? -61.103 28.449 44.097 1.00 33.40 96 GLY C N 1
ATOM 2853 C CA . GLY C 1 98 ? -62.217 29.266 44.536 1.00 33.14 96 GLY C CA 1
ATOM 2854 C C . GLY C 1 98 ? -63.511 29.067 43.773 1.00 37.08 96 GLY C C 1
ATOM 2855 O O . GLY C 1 98 ? -63.552 28.418 42.721 1.00 38.78 96 GLY C O 1
ATOM 2856 N N . GLU C 1 99 ? -64.588 29.612 44.324 1.00 38.44 97 GLU C N 1
ATOM 2857 C CA . GLU C 1 99 ? -65.851 29.654 43.595 1.00 47.69 97 GLU C CA 1
ATOM 2858 C C . GLU C 1 99 ? -65.818 30.805 42.586 1.00 47.42 97 GLU C C 1
ATOM 2859 O O . GLU C 1 99 ? -65.431 31.925 42.911 1.00 42.91 97 GLU C O 1
ATOM 2865 N N . GLY C 1 100 ? -66.208 30.510 41.351 1.00 41.64 98 GLY C N 1
ATOM 2866 C CA . GLY C 1 100 ? -66.162 31.487 40.286 1.00 34.22 98 GLY C CA 1
ATOM 2867 C C . GLY C 1 100 ? -66.336 30.853 38.921 1.00 42.27 98 GLY C C 1
ATOM 2868 O O . GLY C 1 100 ? -66.108 29.663 38.732 1.00 37.38 98 GLY C O 1
ATOM 2869 N N . HIS C 1 101 ? -66.722 31.668 37.951 1.00 48.58 99 HIS C N 1
ATOM 2870 C CA . HIS C 1 101 ? -66.947 31.184 36.598 1.00 52.85 99 HIS C CA 1
ATOM 2871 C C . HIS C 1 101 ? -65.631 30.895 35.854 1.00 53.35 99 HIS C C 1
ATOM 2872 O O . HIS C 1 101 ? -64.680 31.677 35.924 1.00 47.67 99 HIS C O 1
ATOM 2879 N N . CYS C 1 102 ? -65.576 29.758 35.163 1.00 59.05 100 CYS C N 1
ATOM 2880 C CA . CYS C 1 102 ? -64.417 29.396 34.342 1.00 55.44 100 CYS C CA 1
ATOM 2881 C C . CYS C 1 102 ? -64.792 28.488 33.174 1.00 51.84 100 CYS C C 1
ATOM 2882 O O . CYS C 1 102 ? -65.524 27.518 33.354 1.00 54.56 100 CYS C O 1
ATOM 2885 N N . GLU C 1 103 ? -64.294 28.817 31.983 1.00 41.36 101 GLU C N 1
ATOM 2886 C CA . GLU C 1 103 ? -64.566 28.044 30.769 1.00 46.18 101 GLU C CA 1
ATOM 2887 C C . GLU C 1 103 ? -63.282 27.702 30.043 1.00 48.52 101 GLU C C 1
ATOM 2888 O O . GLU C 1 103 ? -62.255 28.305 30.319 1.00 42.30 101 GLU C O 1
ATOM 2894 N N . PRO C 1 104 ? -63.340 26.748 29.097 1.00 61.86 102 PRO C N 1
ATOM 2895 C CA . PRO C 1 104 ? -62.193 26.535 28.207 1.00 65.97 102 PRO C CA 1
ATOM 2896 C C . PRO C 1 104 ? -61.770 27.840 27.522 1.00 62.62 102 PRO C C 1
ATOM 2897 O O . PRO C 1 104 ? -62.605 28.569 26.974 1.00 66.19 102 PRO C O 1
ATOM 2901 N N . GLY C 1 105 ? -60.478 28.135 27.570 1.00 52.32 103 GLY C N 1
ATOM 2902 C CA . GLY C 1 105 ? -59.960 29.341 26.956 1.00 39.80 103 GLY C CA 1
ATOM 2903 C C . GLY C 1 105 ? -59.600 30.400 27.970 1.00 45.21 103 GLY C C 1
ATOM 2904 O O . GLY C 1 105 ? -58.966 31.392 27.629 1.00 46.48 103 GLY C O 1
ATOM 2905 N N . ASP C 1 106 ? -59.985 30.185 29.223 1.00 45.19 104 ASP C N 1
ATOM 2906 C CA . ASP C 1 106 ? -59.725 31.168 30.267 1.00 39.59 104 ASP C CA 1
ATOM 2907 C C . ASP C 1 106 ? -58.370 30.998 30.953 1.00 35.77 104 ASP C C 1
ATOM 2908 O O . ASP C 1 106 ? -57.975 31.845 31.755 1.00 36.57 104 ASP C O 1
ATOM 2913 N N . CYS C 1 107 ? -57.667 29.908 30.651 1.00 31.62 105 CYS C N 1
ATOM 2914 C CA . CYS C 1 107 ? -56.362 29.660 31.263 1.00 31.97 105 CYS C CA 1
ATOM 2915 C C . CYS C 1 107 ? -55.374 30.787 30.950 1.00 30.62 105 CYS C C 1
ATOM 2916 O O . CYS C 1 107 ? -55.257 31.234 29.807 1.00 41.07 105 CYS C O 1
ATOM 2919 N N . GLY C 1 108 ? -54.656 31.226 31.978 1.00 26.30 106 GLY C N 1
ATOM 2920 C CA . GLY C 1 108 ? -53.686 32.297 31.849 1.00 24.86 106 GLY C CA 1
ATOM 2921 C C . GLY C 1 108 ? -54.143 33.609 32.455 1.00 31.70 106 GLY C C 1
ATOM 2922 O O . GLY C 1 108 ? -53.318 34.481 32.730 1.00 36.76 106 GLY C O 1
ATOM 2923 N N . GLY C 1 109 ? -55.451 33.744 32.664 1.00 23.87 107 GLY C N 1
ATOM 2924 C CA . GLY C 1 109 ? -56.026 34.926 33.281 1.00 23.21 107 GLY C CA 1
ATOM 2925 C C . GLY C 1 109 ? -55.439 35.183 34.652 1.00 25.60 107 GLY C C 1
ATOM 2926 O O . GLY C 1 109 ? -55.250 34.253 35.442 1.00 24.16 107 GLY C O 1
ATOM 2927 N N . LYS C 1 110 ? -55.131 36.446 34.936 1.00 22.79 108 LYS C N 1
ATOM 2928 C CA . LYS C 1 110 ? -54.419 36.788 36.165 1.00 22.33 108 LYS C CA 1
ATOM 2929 C C . LYS C 1 110 ? -55.311 36.840 37.413 1.00 20.08 108 LYS C C 1
ATOM 2930 O O . LYS C 1 110 ? -56.466 37.240 37.356 1.00 20.63 108 LYS C O 1
ATOM 2936 N N . LEU C 1 111 ? -54.749 36.391 38.528 1.00 21.58 109 LEU C N 1
ATOM 2937 C CA . LEU C 1 111 ? -55.327 36.551 39.855 1.00 19.50 109 LEU C CA 1
ATOM 2938 C C . LEU C 1 111 ? -54.470 37.545 40.628 1.00 26.41 109 LEU C C 1
ATOM 2939 O O . LEU C 1 111 ? -53.254 37.353 40.769 1.00 24.11 109 LEU C O 1
ATOM 2944 N N . LEU C 1 112 ? -55.084 38.613 41.125 1.00 27.15 110 LEU C N 1
ATOM 2945 C CA . LEU C 1 112 ? -54.322 39.636 41.845 1.00 28.03 110 LEU C CA 1
ATOM 2946 C C . LEU C 1 112 ? -54.796 39.825 43.274 1.00 27.81 110 LEU C C 1
ATOM 2947 O O . LEU C 1 112 ? -55.996 39.771 43.559 1.00 29.71 110 LEU C O 1
ATOM 2952 N N . CYS C 1 113 ? -53.849 40.026 44.179 1.00 24.70 111 CYS C N 1
ATOM 2953 C CA . CYS C 1 113 ? -54.188 40.570 45.488 1.00 23.65 111 CYS C CA 1
ATOM 2954 C C . CYS C 1 113 ? -53.780 42.043 45.479 1.00 25.09 111 CYS C C 1
ATOM 2955 O O . CYS C 1 113 ? -53.416 42.575 44.435 1.00 28.46 111 CYS C O 1
ATOM 2958 N N . LYS C 1 114 ? -53.827 42.705 46.626 1.00 26.90 112 LYS C N 1
ATOM 2959 C CA . LYS C 1 114 ? -53.456 44.112 46.688 1.00 37.80 112 LYS C CA 1
ATOM 2960 C C . LYS C 1 114 ? -52.001 44.326 46.249 1.00 40.47 112 LYS C C 1
ATOM 2961 O O . LYS C 1 114 ? -51.677 45.315 45.587 1.00 35.22 112 LYS C O 1
ATOM 2967 N N . HIS C 1 115 ? -51.142 43.369 46.585 1.00 28.67 113 HIS C N 1
ATOM 2968 C CA . HIS C 1 115 ? -49.701 43.531 46.428 1.00 37.77 113 HIS C CA 1
ATOM 2969 C C . HIS C 1 115 ? -49.186 43.169 45.035 1.00 40.95 113 HIS C C 1
ATOM 2970 O O . HIS C 1 115 ? -48.061 43.513 44.670 1.00 49.41 113 HIS C O 1
ATOM 2977 N N . GLY C 1 116 ? -50.002 42.472 44.255 1.00 30.82 114 GLY C N 1
ATOM 2978 C CA . GLY C 1 116 ? -49.598 42.121 42.911 1.00 28.86 114 GLY C CA 1
ATOM 2979 C C . GLY C 1 116 ? -50.225 40.837 42.401 1.00 30.61 114 GLY C C 1
ATOM 2980 O O . GLY C 1 116 ? -51.253 40.370 42.898 1.00 26.36 114 GLY C O 1
ATOM 2981 N N . VAL C 1 117 ? -49.587 40.263 41.391 1.00 27.15 115 VAL C N 1
ATOM 2982 C CA . VAL C 1 117 ? -50.074 39.047 40.766 1.00 26.24 115 VAL C CA 1
ATOM 2983 C C . VAL C 1 117 ? -49.637 37.814 41.540 1.00 24.68 115 VAL C C 1
ATOM 2984 O O . VAL C 1 117 ? -48.452 37.609 41.786 1.00 29.73 115 VAL C O 1
ATOM 2988 N N . ILE C 1 118 ? -50.599 36.998 41.946 1.00 20.54 116 ILE C N 1
ATOM 2989 C CA . ILE C 1 118 ? -50.260 35.813 42.720 1.00 26.12 116 ILE C CA 1
ATOM 2990 C C . ILE C 1 118 ? -50.620 34.507 42.026 1.00 30.24 116 ILE C C 1
ATOM 2991 O O . ILE C 1 118 ? -50.221 33.437 42.487 1.00 35.31 116 ILE C O 1
ATOM 2996 N N . GLY C 1 119 ? -51.348 34.580 40.918 1.00 24.59 117 GLY C N 1
ATOM 2997 C CA . GLY C 1 119 ? -51.777 33.358 40.272 1.00 23.09 117 GLY C CA 1
ATOM 2998 C C . GLY C 1 119 ? -52.288 33.491 38.860 1.00 23.19 117 GLY C C 1
ATOM 2999 O O . GLY C 1 119 ? -52.522 34.593 38.376 1.00 30.00 117 GLY C O 1
ATOM 3000 N N . MET C 1 120 ? -52.470 32.347 38.210 1.00 27.76 118 MET C N 1
ATOM 3001 C CA . MET C 1 120 ? -53.017 32.280 36.857 1.00 32.50 118 MET C CA 1
ATOM 3002 C C . MET C 1 120 ? -53.992 31.116 36.752 1.00 31.71 118 MET C C 1
ATOM 3003 O O . MET C 1 120 ? -53.708 30.020 37.252 1.00 25.58 118 MET C O 1
ATOM 3008 N N . ILE C 1 121 ? -55.119 31.341 36.078 1.00 27.09 119 ILE C N 1
ATOM 3009 C CA . ILE C 1 121 ? -56.104 30.286 35.883 1.00 29.66 119 ILE C CA 1
ATOM 3010 C C . ILE C 1 121 ? -55.472 29.110 35.172 1.00 27.48 119 ILE C C 1
ATOM 3011 O O . ILE C 1 121 ? -54.864 29.270 34.123 1.00 24.83 119 ILE C O 1
ATOM 3016 N N . THR C 1 122 ? -55.655 27.921 35.729 1.00 25.24 120 THR C N 1
ATOM 3017 C CA . THR C 1 122 ? -55.033 26.738 35.170 1.00 27.45 120 THR C CA 1
ATOM 3018 C C . THR C 1 122 ? -56.075 25.685 34.835 1.00 33.40 120 THR C C 1
ATOM 3019 O O . THR C 1 122 ? -55.863 24.832 33.966 1.00 37.77 120 THR C O 1
ATOM 3023 N N . ALA C 1 123 ? -57.219 25.784 35.496 1.00 32.93 121 ALA C N 1
ATOM 3024 C CA . ALA C 1 123 ? -58.314 24.855 35.276 1.00 37.95 121 ALA C CA 1
ATOM 3025 C C . ALA C 1 123 ? -59.513 25.339 36.040 1.00 43.07 121 ALA C C 1
ATOM 3026 O O . ALA C 1 123 ? -59.415 26.228 36.883 1.00 44.70 121 ALA C O 1
ATOM 3028 N N . GLY C 1 124 ? -60.662 24.786 35.702 1.00 46.63 122 GLY C N 1
ATOM 3029 C CA . GLY C 1 124 ? -61.855 25.045 36.465 1.00 48.89 122 GLY C CA 1
ATOM 3030 C C . GLY C 1 124 ? -62.999 24.291 35.852 1.00 55.11 122 GLY C C 1
ATOM 3031 O O . GLY C 1 124 ? -62.952 23.905 34.691 1.00 53.75 122 GLY C O 1
ATOM 3032 N N . GLY C 1 125 ? -64.067 24.147 36.615 1.00 76.64 123 GLY C N 1
ATOM 3033 C CA . GLY C 1 125 ? -65.223 23.434 36.134 1.00 87.94 123 GLY C CA 1
ATOM 3034 C C . GLY C 1 125 ? -66.348 24.424 36.245 1.00 90.80 123 GLY C C 1
ATOM 3035 O O . GLY C 1 125 ? -66.134 25.619 36.070 1.00 90.81 123 GLY C O 1
ATOM 3036 N N . ASP C 1 126 ? -67.544 23.944 36.545 1.00 99.04 124 ASP C N 1
ATOM 3037 C CA . ASP C 1 126 ? -68.670 24.846 36.689 1.00 104.76 124 ASP C CA 1
ATOM 3038 C C . ASP C 1 126 ? -68.610 25.576 38.018 1.00 101.22 124 ASP C C 1
ATOM 3039 O O . ASP C 1 126 ? -68.498 24.959 39.080 1.00 101.58 124 ASP C O 1
ATOM 3044 N N . ASN C 1 127 ? -68.628 26.901 37.955 1.00 91.55 125 ASN C N 1
ATOM 3045 C CA . ASN C 1 127 ? -68.585 27.705 39.165 1.00 82.79 125 ASN C CA 1
ATOM 3046 C C . ASN C 1 127 ? -67.409 27.347 40.086 1.00 64.84 125 ASN C C 1
ATOM 3047 O O . ASN C 1 127 ? -67.440 27.611 41.289 1.00 62.58 125 ASN C O 1
ATOM 3052 N N . HIS C 1 128 ? -66.381 26.720 39.524 1.00 47.05 126 HIS C N 1
ATOM 3053 C CA . HIS C 1 128 ? -65.135 26.557 40.254 1.00 47.58 126 HIS C CA 1
ATOM 3054 C C . HIS C 1 128 ? -63.977 26.968 39.365 1.00 43.23 126 HIS C C 1
ATOM 3055 O O . HIS C 1 128 ? -63.936 26.629 38.183 1.00 43.76 126 HIS C O 1
ATOM 3062 N N . VAL C 1 129 ? -63.040 27.709 39.930 1.00 32.18 127 VAL C N 1
ATOM 3063 C CA . VAL C 1 129 ? -61.885 28.145 39.172 1.00 29.91 127 VAL C CA 1
ATOM 3064 C C . VAL C 1 129 ? -60.614 27.809 39.958 1.00 28.30 127 VAL C C 1
ATOM 3065 O O . VAL C 1 129 ? -60.542 28.037 41.161 1.00 29.95 127 VAL C O 1
ATOM 3069 N N . ALA C 1 130 ? -59.628 27.239 39.278 1.00 28.18 128 ALA C N 1
ATOM 3070 C CA . ALA C 1 130 ? -58.371 26.858 39.914 1.00 30.52 128 ALA C CA 1
ATOM 3071 C C . ALA C 1 130 ? -57.198 27.671 39.347 1.00 28.38 128 ALA C C 1
ATOM 3072 O O . ALA C 1 130 ? -57.034 27.797 38.130 1.00 26.93 128 ALA C O 1
ATOM 3074 N N . PHE C 1 131 ? -56.387 28.225 40.239 1.00 27.26 129 PHE C N 1
ATOM 3075 C CA . PHE C 1 131 ? -55.236 29.020 39.828 1.00 26.29 129 PHE C CA 1
ATOM 3076 C C . PHE C 1 131 ? -53.954 28.311 40.221 1.00 25.54 129 PHE C C 1
ATOM 3077 O O . PHE C 1 131 ? -53.890 27.704 41.289 1.00 29.79 129 PHE C O 1
ATOM 3085 N N . THR C 1 132 ? -52.934 28.393 39.369 1.00 26.81 130 THR C N 1
ATOM 3086 C CA . THR C 1 132 ? -51.579 28.052 39.787 1.00 22.33 130 THR C CA 1
ATOM 3087 C C . THR C 1 132 ? -51.006 29.196 40.605 1.00 25.94 130 THR C C 1
ATOM 3088 O O . THR C 1 132 ? -50.952 30.334 40.141 1.00 30.58 130 THR C O 1
ATOM 3092 N N . ASP C 1 133 ? -50.543 28.874 41.806 1.00 24.01 131 ASP C N 1
ATOM 3093 C CA . ASP C 1 133 ? -49.929 29.853 42.684 1.00 29.73 131 ASP C CA 1
ATOM 3094 C C . ASP C 1 133 ? -48.510 30.146 42.211 1.00 26.39 131 ASP C C 1
ATOM 3095 O O . ASP C 1 133 ? -47.662 29.256 42.188 1.00 37.56 131 ASP C O 1
ATOM 3100 N N . LEU C 1 134 ? -48.245 31.404 41.879 1.00 26.99 132 LEU C N 1
ATOM 3101 C CA . LEU C 1 134 ? -46.959 31.788 41.303 1.00 29.37 132 LEU C CA 1
ATOM 3102 C C . LEU C 1 134 ? -45.869 32.042 42.330 1.00 23.71 132 LEU C C 1
ATOM 3103 O O . LEU C 1 134 ? -44.687 32.029 42.007 1.00 31.56 132 LEU C O 1
ATOM 3108 N N . ARG C 1 135 ? -46.274 32.298 43.564 1.00 27.68 133 ARG C N 1
ATOM 3109 C CA . ARG C 1 135 ? -45.331 32.662 44.614 1.00 34.97 133 ARG C CA 1
ATOM 3110 C C . ARG C 1 135 ? -44.238 31.613 44.908 1.00 38.06 133 ARG C C 1
ATOM 3111 O O . ARG C 1 135 ? -43.072 31.982 45.070 1.00 42.16 133 ARG C O 1
ATOM 3119 N N . PRO 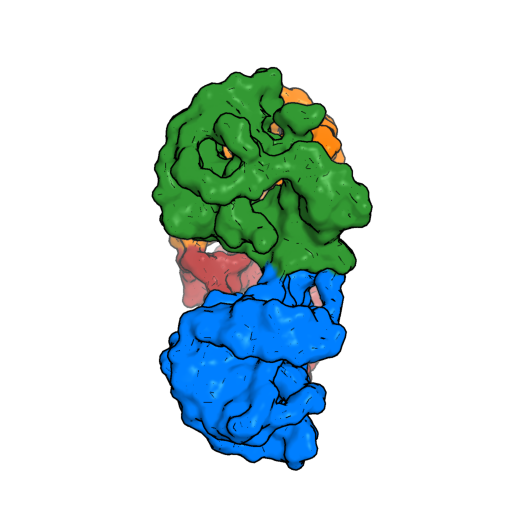C 1 136 ? -44.596 30.314 44.990 1.00 38.22 134 PRO C N 1
ATOM 3120 C CA . PRO C 1 136 ? -43.518 29.323 45.140 1.00 38.57 134 PRO C CA 1
ATOM 3121 C C . PRO C 1 136 ? -42.508 29.359 43.992 1.00 42.97 134 PRO C C 1
ATOM 3122 O O . PRO C 1 136 ? -41.335 29.027 44.185 1.00 37.96 134 PRO C O 1
ATOM 3126 N N . TYR C 1 137 ? -42.967 29.758 42.810 1.00 44.12 135 TYR C N 1
ATOM 3127 C CA . TYR C 1 137 ? -42.138 29.714 41.610 1.00 38.82 135 TYR C CA 1
ATOM 3128 C C . TYR C 1 137 ? -41.479 31.049 41.278 1.00 47.10 135 TYR C C 1
ATOM 3129 O O . TYR C 1 137 ? -40.759 31.147 40.293 1.00 54.53 135 TYR C O 1
ATOM 3138 N N . SER C 1 138 ? -41.692 32.066 42.110 1.00 53.66 136 SER C N 1
ATOM 3139 C CA . SER C 1 138 ? -41.075 33.365 41.860 1.00 54.94 136 SER C CA 1
ATOM 3140 C C . SER C 1 138 ? -39.667 33.381 42.454 1.00 68.59 136 SER C C 1
ATOM 3141 O O . SER C 1 138 ? -39.424 32.840 43.537 1.00 65.87 136 SER C O 1
ATOM 3144 N N . SER C 1 139 ? -38.754 34.007 41.712 1.00 84.12 137 SER C N 1
ATOM 3145 C CA . SER C 1 139 ? -37.344 34.179 42.078 1.00 90.27 137 SER C CA 1
ATOM 3146 C C . SER C 1 139 ? -37.096 34.539 43.541 1.00 88.88 137 SER C C 1
ATOM 3147 O O . SER C 1 139 ? -35.952 34.519 44.002 1.00 85.09 137 SER C O 1
ATOM 3150 N N . GLY D 1 3 ? -40.736 -19.997 25.421 1.00 57.34 1 GLY D N 1
ATOM 3151 C CA . GLY D 1 3 ? -40.897 -18.829 24.562 1.00 33.29 1 GLY D CA 1
ATOM 3152 C C . GLY D 1 3 ? -41.349 -19.048 23.126 1.00 41.46 1 GLY D C 1
ATOM 3153 O O . GLY D 1 3 ? -42.281 -18.393 22.663 1.00 33.82 1 GLY D O 1
ATOM 3154 N N . PRO D 1 4 ? -40.658 -19.930 22.386 1.00 42.57 2 PRO D N 1
ATOM 3155 C CA . PRO D 1 4 ? -41.052 -20.164 20.992 1.00 38.61 2 PRO D CA 1
ATOM 3156 C C . PRO D 1 4 ? -42.474 -20.714 20.831 1.00 29.53 2 PRO D C 1
ATOM 3157 O O . PRO D 1 4 ? -43.051 -20.604 19.749 1.00 28.60 2 PRO D O 1
ATOM 3161 N N . SER D 1 5 ? -43.035 -21.266 21.901 1.00 31.07 3 SER D N 1
ATOM 3162 C CA . SER D 1 5 ? -44.344 -21.912 21.857 1.00 31.82 3 SER D CA 1
ATOM 3163 C C . SER D 1 5 ? -45.499 -20.974 22.222 1.00 32.29 3 SER D C 1
ATOM 3164 O O . SER D 1 5 ? -46.658 -21.363 22.147 1.00 35.66 3 SER D O 1
ATOM 3167 N N . ASP D 1 6 ? -45.190 -19.748 22.624 1.00 32.11 4 ASP D N 1
ATOM 3168 C CA . ASP D 1 6 ? -46.230 -18.810 23.046 1.00 41.33 4 ASP D CA 1
ATOM 3169 C C . ASP D 1 6 ? -47.176 -18.428 21.907 1.00 33.85 4 ASP D C 1
ATOM 3170 O O . ASP D 1 6 ? -46.733 -18.028 20.835 1.00 32.61 4 ASP D O 1
ATOM 3175 N N . MET D 1 7 ? -48.477 -18.555 22.153 1.00 38.08 5 MET D N 1
ATOM 3176 C CA . MET D 1 7 ? -49.499 -18.219 21.159 1.00 40.81 5 MET D CA 1
ATOM 3177 C C . MET D 1 7 ? -49.893 -16.750 21.239 1.00 42.41 5 MET D C 1
ATOM 3178 O O . MET D 1 7 ? -51.057 -16.401 21.064 1.00 53.41 5 MET D O 1
ATOM 3183 N N . PHE D 1 8 ? -48.911 -15.900 21.505 1.00 38.14 6 PHE D N 1
ATOM 3184 C CA . PHE D 1 8 ? -49.116 -14.462 21.585 1.00 36.57 6 PHE D CA 1
ATOM 3185 C C . PHE D 1 8 ? -47.784 -13.783 21.325 1.00 30.29 6 PHE D C 1
ATOM 3186 O O . PHE D 1 8 ? -46.738 -14.422 21.358 1.00 37.09 6 PHE D O 1
ATOM 3194 N N . VAL D 1 9 ? -47.819 -12.484 21.079 1.00 33.74 7 VAL D N 1
ATOM 3195 C CA . VAL D 1 9 ? -46.589 -11.734 20.899 1.00 29.64 7 VAL D CA 1
ATOM 3196 C C . VAL D 1 9 ? -46.498 -10.714 22.020 1.00 31.20 7 VAL D C 1
ATOM 3197 O O . VAL D 1 9 ? -47.450 -9.982 22.275 1.00 37.65 7 VAL D O 1
ATOM 3201 N N . HIS D 1 10 ? -45.369 -10.709 22.714 1.00 47.99 8 HIS D N 1
ATOM 3202 C CA . HIS D 1 10 ? -45.157 -9.850 23.871 1.00 38.19 8 HIS D CA 1
ATOM 3203 C C . HIS D 1 10 ? -43.923 -8.996 23.606 1.00 36.09 8 HIS D C 1
ATOM 3204 O O . HIS D 1 10 ? -42.796 -9.462 23.772 1.00 33.97 8 HIS D O 1
ATOM 3211 N N . THR D 1 11 ? -44.133 -7.752 23.180 1.00 38.03 9 THR D N 1
ATOM 3212 C CA . THR D 1 11 ? -43.024 -6.855 22.864 1.00 34.23 9 THR D CA 1
ATOM 3213 C C . THR D 1 11 ? -42.612 -6.096 24.107 1.00 42.62 9 THR D C 1
ATOM 3214 O O . THR D 1 11 ? -43.101 -6.381 25.196 1.00 38.05 9 THR D O 1
ATOM 3218 N N . ARG D 1 12 ? -41.728 -5.117 23.941 1.00 57.71 10 ARG D N 1
ATOM 3219 C CA . ARG D 1 12 ? -41.241 -4.346 25.080 1.00 63.93 10 ARG D CA 1
ATOM 3220 C C . ARG D 1 12 ? -42.367 -3.627 25.824 1.00 65.41 10 ARG D C 1
ATOM 3221 O O . ARG D 1 12 ? -42.301 -3.464 27.040 1.00 72.54 10 ARG D O 1
ATOM 3229 N N . ASP D 1 13 ? -43.389 -3.185 25.101 1.00 64.23 11 ASP D N 1
ATOM 3230 C CA . ASP D 1 13 ? -44.439 -2.378 25.723 1.00 69.62 11 ASP D CA 1
ATOM 3231 C C . ASP D 1 13 ? -45.857 -2.957 25.547 1.00 66.64 11 ASP D C 1
ATOM 3232 O O . ASP D 1 13 ? -46.797 -2.487 26.183 1.00 64.93 11 ASP D O 1
ATOM 3237 N N . ALA D 1 14 ? -46.013 -3.990 24.720 1.00 58.58 12 ALA D N 1
ATOM 3238 C CA . ALA D 1 14 ? -47.354 -4.442 24.351 1.00 46.11 12 ALA D CA 1
ATOM 3239 C C . ALA D 1 14 ? -47.516 -5.963 24.233 1.00 47.17 12 ALA D C 1
ATOM 3240 O O . ALA D 1 14 ? -46.543 -6.702 24.047 1.00 45.72 12 ALA D O 1
ATOM 3242 N N . ILE D 1 15 ? -48.764 -6.418 24.337 1.00 42.19 13 ILE D N 1
ATOM 3243 C CA . ILE D 1 15 ? -49.094 -7.821 24.120 1.00 35.64 13 ILE D CA 1
ATOM 3244 C C . ILE D 1 15 ? -50.115 -7.952 22.995 1.00 34.15 13 ILE D C 1
ATOM 3245 O O . ILE D 1 15 ? -51.158 -7.309 23.005 1.00 39.87 13 ILE D O 1
ATOM 3250 N N . TYR D 1 16 ? -49.807 -8.803 22.029 1.00 40.80 14 TYR D N 1
ATOM 3251 C CA . TYR D 1 16 ? -50.665 -8.998 20.874 1.00 32.82 14 TYR D CA 1
ATOM 3252 C C . TYR D 1 16 ? -51.297 -10.384 20.920 1.00 32.81 14 TYR D C 1
ATOM 3253 O O . TYR D 1 16 ? -50.593 -11.386 20.997 1.00 31.77 14 TYR D O 1
ATOM 3262 N N . LYS D 1 17 ? -52.624 -10.436 20.880 1.00 31.77 15 LYS D N 1
ATOM 3263 C CA . LYS D 1 17 ? -53.345 -11.702 20.894 1.00 32.18 15 LYS D CA 1
ATOM 3264 C C . LYS D 1 17 ? -54.436 -11.789 19.829 1.00 31.60 15 LYS D C 1
ATOM 3265 O O . LYS D 1 17 ? -54.915 -10.776 19.324 1.00 44.18 15 LYS D O 1
ATOM 3271 N N . CYS D 1 18 ? -54.823 -13.015 19.500 1.00 40.87 16 CYS D N 1
ATOM 3272 C CA . CYS D 1 18 ? -56.000 -13.267 18.689 1.00 31.81 16 CYS D CA 1
ATOM 3273 C C . CYS D 1 18 ? -57.224 -12.907 19.503 1.00 33.51 16 CYS D C 1
ATOM 3274 O O . CYS D 1 18 ? -57.357 -13.341 20.644 1.00 39.46 16 CYS D O 1
ATOM 3277 N N . ALA D 1 19 ? -58.101 -12.100 18.914 1.00 40.04 17 ALA D N 1
ATOM 3278 C CA . ALA D 1 19 ? -59.281 -11.581 19.593 1.00 37.07 17 ALA D CA 1
ATOM 3279 C C . ALA D 1 19 ? -60.210 -12.708 20.084 1.00 43.08 17 ALA D C 1
ATOM 3280 O O . ALA D 1 19 ? -60.780 -12.605 21.171 1.00 38.73 17 ALA D O 1
ATOM 3282 N N . HIS D 1 20 ? -60.379 -13.758 19.335 1.00 36.55 18 HIS D N 1
ATOM 3283 C CA . HIS D 1 20 ? -61.228 -14.777 19.825 1.00 38.45 18 HIS D CA 1
ATOM 3284 C C . HIS D 1 20 ? -60.665 -15.578 21.001 1.00 47.38 18 HIS D C 1
ATOM 3285 O O . HIS D 1 20 ? -61.378 -16.322 21.621 1.00 49.22 18 HIS D O 1
ATOM 3292 N N . LEU D 1 21 ? -59.399 -15.390 21.325 1.00 48.34 19 LEU D N 1
ATOM 3293 C CA . LEU D 1 21 ? -58.794 -16.015 22.503 1.00 51.09 19 LEU D CA 1
ATOM 3294 C C . LEU D 1 21 ? -58.682 -15.109 23.723 1.00 52.26 19 LEU D C 1
ATOM 3295 O O . LEU D 1 21 ? -58.087 -15.497 24.725 1.00 60.04 19 LEU D O 1
ATOM 3300 N N . THR D 1 22 ? -59.223 -13.904 23.658 1.00 41.23 20 THR D N 1
ATOM 3301 C CA . THR D 1 22 ? -59.146 -13.050 24.827 1.00 42.72 20 THR D CA 1
ATOM 3302 C C . THR D 1 22 ? -60.389 -12.151 24.896 1.00 43.80 20 THR D C 1
ATOM 3303 O O . THR D 1 22 ? -61.363 -12.375 24.175 1.00 43.70 20 THR D O 1
ATOM 3307 N N . ASN D 1 23 ? -60.360 -11.152 25.774 1.00 48.10 21 ASN D N 1
ATOM 3308 C CA . ASN D 1 23 ? -61.456 -10.199 25.918 1.00 48.61 21 ASN D CA 1
ATOM 3309 C C . ASN D 1 23 ? -60.928 -8.818 26.268 1.00 51.46 21 ASN D C 1
ATOM 3310 O O . ASN D 1 23 ? -59.876 -8.702 26.902 1.00 51.70 21 ASN D O 1
ATOM 3315 N N . PRO D 1 24 ? -61.660 -7.766 25.866 1.00 49.30 22 PRO D N 1
ATOM 3316 C CA . PRO D 1 24 ? -61.176 -6.404 26.114 1.00 49.95 22 PRO D CA 1
ATOM 3317 C C . PRO D 1 24 ? -61.089 -6.067 27.598 1.00 56.36 22 PRO D C 1
ATOM 3318 O O . PRO D 1 24 ? -61.938 -6.472 28.402 1.00 61.68 22 PRO D O 1
ATOM 3322 N N . THR D 1 25 ? -60.045 -5.320 27.938 1.00 52.13 23 THR D N 1
ATOM 3323 C CA . THR D 1 25 ? -59.744 -4.918 29.306 1.00 61.69 23 THR D CA 1
ATOM 3324 C C . THR D 1 25 ? -59.386 -3.436 29.297 1.00 68.13 23 THR D C 1
ATOM 3325 O O . THR D 1 25 ? -59.513 -2.773 28.262 1.00 68.63 23 THR D O 1
ATOM 3329 N N . ASP D 1 26 ? -58.916 -2.908 30.422 1.00 72.22 24 ASP D N 1
ATOM 3330 C CA . ASP D 1 26 ? -58.660 -1.472 30.483 1.00 76.41 24 ASP D CA 1
ATOM 3331 C C . ASP D 1 26 ? -57.292 -1.122 29.892 1.00 70.05 24 ASP D C 1
ATOM 3332 O O . ASP D 1 26 ? -57.021 0.037 29.573 1.00 69.19 24 ASP D O 1
ATOM 3337 N N . GLU D 1 27 ? -56.463 -2.131 29.651 1.00 60.90 25 GLU D N 1
ATOM 3338 C CA . GLU D 1 27 ? -55.177 -1.866 29.027 1.00 61.65 25 GLU D CA 1
ATOM 3339 C C . GLU D 1 27 ? -55.255 -2.151 27.536 1.00 55.57 25 GLU D C 1
ATOM 3340 O O . GLU D 1 27 ? -54.255 -2.040 26.831 1.00 53.41 25 GLU D O 1
ATOM 3346 N N . THR D 1 28 ? -56.441 -2.519 27.059 1.00 46.07 26 THR D N 1
ATOM 3347 C CA . THR D 1 28 ? -56.635 -2.699 25.626 1.00 43.31 26 THR D CA 1
ATOM 3348 C C . THR D 1 28 ? -56.417 -1.369 24.915 1.00 42.73 26 THR D C 1
ATOM 3349 O O . THR D 1 28 ? -57.027 -0.358 25.275 1.00 44.33 26 THR D O 1
ATOM 3353 N N . ILE D 1 29 ? -55.551 -1.372 23.905 1.00 40.66 27 ILE D N 1
ATOM 3354 C CA . ILE D 1 29 ? -55.253 -0.162 23.139 1.00 43.80 27 ILE D CA 1
ATOM 3355 C C . ILE D 1 29 ? -55.630 -0.314 21.665 1.00 37.99 27 ILE D C 1
ATOM 3356 O O . ILE D 1 29 ? -55.562 0.645 20.902 1.00 40.46 27 ILE D O 1
ATOM 3361 N N . LEU D 1 30 ? -56.018 -1.523 21.269 1.00 36.74 28 LEU D N 1
ATOM 3362 C CA . LEU D 1 30 ? -56.462 -1.777 19.902 1.00 34.98 28 LEU D CA 1
ATOM 3363 C C . LEU D 1 30 ? -57.316 -3.029 19.839 1.00 34.63 28 LEU D C 1
ATOM 3364 O O . LEU D 1 30 ? -56.954 -4.059 20.385 1.00 34.70 28 LEU D O 1
ATOM 3369 N N . LEU D 1 31 ? -58.465 -2.925 19.186 1.00 34.48 29 LEU D N 1
ATOM 3370 C CA . LEU D 1 31 ? -59.304 -4.086 18.942 1.00 40.03 29 LEU D CA 1
ATOM 3371 C C . LEU D 1 31 ? -59.838 -4.027 17.522 1.00 33.13 29 LEU D C 1
ATOM 3372 O O . LEU D 1 31 ? -60.609 -3.147 17.179 1.00 33.53 29 LEU D O 1
ATOM 3377 N N . ALA D 1 32 ? -59.406 -4.967 16.699 1.00 36.84 30 ALA D N 1
ATOM 3378 C CA . ALA D 1 32 ? -59.795 -5.002 15.301 1.00 37.21 30 ALA D CA 1
ATOM 3379 C C . ALA D 1 32 ? -60.257 -6.406 14.945 1.00 30.90 30 ALA D C 1
ATOM 3380 O O . ALA D 1 32 ? -59.440 -7.298 14.723 1.00 32.18 30 ALA D O 1
ATOM 3382 N N . LEU D 1 33 ? -61.571 -6.596 14.915 1.00 40.81 31 LEU D N 1
ATOM 3383 C CA . LEU D 1 33 ? -62.148 -7.895 14.606 1.00 45.40 31 LEU D CA 1
ATOM 3384 C C . LEU D 1 33 ? -61.928 -8.261 13.129 1.00 46.76 31 LEU D C 1
ATOM 3385 O O . LEU D 1 33 ? -61.962 -9.437 12.755 1.00 52.39 31 LEU D O 1
ATOM 3390 N N . THR D 1 34 ? -61.679 -7.252 12.298 1.00 43.50 32 THR D N 1
ATOM 3391 C CA . THR D 1 34 ? -61.379 -7.482 10.884 1.00 53.01 32 THR D CA 1
ATOM 3392 C C . THR D 1 34 ? -59.960 -8.002 10.676 1.00 55.67 32 THR D C 1
ATOM 3393 O O . THR D 1 34 ? -59.568 -8.323 9.553 1.00 62.88 32 THR D O 1
ATOM 3397 N N . ALA D 1 35 ? -59.179 -8.050 11.749 1.00 46.11 33 ALA D N 1
ATOM 3398 C CA . ALA D 1 35 ? -57.865 -8.671 11.688 1.00 38.29 33 ALA D CA 1
ATOM 3399 C C . ALA D 1 35 ? -57.723 -9.721 12.786 1.00 42.83 33 ALA D C 1
ATOM 3400 O O . ALA D 1 35 ? -56.655 -10.322 12.944 1.00 42.22 33 ALA D O 1
ATOM 3402 N N . ASP D 1 36 ? -58.826 -9.956 13.504 1.00 41.80 34 ASP D N 1
ATOM 3403 C CA . ASP D 1 36 ? -58.865 -10.839 14.673 1.00 43.27 34 ASP D CA 1
ATOM 3404 C C . ASP D 1 36 ? -57.735 -10.479 15.647 1.00 36.91 34 ASP D C 1
ATOM 3405 O O . ASP D 1 36 ? -56.958 -11.330 16.082 1.00 29.76 34 ASP D O 1
ATOM 3410 N N . LEU D 1 37 ? -57.631 -9.199 15.973 1.00 33.30 35 LEU D N 1
ATOM 3411 C CA . LEU D 1 37 ? -56.487 -8.743 16.739 1.00 29.70 35 LEU D CA 1
ATOM 3412 C C . LEU D 1 37 ? -56.882 -7.845 17.900 1.00 34.88 35 LEU D C 1
ATOM 3413 O O . LEU D 1 37 ? -57.714 -6.947 17.761 1.00 31.48 35 LEU D O 1
ATOM 3418 N N . GLN D 1 38 ? -56.299 -8.135 19.058 1.00 36.54 36 GLN D N 1
ATOM 3419 C CA . GLN D 1 38 ? -56.405 -7.297 20.240 1.00 33.34 36 GLN D CA 1
ATOM 3420 C C . GLN D 1 38 ? -55.006 -7.001 20.729 1.00 33.25 36 GLN D C 1
ATOM 3421 O O . GLN D 1 38 ? -54.158 -7.894 20.758 1.00 32.68 36 GLN D O 1
ATOM 3427 N N . VAL D 1 39 ? -54.746 -5.740 21.059 1.00 33.91 37 VAL D N 1
ATOM 3428 C CA . VAL D 1 39 ? -53.443 -5.339 21.575 1.00 34.23 37 VAL D CA 1
ATOM 3429 C C . VAL D 1 39 ? -53.573 -4.682 22.946 1.00 36.53 37 VAL D C 1
ATOM 3430 O O . VAL D 1 39 ? -54.403 -3.794 23.145 1.00 39.83 37 VAL D O 1
ATOM 3434 N N . ASP D 1 40 ? -52.766 -5.139 23.898 1.00 37.50 38 ASP D N 1
ATOM 3435 C CA . ASP D 1 40 ? -52.783 -4.580 25.249 1.00 40.05 38 ASP D CA 1
ATOM 3436 C C . ASP D 1 40 ? -51.449 -3.953 25.620 1.00 46.91 38 ASP D C 1
ATOM 3437 O O . ASP D 1 40 ? -50.395 -4.432 25.210 1.00 53.95 38 ASP D O 1
ATOM 3442 N N . SER D 1 41 ? -51.500 -2.869 26.385 1.00 52.79 39 SER D N 1
ATOM 3443 C CA . SER D 1 41 ? -50.290 -2.309 26.974 1.00 56.99 39 SER D CA 1
ATOM 3444 C C . SER D 1 41 ? -49.813 -3.200 28.129 1.00 57.22 39 SER D C 1
ATOM 3445 O O . SER D 1 41 ? -50.606 -3.930 28.733 1.00 56.76 39 SER D O 1
ATOM 3448 N N . THR D 1 42 ? -48.524 -3.148 28.443 1.00 56.72 40 THR D N 1
ATOM 3449 C CA . THR D 1 42 ? -48.018 -3.939 29.556 1.00 59.04 40 THR D CA 1
ATOM 3450 C C . THR D 1 42 ? -46.840 -3.250 30.246 1.00 65.85 40 THR D C 1
ATOM 3451 O O . THR D 1 42 ? -45.989 -2.630 29.603 1.00 67.27 40 THR D O 1
ATOM 3455 N N . ASN D 1 43 ? -46.814 -3.352 31.569 1.00 74.53 41 ASN D N 1
ATOM 3456 C CA . ASN D 1 43 ? -45.759 -2.751 32.374 1.00 81.71 41 ASN D CA 1
ATOM 3457 C C . ASN D 1 43 ? -44.480 -3.589 32.370 1.00 79.45 41 ASN D C 1
ATOM 3458 O O . ASN D 1 43 ? -43.385 -3.052 32.549 1.00 79.39 41 ASN D O 1
ATOM 3463 N N . VAL D 1 44 ? -44.621 -4.903 32.197 1.00 73.04 42 VAL D N 1
ATOM 3464 C CA . VAL D 1 44 ? -43.461 -5.792 32.179 1.00 70.76 42 VAL D CA 1
ATOM 3465 C C . VAL D 1 44 ? -43.022 -6.057 30.740 1.00 66.51 42 VAL D C 1
ATOM 3466 O O . VAL D 1 44 ? -43.777 -6.599 29.930 1.00 59.34 42 VAL D O 1
ATOM 3470 N N . PRO D 1 45 ? -41.787 -5.652 30.413 1.00 67.75 43 PRO D N 1
ATOM 3471 C CA . PRO D 1 45 ? -41.246 -5.796 29.057 1.00 67.31 43 PRO D CA 1
ATOM 3472 C C . PRO D 1 45 ? -41.144 -7.249 28.607 1.00 62.16 43 PRO D C 1
ATOM 3473 O O . PRO D 1 45 ? -40.763 -8.118 29.395 1.00 65.21 43 PRO D O 1
ATOM 3477 N N . GLY D 1 46 ? -41.464 -7.490 27.337 1.00 53.20 44 GLY D N 1
ATOM 3478 C CA . GLY D 1 46 ? -41.406 -8.820 26.759 1.00 43.61 44 GLY D CA 1
ATOM 3479 C C . GLY D 1 46 ? -40.204 -8.995 25.852 1.00 45.19 44 GLY D C 1
ATOM 3480 O O . GLY D 1 46 ? -39.543 -8.027 25.479 1.00 55.50 44 GLY D O 1
ATOM 3481 N N . PRO D 1 47 ? -39.912 -10.244 25.485 1.00 44.37 45 PRO D N 1
ATOM 3482 C CA . PRO D 1 47 ? -38.706 -10.558 24.713 1.00 46.28 45 PRO D CA 1
ATOM 3483 C C . PRO D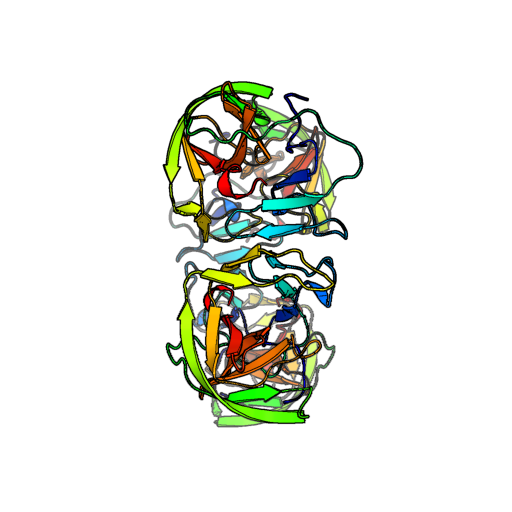 1 47 ? -38.835 -10.329 23.206 1.00 47.90 45 PRO D C 1
ATOM 3484 O O . PRO D 1 47 ? -37.812 -10.258 22.528 1.00 54.64 45 PRO D O 1
ATOM 3488 N N . ASP D 1 48 ? -40.060 -10.221 22.696 1.00 44.53 46 ASP D N 1
ATOM 3489 C CA . ASP D 1 48 ? -40.300 -10.176 21.249 1.00 39.38 46 ASP D CA 1
ATOM 3490 C C . ASP D 1 48 ? -40.061 -8.794 20.634 1.00 48.98 46 ASP D C 1
ATOM 3491 O O . ASP D 1 48 ? -40.170 -7.762 21.308 1.00 51.15 46 ASP D O 1
ATOM 3496 N N . VAL D 1 49 ? -39.740 -8.784 19.345 1.00 45.38 47 VAL D N 1
ATOM 3497 C CA . VAL D 1 49 ? -39.518 -7.543 18.610 1.00 44.98 47 VAL D CA 1
ATOM 3498 C C . VAL D 1 49 ? -40.264 -7.604 17.280 1.00 48.26 47 VAL D C 1
ATOM 3499 O O . VAL D 1 49 ? -40.070 -8.542 16.504 1.00 43.66 47 VAL D O 1
ATOM 3503 N N . ILE D 1 50 ? -41.126 -6.619 17.025 1.00 41.02 48 ILE D N 1
ATOM 3504 C CA . ILE D 1 50 ? -41.787 -6.516 15.725 1.00 40.95 48 ILE D CA 1
ATOM 3505 C C . ILE D 1 50 ? -41.002 -5.568 14.817 1.00 44.32 48 ILE D C 1
ATOM 3506 O O . ILE D 1 50 ? -40.961 -4.364 15.055 1.00 46.59 48 ILE D O 1
ATOM 3511 N N . PRO D 1 51 ? -40.369 -6.155 13.827 1.00 46.96 49 PRO D N 1
ATOM 3512 C CA . PRO D 1 51 ? -39.469 -5.444 12.951 1.00 45.63 49 PRO D CA 1
ATOM 3513 C C . PRO D 1 51 ? -40.217 -4.634 11.934 1.00 44.00 49 PRO D C 1
ATOM 3514 O O . PRO D 1 51 ? -41.375 -4.833 11.675 1.00 45.42 49 PRO D O 1
ATOM 3518 N N . CYS D 1 52 ? -39.509 -3.701 11.347 1.00 56.18 50 CYS D N 1
ATOM 3519 C CA . CYS D 1 52 ? -40.102 -2.772 10.433 1.00 61.01 50 CYS D CA 1
ATOM 3520 C C . CYS D 1 52 ? -39.452 -2.949 9.112 1.00 61.11 50 CYS D C 1
ATOM 3521 O O . CYS D 1 52 ? -39.093 -2.024 8.434 1.00 69.98 50 CYS D O 1
ATOM 3524 N N . CYS D 1 53 ? -39.283 -4.198 8.788 1.00 56.22 51 CYS D N 1
ATOM 3525 C CA . CYS D 1 53 ? -38.681 -4.671 7.544 1.00 60.33 51 CYS D CA 1
ATOM 3526 C C . CYS D 1 53 ? -39.732 -5.075 6.516 1.00 59.86 51 CYS D C 1
ATOM 3527 O O . CYS D 1 53 ? -40.919 -4.816 6.693 1.00 53.40 51 CYS D O 1
ATOM 3530 N N . ASP D 1 54 ? -39.278 -5.732 5.453 1.00 65.39 52 ASP D N 1
ATOM 3531 C CA . ASP D 1 54 ? -40.135 -6.062 4.318 1.00 66.24 52 ASP D CA 1
ATOM 3532 C C . ASP D 1 54 ? -40.193 -7.569 4.018 1.00 61.12 52 ASP D C 1
ATOM 3533 O O . ASP D 1 54 ? -40.927 -7.999 3.126 1.00 61.33 52 ASP D O 1
ATOM 3538 N N . CYS D 1 55 ? -39.415 -8.358 4.756 1.00 58.74 53 CYS D N 1
ATOM 3539 C CA . CYS D 1 55 ? -39.346 -9.810 4.547 1.00 60.50 53 CYS D CA 1
ATOM 3540 C C . CYS D 1 55 ? -40.725 -10.472 4.598 1.00 64.08 53 CYS D C 1
ATOM 3541 O O . CYS D 1 55 ? -41.604 -10.034 5.341 1.00 68.78 53 CYS D O 1
ATOM 3544 N N . THR D 1 56 ? -40.914 -11.521 3.804 1.00 60.91 54 THR D N 1
ATOM 3545 C CA . THR D 1 56 ? -42.166 -12.274 3.828 1.00 61.92 54 THR D CA 1
ATOM 3546 C C . THR D 1 56 ? -41.917 -13.765 4.020 1.00 68.96 54 THR D C 1
ATOM 3547 O O . THR D 1 56 ? -42.858 -14.552 4.155 1.00 67.12 54 THR D O 1
ATOM 3551 N N . ALA D 1 57 ? -40.645 -14.144 4.059 1.00 66.62 55 ALA D N 1
ATOM 3552 C CA . ALA D 1 57 ? -40.290 -15.537 4.264 1.00 61.87 55 ALA D CA 1
ATOM 3553 C C . ALA D 1 57 ? -39.625 -15.705 5.628 1.00 62.21 55 ALA D C 1
ATOM 3554 O O . ALA D 1 57 ? -38.846 -14.859 6.082 1.00 69.72 55 ALA D O 1
ATOM 3556 N N . GLY D 1 58 ? -39.938 -16.818 6.274 1.00 40.89 56 GLY D N 1
ATOM 3557 C CA . GLY D 1 58 ? -39.405 -17.098 7.582 1.00 39.75 56 GLY D CA 1
ATOM 3558 C C . GLY D 1 58 ? -39.880 -18.438 8.088 1.00 36.32 56 GLY D C 1
ATOM 3559 O O . GLY D 1 58 ? -39.916 -19.420 7.345 1.00 32.56 56 GLY D O 1
ATOM 3560 N N . CYS D 1 59 ? -40.204 -18.479 9.374 1.00 26.40 57 CYS D N 1
ATOM 3561 C CA . CYS D 1 59 ? -40.637 -19.700 10.023 1.00 22.45 57 CYS D CA 1
ATOM 3562 C C . CYS D 1 59 ? -41.786 -19.452 10.994 1.00 21.81 57 CYS D C 1
ATOM 3563 O O . CYS D 1 59 ? -41.928 -18.352 11.534 1.00 27.18 57 CYS D O 1
ATOM 3566 N N . TYR D 1 60 ? -42.618 -20.470 11.206 1.00 24.33 58 TYR D N 1
ATOM 3567 C CA . TYR D 1 60 ? -43.753 -20.341 12.119 1.00 26.76 58 TYR D CA 1
ATOM 3568 C C . TYR D 1 60 ? -43.930 -21.566 13.005 1.00 32.31 58 TYR D C 1
ATOM 3569 O O . TYR D 1 60 ? -43.477 -22.657 12.674 1.00 29.36 58 TYR D O 1
ATOM 3578 N N . TYR D 1 61 ? -44.563 -21.355 14.155 1.00 32.34 59 TYR D N 1
ATOM 3579 C CA . TYR D 1 61 ? -44.883 -22.434 15.068 1.00 21.97 59 TYR D CA 1
ATOM 3580 C C . TYR D 1 61 ? -46.219 -23.076 14.732 1.00 29.77 59 TYR D C 1
ATOM 3581 O O . TYR D 1 61 ? -47.240 -22.397 14.607 1.00 33.55 59 TYR D O 1
ATOM 3590 N N . SER D 1 62 ? -46.207 -24.394 14.583 1.00 26.00 60 SER D N 1
ATOM 3591 C CA . SER D 1 62 ? -47.439 -25.148 14.424 1.00 31.94 60 SER D CA 1
ATOM 3592 C C . SER D 1 62 ? -47.716 -25.907 15.713 1.00 35.07 60 SER D C 1
ATOM 3593 O O . SER D 1 62 ? -46.956 -26.799 16.094 1.00 39.02 60 SER D O 1
ATOM 3596 N N . ARG D 1 63 ? -48.782 -25.532 16.407 1.00 29.18 61 ARG D N 1
ATOM 3597 C CA . ARG D 1 63 ? -49.108 -26.182 17.672 1.00 36.22 61 ARG D CA 1
ATOM 3598 C C . ARG D 1 63 ? -49.611 -27.614 17.469 1.00 33.98 61 ARG D C 1
ATOM 3599 O O . ARG D 1 63 ? -49.267 -28.508 18.241 1.00 36.71 61 ARG D O 1
ATOM 3607 N N . SER D 1 64 ? -50.426 -27.830 16.441 1.00 27.72 62 SER D N 1
ATOM 3608 C CA . SER D 1 64 ? -50.964 -29.161 16.180 1.00 35.98 62 SER D CA 1
ATOM 3609 C C . SER D 1 64 ? -49.846 -30.158 15.861 1.00 37.32 62 SER D C 1
ATOM 3610 O O . SER D 1 64 ? -49.943 -31.334 16.219 1.00 35.15 62 SER D O 1
ATOM 3613 N N . LYS D 1 65 ? -48.785 -29.687 15.210 1.00 37.16 63 LYS D N 1
ATOM 3614 C CA . LYS D 1 65 ? -47.623 -30.533 14.925 1.00 35.68 63 LYS D CA 1
ATOM 3615 C C . LYS D 1 65 ? -46.508 -30.362 15.972 1.00 36.03 63 LYS D C 1
ATOM 3616 O O . LYS D 1 65 ? -45.524 -31.098 15.947 1.00 34.09 63 LYS D O 1
ATOM 3622 N N . ASP D 1 66 ? -46.672 -29.380 16.865 1.00 36.64 64 ASP D N 1
ATOM 3623 C CA . ASP D 1 66 ? -45.684 -28.999 17.896 1.00 32.12 64 ASP D CA 1
ATOM 3624 C C . ASP D 1 66 ? -44.249 -28.869 17.386 1.00 31.57 64 ASP D C 1
ATOM 3625 O O . ASP D 1 66 ? -43.312 -29.372 18.000 1.00 36.14 64 ASP D O 1
ATOM 3630 N N . ARG D 1 67 ? -44.074 -28.134 16.297 1.00 32.27 65 ARG D N 1
ATOM 3631 C CA . ARG D 1 67 ? -42.744 -27.874 15.770 1.00 32.84 65 ARG D CA 1
ATOM 3632 C C . ARG D 1 67 ? -42.790 -26.625 14.912 1.00 33.48 65 ARG D C 1
ATOM 3633 O O . ARG D 1 67 ? -43.867 -26.117 14.609 1.00 28.55 65 ARG D O 1
ATOM 3641 N N . TYR D 1 68 ? -41.614 -26.122 14.549 1.00 31.20 66 TYR D N 1
ATOM 3642 C CA . TYR D 1 68 ? -41.509 -25.005 13.632 1.00 22.24 66 TYR D CA 1
ATOM 3643 C C . TYR D 1 68 ? -41.398 -25.485 12.180 1.00 23.70 66 TYR D C 1
ATOM 3644 O O . TYR D 1 68 ? -40.858 -26.551 11.911 1.00 28.32 66 TYR D O 1
ATOM 3653 N N . PHE D 1 69 ? -41.927 -24.679 11.262 1.00 21.59 67 PHE D N 1
ATOM 3654 C CA . PHE D 1 69 ? -41.848 -24.906 9.825 1.00 21.74 67 PHE D CA 1
ATOM 3655 C C . PHE D 1 69 ? -41.273 -23.692 9.101 1.00 25.72 67 PHE D C 1
ATOM 3656 O O . PHE D 1 69 ? -41.653 -22.570 9.394 1.00 28.71 67 PHE D O 1
ATOM 3664 N N . PRO D 1 70 ? -40.401 -23.906 8.111 1.00 36.01 68 PRO D N 1
ATOM 3665 C CA . PRO D 1 70 ? -40.128 -22.804 7.182 1.00 31.93 68 PRO D CA 1
ATOM 3666 C C . PRO D 1 70 ? -41.369 -22.467 6.360 1.00 30.46 68 PRO D C 1
ATOM 3667 O O . PRO D 1 70 ? -42.227 -23.324 6.141 1.00 35.13 68 PRO D O 1
ATOM 3671 N N . VAL D 1 71 ? -41.471 -21.223 5.921 1.00 23.81 69 VAL D N 1
ATOM 3672 C CA . VAL D 1 71 ? -42.610 -20.805 5.117 1.00 24.52 69 VAL D CA 1
ATOM 3673 C C . VAL D 1 71 ? -42.236 -19.585 4.280 1.00 31.56 69 VAL D C 1
ATOM 3674 O O . VAL D 1 71 ? -41.471 -18.723 4.719 1.00 33.71 69 VAL D O 1
ATOM 3678 N N . GLU D 1 72 ? -42.738 -19.541 3.052 1.00 40.49 70 GLU D N 1
ATOM 3679 C CA . GLU D 1 72 ? -42.563 -18.372 2.204 1.00 49.59 70 GLU D CA 1
ATOM 3680 C C . GLU D 1 72 ? -43.940 -17.793 1.943 1.00 43.23 70 GLU D C 1
ATOM 3681 O O . GLU D 1 72 ? -44.812 -18.477 1.411 1.00 44.73 70 GLU D O 1
ATOM 3687 N N . CYS D 1 73 ? -44.131 -16.524 2.287 1.00 40.53 71 CYS D N 1
ATOM 3688 C CA . CYS D 1 73 ? -45.460 -15.943 2.206 1.00 41.13 71 CYS D CA 1
ATOM 3689 C C . CYS D 1 73 ? -45.601 -14.874 1.142 1.00 45.12 71 CYS D C 1
ATOM 3690 O O . CYS D 1 73 ? -44.630 -14.252 0.727 1.00 53.99 71 CYS D O 1
ATOM 3693 N N . VAL D 1 74 ? -46.845 -14.680 0.722 1.00 45.53 72 VAL D N 1
ATOM 3694 C CA . VAL D 1 74 ? -47.256 -13.590 -0.146 1.00 39.91 72 VAL D CA 1
ATOM 3695 C C . VAL D 1 74 ? -48.233 -12.693 0.600 1.00 36.66 72 VAL D C 1
ATOM 3696 O O . VAL D 1 74 ? -49.076 -13.194 1.344 1.00 39.82 72 VAL D O 1
ATOM 3700 N N . SER D 1 75 ? -48.107 -11.378 0.425 1.00 42.99 73 SER D N 1
ATOM 3701 C CA . SER D 1 75 ? -49.060 -10.427 0.996 1.00 45.34 73 SER D CA 1
ATOM 3702 C C . SER D 1 75 ? -50.369 -10.364 0.222 1.00 36.86 73 SER D C 1
ATOM 3703 O O . SER D 1 75 ? -50.379 -10.364 -1.000 1.00 44.86 73 SER D O 1
ATOM 3706 N N . HIS D 1 76 ? -51.473 -10.305 0.951 1.00 35.85 74 HIS D N 1
ATOM 3707 C CA . HIS D 1 76 ? -52.776 -10.045 0.359 1.00 37.38 74 HIS D CA 1
ATOM 3708 C C . HIS D 1 76 ? -53.399 -8.913 1.161 1.00 37.63 74 HIS D C 1
ATOM 3709 O O . HIS D 1 76 ? -53.455 -8.974 2.389 1.00 37.19 74 HIS D O 1
ATOM 3716 N N . ASP D 1 77 ? -53.863 -7.888 0.457 1.00 30.32 75 ASP D N 1
ATOM 3717 C CA . ASP D 1 77 ? -54.550 -6.760 1.069 1.00 34.12 75 ASP D CA 1
ATOM 3718 C C . ASP D 1 77 ? -55.767 -7.238 1.841 1.00 30.32 75 ASP D C 1
ATOM 3719 O O . ASP D 1 77 ? -56.060 -6.748 2.935 1.00 30.24 75 ASP D O 1
ATOM 3724 N N . TRP D 1 78 ? -56.463 -8.216 1.273 1.00 33.78 76 TRP D N 1
ATOM 3725 C CA . TRP D 1 78 ? -57.555 -8.867 1.983 1.00 36.60 76 TRP D CA 1
ATOM 3726 C C . TRP D 1 78 ? -57.722 -10.323 1.566 1.00 40.44 76 TRP D C 1
ATOM 3727 O O . TRP D 1 78 ? -57.214 -10.756 0.526 1.00 36.12 76 TRP D O 1
ATOM 3738 N N . TYR D 1 79 ? -58.421 -11.073 2.411 1.00 32.70 77 TYR D N 1
ATOM 3739 C CA . TYR D 1 79 ? -58.540 -12.512 2.253 1.00 31.89 77 TYR D CA 1
ATOM 3740 C C . TYR D 1 79 ? -59.836 -13.025 2.861 1.00 33.27 77 TYR D C 1
ATOM 3741 O O . TYR D 1 79 ? -60.240 -12.595 3.940 1.00 34.48 77 TYR D O 1
ATOM 3750 N N . GLU D 1 80 ? -60.471 -13.970 2.181 1.00 38.74 78 GLU D N 1
ATOM 3751 C CA . GLU D 1 80 ? -61.709 -14.550 2.681 1.00 48.85 78 GLU D CA 1
ATOM 3752 C C . GLU D 1 80 ? -61.390 -15.634 3.700 1.00 37.64 78 GLU D C 1
ATOM 3753 O O . GLU D 1 80 ? -60.796 -16.651 3.361 1.00 37.13 78 GLU D O 1
ATOM 3759 N N . ILE D 1 81 ? -61.790 -15.405 4.946 1.00 37.20 79 ILE D N 1
ATOM 3760 C CA . ILE D 1 81 ? -61.664 -16.393 6.013 1.00 35.68 79 ILE D CA 1
ATOM 3761 C C . ILE D 1 81 ? -62.960 -17.191 6.114 1.00 38.39 79 ILE D C 1
ATOM 3762 O O . ILE D 1 81 ? -64.044 -16.618 6.214 1.00 43.15 79 ILE D O 1
ATOM 3767 N N . GLN D 1 82 ? -62.853 -18.512 6.088 1.00 47.66 80 GLN D N 1
ATOM 3768 C CA . GLN D 1 82 ? -64.040 -19.361 6.152 1.00 53.32 80 GLN D CA 1
ATOM 3769 C C . GLN D 1 82 ? -64.651 -19.407 7.539 1.00 54.96 80 GLN D C 1
ATOM 3770 O O . GLN D 1 82 ? -64.027 -19.016 8.527 1.00 48.14 80 GLN D O 1
ATOM 3776 N N . GLU D 1 83 ? -65.908 -19.834 7.577 1.00 70.14 81 GLU D N 1
ATOM 3777 C CA . GLU D 1 83 ? -66.648 -20.031 8.819 1.00 75.65 81 GLU D CA 1
ATOM 3778 C C . GLU D 1 83 ? -65.862 -20.844 9.856 1.00 70.14 81 GLU D C 1
ATOM 3779 O O . GLU D 1 83 ? -65.241 -21.871 9.542 1.00 63.13 81 GLU D O 1
ATOM 3785 N N . SER D 1 84 ? -65.850 -20.345 11.085 1.00 70.82 82 SER D N 1
ATOM 3786 C CA . SER D 1 84 ? -65.225 -21.055 12.194 1.00 69.99 82 SER D CA 1
ATOM 3787 C C . SER D 1 84 ? -66.245 -21.200 13.322 1.00 74.85 82 SER D C 1
ATOM 3788 O O . SER D 1 84 ? -67.415 -20.873 13.138 1.00 82.89 82 SER D O 1
ATOM 3791 N N . GLY D 1 85 ? -65.813 -21.674 14.484 1.00 70.60 83 GLY D N 1
ATOM 3792 C CA . GLY D 1 85 ? -66.720 -21.811 15.605 1.00 74.38 83 GLY D CA 1
ATOM 3793 C C . GLY D 1 85 ? -67.012 -20.468 16.250 1.00 83.23 83 GLY D C 1
ATOM 3794 O O . GLY D 1 85 ? -68.081 -20.263 16.832 1.00 91.12 83 GLY D O 1
ATOM 3795 N N . TYR D 1 86 ? -66.056 -19.549 16.141 1.00 80.26 84 TYR D N 1
ATOM 3796 C CA . TYR D 1 86 ? -66.189 -18.213 16.722 1.00 72.82 84 TYR D CA 1
ATOM 3797 C C . TYR D 1 86 ? -66.595 -17.085 15.758 1.00 71.82 84 TYR D C 1
ATOM 3798 O O . TYR D 1 86 ? -67.107 -16.060 16.203 1.00 73.55 84 TYR D O 1
ATOM 3807 N N . TYR D 1 87 ? -66.360 -17.251 14.458 1.00 68.13 85 TYR D N 1
ATOM 3808 C CA . TYR D 1 87 ? -66.726 -16.215 13.485 1.00 62.32 85 TYR D CA 1
ATOM 3809 C C . TYR D 1 87 ? -67.489 -16.791 12.303 1.00 60.08 85 TYR D C 1
ATOM 3810 O O . TYR D 1 87 ? -67.183 -17.886 11.839 1.00 65.18 85 TYR D O 1
ATOM 3819 N N . PRO D 1 88 ? -68.468 -16.038 11.782 1.00 62.81 86 PRO D N 1
ATOM 3820 C CA . PRO D 1 88 ? -69.010 -16.412 10.471 1.00 61.19 86 PRO D CA 1
ATOM 3821 C C . PRO D 1 88 ? -67.994 -16.122 9.366 1.00 60.40 86 PRO D C 1
ATOM 3822 O O . PRO D 1 88 ? -66.990 -15.463 9.632 1.00 58.32 86 PRO D O 1
ATOM 3826 N N . LYS D 1 89 ? -68.246 -16.611 8.156 1.00 60.32 87 LYS D N 1
ATOM 3827 C CA . LYS D 1 89 ? -67.400 -16.308 7.005 1.00 55.98 87 LYS D CA 1
ATOM 3828 C C . LYS D 1 89 ? -67.313 -14.788 6.784 1.00 54.65 87 LYS D C 1
ATOM 3829 O O . LYS D 1 89 ? -68.341 -14.112 6.692 1.00 45.76 87 LYS D O 1
ATOM 3835 N N . HIS D 1 90 ? -66.087 -14.271 6.667 1.00 46.75 88 HIS D N 1
ATOM 3836 C CA . HIS D 1 90 ? -65.834 -12.828 6.607 1.00 39.73 88 HIS D CA 1
ATOM 3837 C C . HIS D 1 90 ? -64.505 -12.492 5.921 1.00 41.92 88 HIS D C 1
ATOM 3838 O O . HIS D 1 90 ? -63.674 -13.373 5.674 1.00 35.78 88 HIS D O 1
ATOM 3845 N N . ILE D 1 91 ? -64.322 -11.211 5.611 1.00 36.60 89 ILE D N 1
ATOM 3846 C CA . ILE D 1 91 ? -63.080 -10.705 5.024 1.00 35.23 89 ILE D CA 1
ATOM 3847 C C . ILE D 1 91 ? -62.098 -10.236 6.117 1.00 35.08 89 ILE D C 1
ATOM 3848 O O . ILE D 1 91 ? -62.512 -9.649 7.115 1.00 38.79 89 ILE D O 1
ATOM 3853 N N . GLN D 1 92 ? -60.813 -10.545 5.968 1.00 31.34 90 GLN D N 1
ATOM 3854 C CA . GLN D 1 92 ? -59.799 -9.970 6.851 1.00 36.56 90 GLN D CA 1
ATOM 3855 C C . GLN D 1 92 ? -58.774 -9.206 6.036 1.00 36.01 90 GLN D C 1
ATOM 3856 O O . GLN D 1 92 ? -58.622 -9.457 4.844 1.00 29.40 90 GLN D O 1
ATOM 3862 N N . TYR D 1 93 ? -58.070 -8.276 6.678 1.00 43.23 91 TYR D N 1
ATOM 3863 C CA . TYR D 1 93 ? -57.149 -7.400 5.957 1.00 29.38 91 TYR D CA 1
ATOM 3864 C C . TYR D 1 93 ? -55.709 -7.598 6.398 1.00 32.40 91 TYR D C 1
ATOM 3865 O O . TYR D 1 93 ? -55.455 -8.015 7.531 1.00 37.81 91 TYR D O 1
ATOM 3874 N N . ASN D 1 94 ? -54.783 -7.281 5.488 1.00 28.12 92 ASN D N 1
ATOM 3875 C CA . ASN D 1 94 ? -53.339 -7.384 5.711 1.00 33.83 92 ASN D CA 1
ATOM 3876 C C . ASN D 1 94 ? -52.876 -8.768 6.128 1.00 37.18 92 ASN D C 1
ATOM 3877 O O . ASN D 1 94 ? -52.421 -8.971 7.255 1.00 49.14 92 ASN D O 1
ATOM 3882 N N . LEU D 1 95 ? -52.986 -9.719 5.214 1.00 29.43 93 LEU D N 1
ATOM 3883 C CA . LEU D 1 95 ? -52.600 -11.085 5.517 1.00 30.86 93 LEU D CA 1
ATOM 3884 C C . LEU D 1 95 ? -51.320 -11.498 4.797 1.00 27.70 93 LEU D C 1
ATOM 3885 O O . LEU D 1 95 ? -51.030 -11.052 3.681 1.00 29.33 93 LEU D O 1
ATOM 3890 N N . LEU D 1 96 ? -50.559 -12.357 5.462 1.00 24.07 94 LEU D N 1
ATOM 3891 C CA . LEU D 1 96 ? -49.480 -13.091 4.824 1.00 27.06 94 LEU D CA 1
ATOM 3892 C C . LEU D 1 96 ? -49.975 -14.520 4.616 1.00 27.04 94 LEU D C 1
ATOM 3893 O O . LEU D 1 96 ? -50.421 -15.172 5.556 1.00 26.62 94 LEU D O 1
ATOM 3898 N N . ILE D 1 97 ? -49.915 -15.001 3.383 1.00 26.20 95 ILE D N 1
ATOM 3899 C CA . ILE D 1 97 ? -50.434 -16.325 3.062 1.00 33.00 95 ILE D CA 1
ATOM 3900 C C . ILE D 1 97 ? -49.307 -17.212 2.591 1.00 40.58 95 ILE D C 1
ATOM 3901 O O . ILE D 1 97 ? -48.576 -16.855 1.668 1.00 46.15 95 ILE D O 1
ATOM 3906 N N . GLY D 1 98 ? -49.177 -18.383 3.202 1.00 36.94 96 GLY D N 1
ATOM 3907 C CA . GLY D 1 98 ? -48.110 -19.279 2.819 1.00 28.29 96 GLY D CA 1
ATOM 3908 C C . GLY D 1 98 ? -48.600 -20.701 2.673 1.00 38.65 96 GLY D C 1
ATOM 3909 O O . GLY D 1 98 ? -49.708 -21.038 3.093 1.00 40.67 96 GLY D O 1
ATOM 3910 N N . GLU D 1 99 ? -47.772 -21.529 2.049 1.00 35.47 97 GLU D N 1
ATOM 3911 C CA . GLU D 1 99 ? -48.035 -22.950 1.971 1.00 39.31 97 GLU D CA 1
ATOM 3912 C C . GLU D 1 99 ? -47.631 -23.605 3.281 1.00 35.43 97 GLU D C 1
ATOM 3913 O O . GLU D 1 99 ? -46.505 -23.427 3.738 1.00 34.61 97 GLU D O 1
ATOM 3919 N N . GLY D 1 100 ? -48.528 -24.392 3.865 1.00 39.53 98 GLY D N 1
ATOM 3920 C CA . GLY D 1 100 ? -48.243 -25.011 5.146 1.00 41.50 98 GLY D CA 1
ATOM 3921 C C . GLY D 1 100 ? -49.443 -25.607 5.855 1.00 44.82 98 GLY D C 1
ATOM 3922 O O . GLY D 1 100 ? -50.588 -25.265 5.577 1.00 42.74 98 GLY D O 1
ATOM 3923 N N . HIS D 1 101 ? -49.171 -26.503 6.790 1.00 53.67 99 HIS D N 1
ATOM 3924 C CA . HIS D 1 101 ? -50.218 -27.151 7.558 1.00 55.86 99 HIS D CA 1
ATOM 3925 C C . HIS D 1 101 ? -50.814 -26.218 8.605 1.00 52.82 99 HIS D C 1
ATOM 3926 O O . HIS D 1 101 ? -50.090 -25.501 9.302 1.00 42.11 99 HIS D O 1
ATOM 3933 N N . CYS D 1 102 ? -52.137 -26.228 8.713 1.00 53.08 100 CYS D N 1
ATOM 3934 C CA . CYS D 1 102 ? -52.814 -25.436 9.729 1.00 50.20 100 CYS D CA 1
ATOM 3935 C C . CYS D 1 102 ? -54.139 -26.082 10.144 1.00 52.91 100 CYS D C 1
ATOM 3936 O O . CYS D 1 102 ? -54.944 -26.460 9.293 1.00 53.22 100 CYS D O 1
ATOM 3939 N N . GLU D 1 103 ? -54.360 -26.184 11.455 1.00 54.02 101 GLU D N 1
ATOM 3940 C CA . GLU D 1 103 ? -55.587 -26.760 12.013 1.00 58.30 101 GLU D CA 1
ATOM 3941 C C . GLU D 1 103 ? -56.285 -25.840 13.003 1.00 55.73 101 GLU D C 1
ATOM 3942 O O . GLU D 1 103 ? -55.692 -24.877 13.486 1.00 47.99 101 GLU D O 1
ATOM 3948 N N . PRO D 1 104 ? -57.561 -26.137 13.305 1.00 60.35 102 PRO D N 1
ATOM 3949 C CA . PRO D 1 104 ? -58.201 -25.452 14.427 1.00 54.76 102 PRO D CA 1
ATOM 3950 C C . PRO D 1 104 ? -57.377 -25.613 15.703 1.00 52.41 102 PRO D C 1
ATOM 3951 O O . PRO D 1 104 ? -56.984 -26.731 16.050 1.00 52.62 102 PRO D O 1
ATOM 3955 N N . GLY D 1 105 ? -57.128 -24.501 16.385 1.00 41.31 103 GLY D N 1
ATOM 3956 C CA . GLY D 1 105 ? -56.340 -24.495 17.599 1.00 41.28 103 GLY D CA 1
ATOM 3957 C C . GLY D 1 105 ? -54.966 -23.902 17.365 1.00 42.41 103 GLY D C 1
ATOM 3958 O O . GLY D 1 105 ? -54.247 -23.601 18.313 1.00 48.18 103 GLY D O 1
ATOM 3959 N N . ASP D 1 106 ? -54.612 -23.690 16.100 1.00 37.34 104 ASP D N 1
ATOM 3960 C CA . ASP D 1 106 ? -53.295 -23.167 15.759 1.00 33.35 104 ASP D CA 1
ATOM 3961 C C . ASP D 1 106 ? -53.212 -21.640 15.738 1.00 32.11 104 ASP D C 1
ATOM 3962 O O . ASP D 1 106 ? -52.124 -21.088 15.581 1.00 42.55 104 ASP D O 1
ATOM 3967 N N . CYS D 1 107 ? -54.341 -20.955 15.881 1.00 31.83 105 CYS D N 1
ATOM 3968 C CA . CYS D 1 107 ? -54.329 -19.489 15.869 1.00 38.58 105 CYS D CA 1
ATOM 3969 C C . CYS D 1 107 ? -53.439 -18.930 16.980 1.00 33.45 105 CYS D C 1
ATOM 3970 O O . CYS D 1 107 ? -53.489 -19.394 18.121 1.00 34.45 105 CYS D O 1
ATOM 3973 N N . GLY D 1 108 ? -52.614 -17.942 16.648 1.00 28.35 106 GLY D N 1
ATOM 3974 C CA . GLY D 1 108 ? -51.725 -17.368 17.641 1.00 28.40 106 GLY D CA 1
ATOM 3975 C C . GLY D 1 108 ? -50.266 -17.781 17.531 1.00 32.09 106 GLY D C 1
ATOM 3976 O O . GLY D 1 108 ? -49.406 -17.112 18.103 1.00 36.74 106 GLY D O 1
ATOM 3977 N N . GLY D 1 109 ? -49.983 -18.883 16.828 1.00 27.04 107 GLY D N 1
ATOM 3978 C CA . GLY D 1 109 ? -48.616 -19.321 16.598 1.00 26.38 107 GLY D CA 1
ATOM 3979 C C . GLY D 1 109 ? -47.818 -18.243 15.887 1.00 29.64 107 GLY D C 1
ATOM 3980 O O . GLY D 1 109 ? -48.287 -17.654 14.906 1.00 29.09 107 GLY D O 1
ATOM 3981 N N . LYS D 1 110 ? -46.599 -17.995 16.349 1.00 24.93 108 LYS D N 1
ATOM 3982 C CA . LYS D 1 110 ? -45.841 -16.851 15.853 1.00 27.86 108 LYS D CA 1
ATOM 3983 C C . LYS D 1 110 ? -45.225 -17.101 14.474 1.00 30.08 108 LYS D C 1
ATOM 3984 O O . LYS D 1 110 ? -44.791 -18.213 14.161 1.00 29.23 108 LYS D O 1
ATOM 3990 N N . LEU D 1 111 ? -45.207 -16.055 13.651 1.00 30.50 109 LEU D N 1
ATOM 3991 C CA . LEU D 1 111 ? -44.460 -16.058 12.398 1.00 27.43 109 LEU D CA 1
ATOM 3992 C C . LEU D 1 111 ? -43.247 -15.130 12.543 1.00 30.89 109 LEU D C 1
ATOM 3993 O O . LEU D 1 111 ? -43.390 -13.947 12.853 1.00 32.00 109 LEU D O 1
ATOM 3998 N N . LEU D 1 112 ? -42.054 -15.682 12.339 1.00 31.99 110 LEU D N 1
ATOM 3999 C CA . LEU D 1 112 ? -40.820 -14.916 12.488 1.00 30.36 110 LEU D CA 1
ATOM 4000 C C . LEU D 1 112 ? -39.986 -14.860 11.225 1.00 32.40 110 LEU D C 1
ATOM 4001 O O . LEU D 1 112 ? -39.820 -15.860 10.528 1.00 36.76 110 LEU D O 1
ATOM 4006 N N . CYS D 1 113 ? -39.438 -13.682 10.957 1.00 33.03 111 CYS D N 1
ATOM 4007 C CA . CYS D 1 113 ? -38.371 -13.532 9.981 1.00 34.04 111 CYS D CA 1
ATOM 4008 C C . CYS D 1 113 ? -37.067 -13.399 10.749 1.00 31.95 111 CYS D C 1
ATOM 4009 O O . CYS D 1 113 ? -37.039 -13.600 11.961 1.00 32.83 111 CYS D O 1
ATOM 4012 N N . LYS D 1 114 ? -35.989 -13.063 10.056 1.00 34.55 112 LYS D N 1
ATOM 4013 C CA . LYS D 1 114 ? -34.694 -12.944 10.714 1.00 42.65 112 LYS D CA 1
ATOM 4014 C C . LYS D 1 114 ? -34.715 -11.860 11.802 1.00 49.29 112 LYS D C 1
ATOM 4015 O O . LYS D 1 114 ? -34.104 -12.020 12.859 1.00 50.40 112 LYS D O 1
ATOM 4021 N N . HIS D 1 115 ? -35.448 -10.776 11.554 1.00 49.16 113 HIS D N 1
ATOM 4022 C CA . HIS D 1 115 ? -35.426 -9.609 12.438 1.00 47.17 113 HIS D CA 1
ATOM 4023 C C . HIS D 1 115 ? -36.396 -9.647 13.619 1.00 44.39 113 HIS D C 1
ATOM 4024 O O . HIS D 1 115 ? -36.282 -8.837 14.540 1.00 51.97 113 HIS D O 1
ATOM 4031 N N . GLY D 1 116 ? -37.348 -10.570 13.595 1.00 31.81 114 GLY D N 1
ATOM 4032 C CA . GLY D 1 116 ? -38.263 -10.726 14.710 1.00 30.89 114 GLY D CA 1
ATOM 4033 C C . GLY D 1 116 ? -39.614 -11.282 14.304 1.00 30.71 114 GLY D C 1
ATOM 4034 O O . GLY D 1 116 ? -39.758 -11.861 13.230 1.00 28.35 114 GLY D O 1
ATOM 4035 N N . VAL D 1 117 ? -40.613 -11.078 15.157 1.00 33.18 115 VAL D N 1
ATOM 4036 C CA . VAL D 1 117 ? -41.955 -11.577 14.901 1.00 33.69 115 VAL D CA 1
ATOM 4037 C C . VAL D 1 117 ? -42.723 -10.634 13.985 1.00 34.03 115 VAL D C 1
ATOM 4038 O O . VAL D 1 117 ? -42.846 -9.448 14.276 1.00 45.88 115 VAL D O 1
ATOM 4042 N N . ILE D 1 118 ? -43.229 -11.157 12.872 1.00 30.89 116 ILE D N 1
ATOM 4043 C CA . ILE D 1 118 ? -43.951 -10.326 11.914 1.00 37.00 116 ILE D CA 1
ATOM 4044 C C . ILE D 1 118 ? -45.416 -10.732 11.764 1.00 35.53 116 ILE D C 1
ATOM 4045 O O . ILE D 1 118 ? -46.183 -10.054 11.082 1.00 33.07 116 ILE D O 1
ATOM 4050 N N . GLY D 1 119 ? -45.805 -11.838 12.392 1.00 28.77 117 GLY D N 1
ATOM 4051 C CA . GLY D 1 119 ? -47.161 -12.324 12.250 1.00 27.64 117 GLY D CA 1
ATOM 4052 C C . GLY D 1 119 ? -47.625 -13.353 13.264 1.00 27.38 117 GLY D C 1
ATOM 4053 O O . GLY D 1 119 ? -46.845 -13.860 14.069 1.00 25.61 117 GLY D O 1
ATOM 4054 N N . MET D 1 120 ? -48.920 -13.643 13.224 1.00 29.14 118 MET D N 1
ATOM 4055 C CA . MET D 1 120 ? -49.546 -14.661 14.059 1.00 23.67 118 MET D CA 1
ATOM 4056 C C . MET D 1 120 ? -50.539 -15.401 13.191 1.00 29.02 118 MET D C 1
ATOM 4057 O O . MET D 1 120 ? -51.255 -14.771 12.404 1.00 23.51 118 MET D O 1
ATOM 4062 N N . ILE D 1 121 ? -50.594 -16.722 13.318 1.00 26.78 119 ILE D N 1
ATOM 4063 C CA . ILE D 1 121 ? -51.582 -17.488 12.569 1.00 29.51 119 ILE D CA 1
ATOM 4064 C C . ILE D 1 121 ? -52.998 -17.016 12.909 1.00 32.78 119 ILE D C 1
ATOM 4065 O O . ILE D 1 121 ? -53.331 -16.855 14.084 1.00 32.97 119 ILE D O 1
ATOM 4070 N N . THR D 1 122 ? -53.822 -16.775 11.893 1.00 25.49 120 THR D N 1
ATOM 4071 C CA . THR D 1 122 ? -55.182 -16.331 12.142 1.00 26.68 120 THR D CA 1
ATOM 4072 C C . THR D 1 122 ? -56.206 -17.273 11.485 1.00 27.96 120 THR D C 1
ATOM 4073 O O . THR D 1 122 ? -57.363 -17.309 11.898 1.00 41.88 120 THR D O 1
ATOM 4077 N N . ALA D 1 123 ? -55.765 -18.056 10.502 1.00 27.69 121 ALA D N 1
ATOM 4078 C CA . ALA D 1 123 ? -56.637 -18.985 9.775 1.00 36.43 121 ALA D CA 1
ATOM 4079 C C . ALA D 1 123 ? -55.792 -19.912 8.900 1.00 39.25 121 ALA D C 1
ATOM 4080 O O . ALA D 1 123 ? -54.618 -19.624 8.643 1.00 36.67 121 ALA D O 1
ATOM 4082 N N . GLY D 1 124 ? -56.394 -21.009 8.433 1.00 45.41 122 GLY D N 1
ATOM 4083 C CA . GLY D 1 124 ? -55.723 -21.960 7.553 1.00 47.80 122 GLY D CA 1
ATOM 4084 C C . GLY D 1 124 ? -56.601 -23.114 7.091 1.00 58.83 122 GLY D C 1
ATOM 4085 O O . GLY D 1 124 ? -57.748 -23.228 7.520 1.00 62.53 122 GLY D O 1
ATOM 4086 N N . GLY D 1 125 ? -56.097 -23.944 6.176 1.00 70.23 123 GLY D N 1
ATOM 4087 C CA . GLY D 1 125 ? -56.876 -25.081 5.711 1.00 74.64 123 GLY D CA 1
ATOM 4088 C C . GLY D 1 125 ? -56.264 -26.024 4.686 1.00 82.21 123 GLY D C 1
ATOM 4089 O O . GLY D 1 125 ? -55.683 -27.064 5.018 1.00 92.51 123 GLY D O 1
ATOM 4090 N N . ASP D 1 126 ? -56.420 -25.650 3.423 1.00 84.07 124 ASP D N 1
ATOM 4091 C CA . ASP D 1 126 ? -55.950 -26.427 2.288 1.00 88.82 124 ASP D CA 1
ATOM 4092 C C . ASP D 1 126 ? -54.437 -26.390 2.092 1.00 79.25 124 ASP D C 1
ATOM 4093 O O . ASP D 1 126 ? -53.946 -26.035 1.019 1.00 79.01 124 ASP D O 1
ATOM 4098 N N . ASN D 1 127 ? -53.711 -26.802 3.126 1.00 74.73 125 ASN D N 1
ATOM 4099 C CA . ASN D 1 127 ? -52.258 -26.728 3.137 1.00 71.48 125 ASN D CA 1
ATOM 4100 C C . ASN D 1 127 ? -51.823 -25.274 2.857 1.00 63.39 125 ASN D C 1
ATOM 4101 O O . ASN D 1 127 ? -50.780 -25.014 2.253 1.00 59.23 125 ASN D O 1
ATOM 4106 N N . HIS D 1 128 ? -52.664 -24.335 3.289 1.00 56.90 126 HIS D N 1
ATOM 4107 C CA . HIS D 1 128 ? -52.335 -22.914 3.309 1.00 50.64 126 HIS D CA 1
ATOM 4108 C C . HIS D 1 128 ? -52.458 -22.373 4.726 1.00 44.51 126 HIS D C 1
ATOM 4109 O O . HIS D 1 128 ? -53.314 -22.804 5.497 1.00 39.24 126 HIS D O 1
ATOM 4116 N N . VAL D 1 129 ? -51.571 -21.445 5.065 1.00 45.81 127 VAL D N 1
ATOM 4117 C CA . VAL D 1 129 ? -51.579 -20.802 6.364 1.00 27.72 127 VAL D CA 1
ATOM 4118 C C . VAL D 1 129 ? -51.708 -19.317 6.160 1.00 26.27 127 VAL D C 1
ATOM 4119 O O . VAL D 1 129 ? -51.028 -18.732 5.316 1.00 42.24 127 VAL D O 1
ATOM 4123 N N . ALA D 1 130 ? -52.591 -18.704 6.930 1.00 32.93 128 ALA D N 1
ATOM 4124 C CA . ALA D 1 130 ? -52.786 -17.274 6.831 1.00 31.24 128 ALA D CA 1
ATOM 4125 C C . ALA D 1 130 ? -52.352 -16.624 8.134 1.00 23.96 128 ALA D C 1
ATOM 4126 O O . ALA D 1 130 ? -52.784 -17.025 9.215 1.00 28.22 128 ALA D O 1
ATOM 4128 N N . PHE D 1 131 ? -51.502 -15.612 8.030 1.00 27.81 129 PHE D N 1
ATOM 4129 C CA . PHE D 1 131 ? -51.041 -14.899 9.211 1.00 30.25 129 PHE D CA 1
ATOM 4130 C C . PHE D 1 131 ? -51.536 -13.473 9.199 1.00 31.39 129 PHE D C 1
ATOM 4131 O O . PHE D 1 131 ? -51.583 -12.839 8.141 1.00 37.20 129 PHE D O 1
ATOM 4139 N N . THR D 1 132 ? -51.868 -12.954 10.376 1.00 29.39 130 THR D N 1
ATOM 4140 C CA . THR D 1 132 ? -52.048 -11.518 10.522 1.00 32.30 130 THR D CA 1
ATOM 4141 C C . THR D 1 132 ? -50.685 -10.833 10.536 1.00 32.64 130 THR D C 1
ATOM 4142 O O . THR D 1 132 ? -49.818 -11.183 11.335 1.00 24.45 130 THR D O 1
ATOM 4146 N N . ASP D 1 133 ? -50.502 -9.858 9.649 1.00 30.83 131 ASP D N 1
ATOM 4147 C CA . ASP D 1 133 ? -49.263 -9.095 9.595 1.00 32.65 131 ASP D CA 1
ATOM 4148 C C . ASP D 1 133 ? -49.295 -8.051 10.713 1.00 37.60 131 ASP D C 1
ATOM 4149 O O . ASP D 1 133 ? -50.156 -7.174 10.739 1.00 37.78 131 ASP D O 1
ATOM 4154 N N . LEU D 1 134 ? -48.344 -8.147 11.632 1.00 36.34 132 LEU D N 1
ATOM 4155 C CA . LEU D 1 134 ? -48.347 -7.312 12.821 1.00 35.69 132 LEU D CA 1
ATOM 4156 C C . LEU D 1 134 ? -47.706 -5.952 12.594 1.00 47.53 132 LEU D C 1
ATOM 4157 O O . LEU D 1 134 ? -47.921 -5.021 13.369 1.00 58.97 132 LEU D O 1
ATOM 4162 N N . ARG D 1 135 ? -46.901 -5.844 11.546 1.00 41.92 133 ARG D N 1
ATOM 4163 C CA . ARG D 1 135 ? -46.181 -4.604 11.274 1.00 37.79 133 ARG D CA 1
ATOM 4164 C C . ARG D 1 135 ? -47.082 -3.375 11.079 1.00 42.02 133 ARG D C 1
ATOM 4165 O O . ARG D 1 135 ? -46.775 -2.313 11.624 1.00 54.14 133 ARG D O 1
ATOM 4173 N N . PRO D 1 136 ? -48.194 -3.501 10.320 1.00 40.20 134 PRO D N 1
ATOM 4174 C CA . PRO D 1 136 ? -49.106 -2.350 10.255 1.00 43.98 134 PRO D CA 1
ATOM 4175 C C . PRO D 1 136 ? -49.629 -1.901 11.619 1.00 54.41 134 PRO D C 1
ATOM 4176 O O . PRO D 1 136 ? -49.908 -0.716 11.802 1.00 67.77 134 PRO D O 1
ATOM 4180 N N . TYR D 1 137 ? -49.758 -2.827 12.562 1.00 61.06 135 TYR D N 1
ATOM 4181 C CA . TYR D 1 137 ? -50.356 -2.500 13.852 1.00 61.96 135 TYR D CA 1
ATOM 4182 C C . TYR D 1 137 ? -49.270 -2.225 14.892 1.00 63.69 135 TYR D C 1
ATOM 4183 O O . TYR D 1 137 ? -49.574 -1.966 16.052 1.00 71.07 135 TYR D O 1
ATOM 4192 N N . SER D 1 138 ? -48.008 -2.294 14.475 1.00 60.16 136 SER D N 1
ATOM 4193 C CA . SER D 1 138 ? -46.890 -2.005 15.372 1.00 59.54 136 SER D CA 1
ATOM 4194 C C . SER D 1 138 ? -46.527 -0.519 15.331 1.00 66.40 136 SER D C 1
ATOM 4195 O O . SER D 1 138 ? -46.635 0.136 14.290 1.00 67.17 136 SER D O 1
#

InterPro domains:
  IPR000081 Peptidase C3, picornavirus core protein 2A [PF00947] (864-983)
  IPR000199 Peptidase C3A/C3B, picornaviral [PF00548] (1511-1676)
  IPR000605 Helicase, superfamily 3, single-stranded DNA/RNA virus [PF00910] (1211-1307)
  IPR001205 RNA-directed RNA polymerase, C-terminal domain [PF00680] (1720-2123)
  IPR001676 Picornavirus capsid [PF00073] (92-300)
  IPR001676 Picornavirus capsid [PF00073] (361-524)
  IPR002527 Picornavirus 2B protein [PF01552] (991-1081)
  IPR003138 Picornavirus coat protein VP4 [PF02226] (2-63)
  IPR007094 RNA-directed RNA polymerase, catalytic domain [PS50507] (1920-2033)
  IPR009003 Peptidase S1, PA clan [SSF50494] (847-982)
  IPR009003 Peptidase S1, PA clan [SSF50494] (1505-1694)
  IPR014759 Helicase, superfamily 3, single-stranded RNA virus [PS51218] (1187-1346)
  IPR014838 Poliovirus 3A protein-like [PF08727] (1418-1458)
  IPR027417 P-loop containing nucleoside triphosphate hydrolase [G3DSA:3.40.50.300] (1153-1267)
  IPR027417 P-loop containing nucleoside triphosphate hydrolase [SSF52540] (1193-1328)
  IPR029053 Viral coat protein subunit [G3DSA:2.60.120.20] (69-332)
  IPR029053 Viral coat protein subunit [G3DSA:2.60.120.20] (333-567)
  IPR029053 Viral coat protein subunit [G3DSA:2.60.120.20] (571-848)
  IPR033703 Picornavirus/Calicivirus coat protein [cd00205] (123-325)
  IPR033703 Picornavirus/Calicivirus coat protein [cd00205] (375-558)

Solvent-accessible surface area: 27308 Å² total; per-residue (Å²): 69,86,60,57,46,65,0,26,14,99,91,5,42,14,74,2,10,42,96,32,101,14,55,97,96,7,67,40,7,18,65,74,0,1,0,2,3,21,45,29,154,92,81,4,110,23,92,22,12,127,33,130,38,52,54,22,47,1,13,0,139,48,109,104,121,65,46,104,3,122,11,99,73,74,116,151,72,72,17,115,129,53,82,102,40,93,126,41,60,2,98,55,3,0,15,4,123,15,58,11,75,140,42,1,15,0,0,11,0,47,14,184,96,11,2,0,0,1,0,2,17,40,40,132,94,83,0,2,0,2,17,0,41,74,47,78,63,92,62,51,38,66,0,31,10,178,59,2,40,7,78,3,9,38,78,33,82,18,57,110,92,7,62,42,6,19,69,74,0,3,0,4,4,24,44,35,152,96,94,14,119,25,91,23,11,136,37,126,40,46,53,22,49,0,15,0,132,55,108,108,121,66,43,110,9,146,11,94,67,56,106,130,96,80,19,140,114,41,24,41,44,101,127,42,63,2,96,50,0,0,19,4,67,14,53,16,53,62,18,2,20,0,0,10,0,46,12,188,94,12,2,0,0,2,0,10,16,43,44,102,100,94,0,6,0,3,10,0,36,76,45,33,151,68,89,58,55,42,67,0,33,11,177,52,5,41,4,77,3,10,51,98,34,78,19,57,113,93,6,64,42,5,22,94,78,0,6,1,4,4,23,46,36,153,98,95,14,120,22,91,21,12,127,36,127,39,47,48,22,50,1,11,0,138,51,109,104,123,67,44,108,4,130,10,94,66,54,104,131,101,63,20,118,94,58,16,52,63,52,116,48,58,2,98,46,1,0,28,5,128,14,54,13,76,78,46,2,25,0,0,12,0,47,13,189,85,12,3,0,0,1,0,5,16,33,42,129,89,90,0,6,0,3,15,0,38,77,43,29,138,69,90,63,52,40,66,0,30,12,106,76,6,37,15,75,2,10,46,93,33,97,13,55,98,87,6,68,40,6,21,67,78,1,3,0,4,4,23,52,21,140,90,91,16,118,22,91,26,11,128,36,129,48,46,57,22,47,0,14,0,128,50,112,102,120,67,44,111,10,139,10,97,71,75,117,150,64,77,14,106,140,45,90,103,38,105,123,43,58,2,105,57,3,0,14,4,122,12,55,13,74,136,38,2,12,0,0,11,0,45,11,186,90,11,2,0,0,2,0,5,19,45,51,115,83,73,0,3,0,5,17,0,36,78,52,78

CATH classification: 2.40.10.10 (+1 more: 2.40.10.10)

Organism: Human rhinovirus C (strain C15) (NCBI:txid1418033)

Foldseek 3Di:
DQQDLWAFAQWKIKHQQLVDDDDPQWPDDDVLLSITMGTDPHGDDFDADLDDAQWFWKAFVVVRDIDTWGWDWDQKDWADQDPSDHTDMHGTKTKTFADHDPPRWSIFGDDPVGTQWTFDHADHRMTITHGCNVVD/DQAFLWAFAQWKIKHQQVVDDDDPQWPDDDVLLSITMGTDDHGDDFDADQDDALWFWKAFPVVRDIDTWGWDWDQKDWADDDPSDHTDMHGGKTKTFADDDPPRFSIFTADPVGTQWTFRHADDRMTMTHGCNVVDD/DQAFLWAFAQWKIKHQQVVDDDDPQWPDDDVLLSITMGTDPHGDDFDADDDDALWFWKAFPVVGDIDTWGWDWDQKDWDDDDPVDHIDIHGGKTKTFAADDPPQWSIFGADPVGTQWTFRDADGRMTMTHGCNVVDD/DQAFLWAFAQWKIKHQQVVDDDDPQWPDDDVLLSIIMGTDPHGDDFDADQDDALWFWKAFVVVRDIDTWGWDWDQKDWADCDPRDHTDIHGTKTKTQADHDPVQFSIFTDDPVGTQWTFDHDDPSMTITRGCNVVD

Nearest PDB structures (foldseek):
  5x45-assembly4_D  TM=1.005E+00  e=9.495E-27  Rhinovirus C
  2hrv-assembly2_B  TM=9.605E-01  e=5.158E-19  rhinovirus A2
  2m5t-assembly1_A  TM=8.820E-01  e=3.576E-20  Rhinovirus C
  7lms-assembly1_B  TM=9.612E-01  e=1.295E-14  Coxsackievirus B3 (strain Nancy)
  4mg3-assembly1_A  TM=9.455E-01  e=1.347E-13  Coxsackievirus A16 (strain Tainan/5079/98)

Secondary structure (DSSP, 8-state):
-TT-SSEE-SSEEEEEGGGS---TTEEEEETTTTEEEEE-SS--S---------EEEEEETTTTEEEEEEEEEEEEEEEPP-SSS-SEEEEEEEEES----TT-TT-EEEETTEEEEEEEEE-SS-EEEEESGGG-/-TT-SSEE-SSEEEEEGGGS---TTEEEEEGGGTEEEEE-SS--S-----S---EEEEEETTTTEEEEEEEEEEEEEEEPP-SS--SEEEEEEEEEES---TT-TT-EEEETTEEEEEEEEE-SSEEEEEE-GGG--/-TT-SSEE-SSEEEEEGGGS---TTEEEEEGGGTEEEEE-SS--S---------EEEEEETTTTEEEEEEEEEEEEEEEP--SS--SEEEEEEEEEES---TT-TT-EEEETTEEEEEEEEEETTEEEEEE-GGG--/-TT-SSEE-SSEEEEEGGGS---TTEEEEETTTTEEEEE-SS--S---------EEEEEETTTTEEEEEEEEEEEEEEEPP-SSS-SEEEEEEEEEES---TT-TT-EEEETTEEEEEEEEE-SSEEEEEE-GGG-